Protein AF-A0A1A8RQ53-F1 (afdb_monomer)

Mean predicted aligned error: 22.07 Å

InterPro domains:
  IPR018501 DDT domain [PF02791] (271-330)
  IPR018501 DDT domain [PS50827] (268-333)
  IPR018501 DDT domain [SM00571] (268-333)
  IPR028942 WHIM1 domain [PF15612] (374-416)

Sequence (488 aa):
GLQWLLLAQDEVAPSTTSVDGRRTHRLKLEHQSIPDDTGVRCPLTGNSLQDANDAKLLRKLEAQEIARQAAQIKMKRKLEKQAIARAAKEEKKRQAMMAAEERRKKREEMKIFKQQEKIKRIQHIRMEKELRAQQVLEEKRKRKEAAANAKLLETQKRNEEKEIRRLQAVLLKQQELERHKLEMERERQRQHMMLVKAVEAQRKAEEKERLKQERDEKKRINKEKKLELRRLELEKAKELKKPNEDMRLADHKPLPELSCMPGLILPGKIFSDCLMVLQFLRNFGKVLKLDSNSDSLTISHLQQGLLNMGDGMHEVQDLLVSMLSAAVCDPGIPAGCKSKTILGDHLTNVEINRDNVSEILQIYMESHSDDPALARLAVSLKTKAFQAHSPSQKAAVLAFLVNELCCSRAVISEIDKNIDCMTNLRKNKWIVEGKLRELKNIHAKSVEKRASCVRGAISHTFNGSTFRDECQRKEKDSEEEEDEDEDS

Structure (mmCIF, N/CA/C/O backbone):
data_AF-A0A1A8RQ53-F1
#
_entry.id   AF-A0A1A8RQ53-F1
#
loop_
_atom_site.group_PDB
_atom_site.id
_atom_site.type_symbol
_atom_site.label_atom_id
_atom_site.label_alt_id
_atom_site.label_comp_id
_atom_site.label_asym_id
_atom_site.label_entity_id
_atom_site.label_seq_id
_atom_site.pdbx_PDB_ins_code
_atom_site.Cartn_x
_atom_site.Cartn_y
_atom_site.Cartn_z
_atom_site.occupancy
_atom_site.B_iso_or_equiv
_atom_site.auth_seq_id
_atom_site.auth_comp_id
_atom_site.auth_asym_id
_atom_site.auth_atom_id
_atom_site.pdbx_PDB_model_num
ATOM 1 N N . GLY A 1 1 ? 62.393 -17.395 18.812 1.00 43.78 1 GLY A N 1
ATOM 2 C CA . GLY A 1 1 ? 62.859 -18.012 17.559 1.00 43.78 1 GLY A CA 1
ATOM 3 C C . GLY A 1 1 ? 62.899 -19.503 17.766 1.00 43.78 1 GLY A C 1
ATOM 4 O O . GLY A 1 1 ? 63.482 -19.929 18.751 1.00 43.78 1 GLY A O 1
ATOM 5 N N . LEU A 1 2 ? 62.226 -20.262 16.907 1.00 40.78 2 LEU A N 1
ATOM 6 C CA . LEU A 1 2 ? 62.242 -21.725 16.908 1.00 40.78 2 LEU A CA 1
ATOM 7 C C . LEU A 1 2 ? 62.824 -22.156 15.561 1.00 40.78 2 LEU A C 1
ATOM 9 O O . LEU A 1 2 ? 62.312 -21.762 14.514 1.00 40.78 2 LEU A O 1
ATOM 13 N N . GLN A 1 3 ? 63.946 -22.866 15.612 1.00 41.38 3 GLN A N 1
ATOM 14 C CA . GLN A 1 3 ? 64.709 -23.316 14.453 1.00 41.38 3 GLN A CA 1
ATOM 15 C C . GLN A 1 3 ? 64.268 -24.742 14.105 1.00 41.38 3 GLN A C 1
ATOM 17 O O . GLN A 1 3 ? 64.222 -25.601 14.983 1.00 41.38 3 GLN A O 1
ATOM 22 N N . TRP A 1 4 ? 63.905 -24.980 12.845 1.00 66.56 4 TRP A N 1
ATOM 23 C CA . TRP A 1 4 ? 63.456 -26.288 12.362 1.00 66.56 4 TRP A CA 1
ATOM 24 C C . TRP A 1 4 ? 64.654 -27.127 11.901 1.00 66.56 4 TRP A C 1
ATOM 26 O O . TRP A 1 4 ? 65.522 -26.621 11.191 1.00 66.56 4 TRP A O 1
ATOM 36 N N . LEU A 1 5 ? 64.678 -28.403 12.288 1.00 66.69 5 LEU A N 1
ATOM 37 C CA . LEU A 1 5 ? 65.627 -29.419 11.820 1.00 66.69 5 LEU A CA 1
ATOM 38 C C . LEU A 1 5 ? 64.914 -30.397 10.874 1.00 66.69 5 LEU A C 1
ATOM 40 O O . LEU A 1 5 ? 63.740 -30.711 11.070 1.00 66.69 5 LEU A O 1
ATOM 44 N N . LEU A 1 6 ? 65.624 -30.846 9.837 1.00 62.25 6 LEU A N 1
ATOM 45 C CA . LEU A 1 6 ? 65.113 -31.733 8.791 1.00 62.25 6 LEU A CA 1
ATOM 46 C C . LEU A 1 6 ? 65.176 -33.197 9.262 1.00 62.25 6 LEU A C 1
ATOM 48 O O . LEU A 1 6 ? 66.254 -33.686 9.591 1.00 62.25 6 LEU A O 1
ATOM 52 N N . LEU A 1 7 ? 64.031 -33.882 9.290 1.00 68.19 7 LEU A N 1
ATOM 53 C CA . LEU A 1 7 ? 63.924 -35.305 9.632 1.00 68.19 7 LEU A CA 1
ATOM 54 C C . LEU A 1 7 ? 64.281 -36.201 8.434 1.00 68.19 7 LEU A C 1
ATOM 56 O O . LEU A 1 7 ? 63.951 -35.880 7.291 1.00 68.19 7 LEU A O 1
ATOM 60 N N . ALA A 1 8 ? 64.961 -37.318 8.712 1.00 66.62 8 ALA A N 1
ATOM 61 C CA . ALA A 1 8 ? 65.361 -38.315 7.721 1.00 66.62 8 ALA A CA 1
ATOM 62 C C . ALA A 1 8 ? 64.169 -39.163 7.239 1.00 66.62 8 ALA A C 1
ATOM 64 O O . ALA A 1 8 ? 63.141 -39.272 7.905 1.00 66.62 8 ALA A O 1
ATOM 65 N N . GLN A 1 9 ? 64.323 -39.760 6.056 1.00 58.16 9 GLN A N 1
ATOM 66 C CA . GLN A 1 9 ? 63.248 -40.326 5.231 1.00 58.16 9 GLN A CA 1
ATOM 67 C C . GLN A 1 9 ? 62.562 -41.583 5.809 1.00 58.16 9 GLN A C 1
ATOM 69 O O . GLN A 1 9 ? 61.554 -42.021 5.260 1.00 58.16 9 GLN A O 1
ATOM 74 N N . ASP A 1 10 ? 63.045 -42.102 6.942 1.00 57.81 10 ASP A N 1
ATOM 75 C CA . ASP A 1 10 ? 62.604 -43.375 7.526 1.00 57.81 10 ASP A CA 1
ATOM 76 C C . ASP A 1 10 ? 61.591 -43.224 8.683 1.00 57.81 10 ASP A C 1
ATOM 78 O O . ASP A 1 10 ? 61.067 -44.221 9.174 1.00 57.81 10 ASP A O 1
ATOM 82 N N . GLU A 1 11 ? 61.247 -41.997 9.098 1.00 52.75 11 GLU A N 1
ATOM 83 C CA . GLU A 1 11 ? 60.264 -41.743 10.175 1.00 52.75 11 GLU A CA 1
ATOM 84 C C . GLU A 1 11 ? 58.858 -41.344 9.671 1.00 52.75 11 GLU A C 1
ATOM 86 O O . GLU A 1 11 ? 58.012 -40.872 10.434 1.00 52.75 11 GLU A O 1
ATOM 91 N N . VAL A 1 12 ? 58.558 -41.563 8.385 1.00 57.16 12 VAL A N 1
ATOM 92 C CA . VAL A 1 12 ? 57.227 -41.308 7.804 1.00 57.16 12 VAL A CA 1
ATOM 93 C C . VAL A 1 12 ? 56.466 -42.626 7.629 1.00 57.16 12 VAL A C 1
ATOM 95 O O . VAL A 1 12 ? 56.748 -43.404 6.723 1.00 57.16 12 VAL A O 1
ATOM 98 N N . ALA A 1 13 ? 55.460 -42.877 8.471 1.00 43.53 13 ALA A N 1
ATOM 99 C CA . ALA A 1 13 ? 54.586 -44.045 8.334 1.00 43.53 13 ALA A CA 1
ATOM 100 C C . ALA A 1 13 ? 53.691 -43.944 7.073 1.00 43.53 13 ALA A C 1
ATOM 102 O O . ALA A 1 13 ? 52.976 -42.947 6.922 1.00 43.53 13 ALA A O 1
ATOM 103 N N . PRO A 1 14 ? 53.649 -44.962 6.185 1.00 57.19 14 PRO A N 1
ATOM 104 C CA . PRO A 1 14 ? 52.747 -44.984 5.041 1.00 57.19 14 PRO A CA 1
ATOM 105 C C . PRO A 1 14 ? 51.523 -45.845 5.358 1.00 57.19 14 PRO A C 1
ATOM 107 O O . PRO A 1 14 ? 51.661 -46.985 5.794 1.00 57.19 14 PRO A O 1
ATOM 110 N N . SER A 1 15 ? 50.306 -45.356 5.116 1.00 43.94 15 SER A N 1
ATOM 111 C CA . SER A 1 15 ? 49.119 -46.226 5.094 1.00 43.94 15 SER A CA 1
ATOM 112 C C . SER A 1 15 ? 47.965 -45.594 4.317 1.00 43.94 15 SER A C 1
ATOM 114 O O . SER A 1 15 ? 47.116 -44.900 4.873 1.00 43.94 15 SER A O 1
ATOM 116 N N . THR A 1 16 ? 47.907 -45.874 3.019 1.00 44.94 16 THR A N 1
ATOM 117 C CA . THR A 1 16 ? 46.663 -45.886 2.246 1.00 44.94 16 THR A CA 1
ATOM 118 C C . THR A 1 16 ? 46.158 -47.327 2.191 1.00 44.94 16 THR A C 1
ATOM 120 O O . THR A 1 16 ? 46.908 -48.230 1.838 1.00 44.94 16 THR A O 1
ATOM 123 N N . THR A 1 17 ? 44.883 -47.565 2.505 1.00 38.38 17 THR A N 1
ATOM 124 C CA . THR A 1 17 ? 44.191 -48.801 2.105 1.00 38.38 17 THR A CA 1
ATOM 125 C C . THR A 1 17 ? 42.779 -48.484 1.618 1.00 38.38 17 THR A C 1
ATOM 127 O O . THR A 1 17 ? 41.940 -47.934 2.327 1.00 38.38 17 THR A O 1
ATOM 130 N N . SER A 1 18 ? 42.567 -48.810 0.345 1.00 43.41 18 SER A N 1
ATOM 131 C CA . SER A 1 18 ? 41.278 -49.012 -0.314 1.00 43.41 18 SER A CA 1
ATOM 132 C C . SER A 1 18 ? 40.651 -50.311 0.193 1.00 43.41 18 SER A C 1
ATOM 134 O O . SER A 1 18 ? 41.379 -51.298 0.291 1.00 43.41 18 SER A O 1
ATOM 136 N N . VAL A 1 19 ? 39.334 -50.343 0.439 1.00 36.47 19 VAL A N 1
ATOM 137 C CA . VAL A 1 19 ? 38.554 -51.594 0.437 1.00 36.47 19 VAL A CA 1
ATOM 138 C C . VAL A 1 19 ? 37.142 -51.357 -0.113 1.00 36.47 19 VAL A C 1
ATOM 140 O O . VAL A 1 19 ? 36.352 -50.586 0.434 1.00 36.47 19 VAL A O 1
ATOM 143 N N . ASP A 1 20 ? 36.850 -52.081 -1.192 1.00 37.31 20 ASP A N 1
ATOM 144 C CA . ASP A 1 20 ? 35.549 -52.324 -1.812 1.00 37.31 20 ASP A CA 1
ATOM 145 C C . ASP A 1 20 ? 34.685 -53.339 -1.026 1.00 37.31 20 ASP A C 1
ATOM 147 O O . ASP A 1 20 ? 35.178 -54.330 -0.501 1.00 37.31 20 ASP A O 1
ATOM 151 N N . GLY A 1 21 ? 33.361 -53.141 -1.068 1.00 36.12 21 GLY A N 1
ATOM 152 C CA . GLY A 1 21 ? 32.413 -54.156 -1.558 1.00 36.12 21 GLY A CA 1
ATOM 153 C C . GLY A 1 21 ? 32.014 -55.409 -0.741 1.00 36.12 21 GLY A C 1
ATOM 154 O O . GLY A 1 21 ? 32.582 -56.473 -0.931 1.00 36.12 21 GLY A O 1
ATOM 155 N N . ARG A 1 22 ? 30.803 -55.322 -0.150 1.00 36.69 22 ARG A N 1
ATOM 156 C CA . ARG A 1 22 ? 29.656 -56.291 -0.166 1.00 36.69 22 ARG A CA 1
ATOM 157 C C . ARG A 1 22 ? 29.452 -57.355 0.949 1.00 36.69 22 ARG A C 1
ATOM 159 O O . ARG A 1 22 ? 30.183 -58.324 1.031 1.00 36.69 22 ARG A O 1
ATOM 166 N N . ARG A 1 23 ? 28.260 -57.202 1.584 1.00 38.66 23 ARG A N 1
ATOM 167 C CA . ARG A 1 23 ? 27.172 -58.144 2.028 1.00 38.66 23 ARG A CA 1
ATOM 168 C C . ARG A 1 23 ? 27.567 -59.320 2.956 1.00 38.66 23 ARG A C 1
ATOM 170 O O . ARG A 1 23 ? 28.509 -60.023 2.664 1.00 38.66 23 ARG A O 1
ATOM 177 N N . THR A 1 24 ? 26.891 -59.631 4.071 1.00 33.50 24 THR A N 1
ATOM 178 C CA . THR A 1 24 ? 25.449 -59.894 4.293 1.00 33.50 24 THR A CA 1
ATOM 179 C C . THR A 1 24 ? 25.070 -59.964 5.795 1.00 33.50 24 THR A C 1
ATOM 181 O O . THR A 1 24 ? 25.907 -60.266 6.633 1.00 33.50 24 THR A O 1
ATOM 184 N N . HIS A 1 25 ? 23.754 -59.885 6.045 1.00 32.25 25 HIS A N 1
ATOM 185 C CA . HIS A 1 25 ? 22.951 -60.532 7.102 1.00 32.25 25 HIS A CA 1
ATOM 186 C C . HIS A 1 25 ? 22.714 -59.871 8.477 1.00 32.25 25 HIS A C 1
ATOM 188 O O . HIS A 1 25 ? 23.585 -59.379 9.179 1.00 32.25 25 HIS A O 1
ATOM 194 N N . ARG A 1 26 ? 21.417 -59.904 8.800 1.00 34.22 26 ARG A N 1
ATOM 195 C CA . ARG A 1 26 ? 20.644 -59.337 9.904 1.00 34.22 26 ARG A CA 1
ATOM 196 C C . ARG A 1 26 ? 20.316 -60.471 10.876 1.00 34.22 26 ARG A C 1
ATOM 198 O O . ARG A 1 26 ? 19.721 -61.444 10.422 1.00 34.22 26 ARG A O 1
ATOM 205 N N . LEU A 1 27 ? 20.592 -60.315 12.172 1.00 31.97 27 LEU A N 1
ATOM 206 C CA . LEU A 1 27 ? 19.955 -61.097 13.240 1.00 31.97 27 LEU A CA 1
ATOM 207 C C . LEU A 1 27 ? 19.625 -60.195 14.441 1.00 31.97 27 LEU A C 1
ATOM 209 O O . LEU A 1 27 ? 20.468 -59.450 14.934 1.00 31.97 27 LEU A O 1
ATOM 213 N N . LYS A 1 28 ? 18.347 -60.247 14.837 1.00 31.77 28 LYS A N 1
ATOM 214 C CA . LYS A 1 28 ? 17.771 -59.757 16.097 1.00 31.77 28 LYS A CA 1
ATOM 215 C C . LYS A 1 28 ? 18.235 -60.671 17.238 1.00 31.77 28 LYS A C 1
ATOM 217 O O . LYS A 1 28 ? 18.338 -61.873 17.013 1.00 31.77 28 LYS A O 1
ATOM 222 N N . LEU A 1 29 ? 18.384 -60.133 18.448 1.00 32.19 29 LEU A N 1
ATOM 223 C CA . LEU A 1 29 ? 18.362 -60.929 19.676 1.00 32.19 29 LEU A CA 1
ATOM 224 C C . LEU A 1 29 ? 17.192 -60.460 20.549 1.00 32.19 29 LEU A C 1
ATOM 226 O O . LEU A 1 29 ? 17.036 -59.263 20.799 1.00 32.19 29 LEU A O 1
ATOM 230 N N . GLU A 1 30 ? 16.344 -61.419 20.905 1.00 28.88 30 GLU A N 1
ATOM 231 C CA . GLU A 1 30 ? 15.153 -61.301 21.741 1.00 28.88 30 GLU A CA 1
ATOM 232 C C . GLU A 1 30 ? 15.476 -61.289 23.240 1.00 28.88 30 GLU A C 1
ATOM 234 O O . GLU A 1 30 ? 16.540 -61.718 23.684 1.00 28.88 30 GLU A O 1
ATOM 239 N N . HIS A 1 31 ? 14.484 -60.808 23.991 1.00 32.38 31 HIS A N 1
ATOM 240 C CA . HIS A 1 31 ? 14.274 -60.986 25.423 1.00 32.38 31 HIS A CA 1
ATOM 241 C C . HIS A 1 31 ? 14.530 -62.416 25.916 1.00 32.38 31 HIS A C 1
ATOM 243 O O . HIS A 1 31 ? 14.066 -63.371 25.298 1.00 32.38 31 HIS A O 1
ATOM 249 N N . GLN A 1 32 ? 15.078 -62.535 27.128 1.00 30.03 32 GLN A N 1
ATOM 250 C CA . GLN A 1 32 ? 14.766 -63.647 28.025 1.00 30.03 32 GLN A CA 1
ATOM 251 C C . GLN A 1 32 ? 14.486 -63.153 29.446 1.00 30.03 32 GLN A C 1
ATOM 253 O O . GLN A 1 32 ? 14.984 -62.123 29.897 1.00 30.03 32 GLN A O 1
ATOM 258 N N . SER A 1 33 ? 13.583 -63.898 30.065 1.00 30.30 33 SER A N 1
ATOM 259 C CA . SER A 1 33 ? 12.748 -63.629 31.223 1.00 30.30 33 SER A CA 1
ATOM 260 C C . SER A 1 33 ? 13.341 -64.106 32.553 1.00 30.30 33 SER A C 1
ATOM 262 O O . SER A 1 33 ? 14.234 -64.945 32.601 1.00 30.30 33 SER A O 1
ATOM 264 N N . ILE A 1 34 ? 12.748 -63.562 33.615 1.00 38.34 34 ILE A N 1
ATOM 265 C CA . ILE A 1 34 ? 12.841 -63.888 35.049 1.00 38.34 34 ILE A CA 1
ATOM 266 C C . ILE A 1 34 ? 12.621 -65.391 35.325 1.00 38.34 34 ILE A C 1
ATOM 268 O O . ILE A 1 34 ? 11.876 -66.039 34.583 1.00 38.34 34 ILE A O 1
ATOM 272 N N . PRO A 1 35 ? 13.174 -65.918 36.434 1.00 38.91 35 PRO A N 1
ATOM 273 C CA . PRO A 1 35 ? 12.333 -66.696 37.350 1.00 38.91 35 PRO A CA 1
ATOM 274 C C . PRO A 1 35 ? 12.553 -66.369 38.842 1.00 38.91 35 PRO A C 1
ATOM 276 O O . PRO A 1 35 ? 13.646 -65.994 39.265 1.00 38.91 35 PRO A O 1
ATOM 279 N N . ASP A 1 36 ? 11.477 -66.548 39.609 1.00 33.22 36 ASP A N 1
ATOM 280 C CA . ASP A 1 36 ? 11.366 -66.398 41.063 1.00 33.22 36 ASP A CA 1
ATOM 281 C C . ASP A 1 36 ? 11.539 -67.739 41.815 1.00 33.22 36 ASP A C 1
ATOM 283 O O . ASP A 1 36 ? 11.180 -68.803 41.311 1.00 33.22 36 ASP A O 1
ATOM 287 N N . ASP A 1 37 ? 11.969 -67.583 43.073 1.00 31.56 37 ASP A N 1
ATOM 288 C CA . ASP A 1 37 ? 11.599 -68.311 44.302 1.00 31.56 37 ASP A CA 1
ATOM 289 C C . ASP A 1 37 ? 12.440 -69.473 44.896 1.00 31.56 37 ASP A C 1
ATOM 291 O O . ASP A 1 37 ? 12.969 -70.363 44.231 1.00 31.56 37 ASP A O 1
ATOM 295 N N . THR A 1 38 ? 12.376 -69.483 46.238 1.00 33.19 38 THR A N 1
ATOM 296 C CA . THR A 1 38 ? 12.627 -70.500 47.283 1.00 33.19 38 THR A CA 1
ATOM 297 C C . THR A 1 38 ? 13.945 -70.433 48.078 1.00 33.19 38 THR A C 1
ATOM 299 O O . THR A 1 38 ? 15.036 -70.663 47.565 1.00 33.19 38 THR A O 1
ATOM 302 N N . GLY A 1 39 ? 13.823 -70.125 49.381 1.00 33.25 39 GLY A N 1
ATOM 303 C CA . GLY A 1 39 ? 14.925 -69.905 50.332 1.00 33.25 39 GLY A CA 1
ATOM 304 C C . GLY A 1 39 ? 15.422 -71.129 51.114 1.00 33.25 39 GLY A C 1
ATOM 305 O O . GLY A 1 39 ? 15.034 -72.244 50.807 1.00 33.25 39 GLY A O 1
ATOM 306 N N . VAL A 1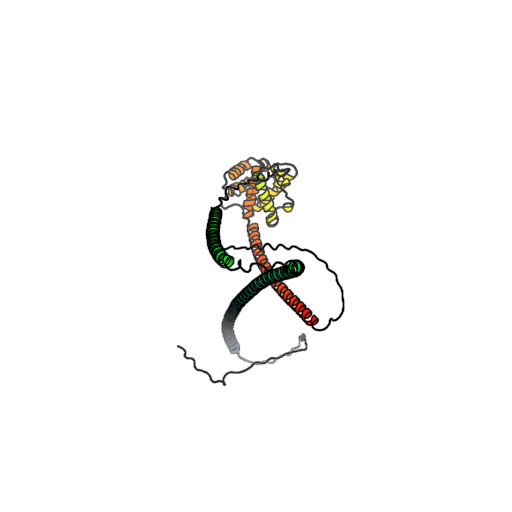 40 ? 16.272 -70.893 52.135 1.00 34.25 40 VAL A N 1
ATOM 307 C CA . VAL A 1 40 ? 16.543 -71.698 53.361 1.00 34.25 40 VAL A CA 1
ATOM 308 C C . VAL A 1 40 ? 17.517 -70.909 54.284 1.00 34.25 40 VAL A C 1
ATOM 310 O O . VAL A 1 40 ? 18.255 -70.040 53.829 1.00 34.25 40 VAL A O 1
ATOM 313 N N . ARG A 1 41 ? 17.450 -71.163 55.603 1.00 36.53 41 ARG A N 1
ATOM 314 C CA . ARG A 1 41 ? 18.045 -70.432 56.754 1.00 36.53 41 ARG A CA 1
ATOM 315 C C . ARG A 1 41 ? 19.532 -70.749 57.089 1.00 36.53 41 ARG A C 1
ATOM 317 O O . ARG A 1 41 ? 19.939 -71.884 56.908 1.00 36.53 41 ARG A O 1
ATOM 324 N N . CYS A 1 42 ? 20.209 -69.754 57.713 1.00 41.09 42 CYS A N 1
ATOM 325 C CA . CYS A 1 42 ? 21.164 -69.695 58.875 1.00 41.09 42 CYS A CA 1
ATOM 326 C C . CYS A 1 42 ? 22.274 -70.767 59.114 1.00 41.09 42 CYS A C 1
ATOM 328 O O . CYS A 1 42 ? 22.006 -71.946 58.913 1.00 41.09 42 CYS A O 1
ATOM 330 N N . PRO A 1 43 ? 23.480 -70.408 59.659 1.00 45.69 43 PRO A N 1
ATOM 331 C CA . PRO A 1 43 ? 23.648 -69.987 61.073 1.00 45.69 43 PRO A CA 1
ATOM 332 C C . PRO A 1 43 ? 24.699 -68.888 61.414 1.00 45.69 43 PRO A C 1
ATOM 334 O O . PRO A 1 43 ? 25.415 -68.365 60.569 1.00 45.69 43 PRO A O 1
ATOM 337 N N . LEU A 1 44 ? 24.683 -68.531 62.707 1.00 42.00 44 LEU A N 1
ATOM 338 C CA . LEU A 1 44 ? 25.261 -67.404 63.466 1.00 42.00 44 LEU A CA 1
ATOM 339 C C . LEU A 1 44 ? 26.780 -67.452 63.730 1.00 42.00 44 LEU A C 1
ATOM 341 O O . LEU A 1 44 ? 27.311 -68.545 63.889 1.00 42.00 44 LEU A O 1
ATOM 345 N N . THR A 1 45 ? 27.393 -66.270 63.946 1.00 34.28 45 THR A N 1
ATOM 346 C CA . THR A 1 45 ? 28.460 -65.853 64.922 1.00 34.28 45 THR A CA 1
ATOM 347 C C . THR A 1 45 ? 29.353 -64.778 64.272 1.00 34.28 45 THR A C 1
ATOM 349 O O . THR A 1 45 ? 29.631 -64.872 63.089 1.00 34.28 45 THR A O 1
ATOM 352 N N . GLY A 1 46 ? 29.864 -63.708 64.879 1.00 36.44 46 GLY A N 1
ATOM 353 C CA . GLY A 1 46 ? 29.754 -63.045 66.172 1.00 36.44 46 GLY A CA 1
ATOM 354 C C . GLY A 1 46 ? 30.615 -61.761 66.083 1.00 36.44 46 GLY A C 1
ATOM 355 O O . GLY A 1 46 ? 31.584 -61.728 65.334 1.00 36.44 46 GLY A O 1
ATOM 356 N N . ASN A 1 47 ? 30.246 -60.733 66.849 1.00 43.50 47 ASN A N 1
ATOM 357 C CA . ASN A 1 47 ? 31.070 -59.601 67.316 1.00 43.50 47 ASN A CA 1
ATOM 358 C C . ASN A 1 47 ? 31.618 -58.551 66.312 1.00 43.50 47 ASN A C 1
ATOM 360 O O . ASN A 1 47 ? 32.602 -58.781 65.626 1.00 43.50 47 ASN A O 1
ATOM 364 N N . SER A 1 48 ? 31.041 -57.338 66.359 1.00 42.81 48 SER A N 1
ATOM 365 C CA . SER A 1 48 ? 31.711 -56.009 66.442 1.00 42.81 48 SER A CA 1
ATOM 366 C C . SER A 1 48 ? 30.817 -54.932 65.801 1.00 42.81 48 SER A C 1
ATOM 368 O O . SER A 1 48 ? 30.858 -54.664 64.602 1.00 42.81 48 SER A O 1
ATOM 370 N N . LEU A 1 49 ? 29.939 -54.320 66.603 1.00 49.72 49 LEU A N 1
ATOM 371 C CA . LEU A 1 49 ? 28.992 -53.279 66.165 1.00 49.72 49 LEU A CA 1
ATOM 372 C C . LEU A 1 49 ? 29.643 -51.889 65.986 1.00 49.72 49 LEU A C 1
ATOM 374 O O . LEU A 1 49 ? 28.952 -50.937 65.624 1.00 49.72 49 LEU A O 1
ATOM 378 N N . GLN A 1 50 ? 30.959 -51.769 66.194 1.00 53.69 50 GLN A N 1
ATOM 379 C CA . GLN A 1 50 ? 31.719 -50.531 65.981 1.00 53.69 50 GLN A CA 1
ATOM 380 C C . GLN A 1 50 ? 32.480 -50.520 64.640 1.00 53.69 50 GLN A C 1
ATOM 382 O O . GLN A 1 50 ? 32.350 -49.541 63.906 1.00 53.69 50 GLN A O 1
ATOM 387 N N . ASP A 1 51 ? 33.091 -51.632 64.207 1.00 52.78 51 ASP A N 1
ATOM 388 C CA . ASP A 1 51 ? 33.786 -51.714 62.902 1.00 52.78 51 ASP A CA 1
ATOM 389 C C . ASP A 1 51 ? 32.855 -51.526 61.690 1.00 52.78 51 ASP A C 1
ATOM 391 O O . ASP A 1 51 ? 33.234 -50.973 60.655 1.00 52.78 51 ASP A O 1
ATOM 395 N N . ALA A 1 52 ? 31.592 -51.949 61.806 1.00 58.81 52 ALA A N 1
ATOM 396 C CA . ALA A 1 52 ? 30.615 -51.826 60.724 1.00 58.81 52 ALA A CA 1
ATOM 397 C C . ALA A 1 52 ? 30.212 -50.369 60.433 1.00 58.81 52 ALA A C 1
ATOM 399 O O . ALA A 1 52 ? 29.805 -50.059 59.309 1.00 58.81 52 ALA A O 1
ATOM 400 N N . ASN A 1 53 ? 30.301 -49.483 61.429 1.00 62.72 53 ASN A N 1
ATOM 401 C CA . ASN A 1 53 ? 29.952 -48.070 61.290 1.00 62.72 53 ASN A CA 1
ATOM 402 C C . ASN A 1 53 ? 31.129 -47.263 60.725 1.00 62.72 53 ASN A C 1
ATOM 404 O O . ASN A 1 53 ? 30.920 -46.468 59.805 1.00 62.72 53 ASN A O 1
ATOM 408 N N . ASP A 1 54 ? 32.356 -47.563 61.151 1.00 63.59 54 ASP A N 1
ATOM 409 C CA . ASP A 1 54 ? 33.574 -46.941 60.614 1.00 63.59 54 ASP A CA 1
ATOM 410 C C . ASP A 1 54 ? 33.841 -47.376 59.164 1.00 63.59 54 ASP A C 1
ATOM 412 O O . ASP A 1 54 ? 34.103 -46.542 58.292 1.00 63.59 54 ASP A O 1
ATOM 416 N N . ALA A 1 55 ? 33.620 -48.654 58.836 1.00 71.81 55 ALA A N 1
ATOM 417 C CA . ALA A 1 55 ? 33.691 -49.145 57.458 1.00 71.81 55 ALA A CA 1
ATOM 418 C C . ALA A 1 55 ? 32.600 -48.552 56.544 1.00 71.81 55 ALA A C 1
ATOM 420 O O . ALA A 1 55 ? 32.787 -48.469 55.326 1.00 71.81 55 ALA A O 1
ATOM 421 N N . LYS A 1 56 ? 31.438 -48.161 57.090 1.00 74.94 56 LYS A N 1
ATOM 422 C CA . LYS A 1 56 ? 30.389 -47.442 56.341 1.00 74.94 56 LYS A CA 1
ATOM 423 C C . LYS A 1 56 ? 30.766 -45.979 56.116 1.00 74.94 56 LYS A C 1
ATOM 425 O O . LYS A 1 56 ? 30.506 -45.457 55.032 1.00 74.94 56 LYS A O 1
ATOM 430 N N . LEU A 1 57 ? 31.380 -45.329 57.105 1.00 78.00 57 LEU A N 1
ATOM 431 C CA . LEU A 1 57 ? 31.839 -43.945 56.995 1.00 78.00 57 LEU A CA 1
ATOM 432 C C . LEU A 1 57 ? 32.974 -43.809 55.969 1.00 78.00 57 LEU A C 1
ATOM 434 O O . LEU A 1 57 ? 32.902 -42.937 55.105 1.00 78.00 57 LEU A O 1
ATOM 438 N N . LEU A 1 58 ? 33.952 -44.721 55.989 1.00 78.44 58 LEU A N 1
ATOM 439 C CA . LEU A 1 58 ? 35.036 -44.773 55.002 1.00 78.44 58 LEU A CA 1
ATOM 440 C C . LEU A 1 58 ? 34.509 -44.978 53.577 1.00 78.44 58 LEU A C 1
ATOM 442 O O . LEU A 1 58 ? 34.864 -44.214 52.684 1.00 78.44 58 LEU A O 1
ATOM 446 N N . ARG A 1 59 ? 33.569 -45.912 53.371 1.00 81.75 59 ARG A N 1
ATOM 447 C CA . ARG A 1 59 ? 32.911 -46.107 52.064 1.00 81.75 59 ARG A CA 1
ATOM 448 C C . ARG A 1 59 ? 32.144 -44.874 51.588 1.00 81.75 59 ARG A C 1
ATOM 450 O O . ARG A 1 59 ? 32.090 -44.612 50.391 1.00 81.75 59 ARG A O 1
ATOM 457 N N . LYS A 1 60 ? 31.545 -44.103 52.502 1.00 84.75 60 LYS A N 1
ATOM 458 C CA . LYS A 1 60 ? 30.833 -42.862 52.162 1.00 84.75 60 LYS A CA 1
ATOM 459 C C . LYS A 1 60 ? 31.797 -41.752 51.736 1.00 84.75 60 LYS A C 1
ATOM 461 O O . LYS A 1 60 ? 31.505 -41.052 50.769 1.00 84.75 60 LYS A O 1
ATOM 466 N N . LEU A 1 61 ? 32.933 -41.612 52.421 1.00 84.44 61 LEU A N 1
ATOM 467 C CA . LEU A 1 61 ? 33.982 -40.653 52.058 1.00 84.44 61 LEU A CA 1
ATOM 468 C C . LEU A 1 61 ? 34.667 -41.036 50.740 1.00 84.44 61 LEU A C 1
ATOM 470 O O . LEU A 1 61 ? 34.861 -40.178 49.882 1.00 84.44 61 LEU A O 1
ATOM 474 N N . GLU A 1 62 ? 34.946 -42.322 50.532 1.00 85.62 62 GLU A N 1
ATOM 475 C CA . GLU A 1 62 ? 35.488 -42.846 49.276 1.00 85.62 62 GLU A CA 1
ATOM 476 C C . GLU A 1 62 ? 34.511 -42.625 48.110 1.00 85.62 62 GLU A C 1
ATOM 478 O O . GLU A 1 62 ? 34.893 -42.088 47.071 1.00 85.62 62 GLU A O 1
ATOM 483 N N . ALA A 1 63 ? 33.219 -42.920 48.297 1.00 85.50 63 ALA A N 1
ATOM 484 C CA . ALA A 1 63 ? 32.189 -42.646 47.294 1.00 85.50 63 ALA A CA 1
ATOM 485 C C . ALA A 1 63 ? 32.053 -41.144 46.982 1.00 85.50 63 ALA A C 1
ATOM 487 O O . ALA A 1 63 ? 31.832 -40.770 45.828 1.00 85.50 63 ALA A O 1
ATOM 488 N N . GLN A 1 64 ? 32.207 -40.273 47.985 1.00 88.12 64 GLN A N 1
ATOM 489 C CA . GLN A 1 64 ? 32.184 -38.822 47.800 1.00 88.12 64 GLN A CA 1
ATOM 490 C C . GLN A 1 64 ? 33.411 -38.323 47.020 1.00 88.12 64 GLN A C 1
ATOM 492 O O . GLN A 1 64 ? 33.266 -37.473 46.138 1.00 88.12 64 GLN A O 1
ATOM 497 N N . GLU A 1 65 ? 34.599 -38.868 47.286 1.00 88.44 65 GLU A N 1
ATOM 498 C CA . GLU A 1 65 ? 35.821 -38.530 46.548 1.00 88.44 65 GLU A CA 1
ATOM 499 C C . GLU A 1 65 ? 35.768 -39.045 45.100 1.00 88.44 65 GLU A C 1
ATOM 501 O O . GLU A 1 65 ? 36.070 -38.297 44.168 1.00 88.44 65 GLU A O 1
ATOM 506 N N . ILE A 1 66 ? 35.262 -40.262 44.876 1.00 87.38 66 ILE A N 1
ATOM 507 C CA . ILE A 1 66 ? 35.003 -40.807 43.533 1.00 87.38 66 ILE A CA 1
ATOM 508 C C . ILE A 1 66 ? 33.986 -39.935 42.782 1.00 87.38 66 ILE A C 1
ATOM 510 O O . ILE A 1 66 ? 34.186 -39.616 41.608 1.00 87.38 66 ILE A O 1
ATOM 514 N N . ALA A 1 67 ? 32.919 -39.482 43.449 1.00 88.81 67 ALA A N 1
ATOM 515 C CA . ALA A 1 67 ? 31.942 -38.571 42.855 1.00 88.81 67 ALA A CA 1
ATOM 516 C C . ALA A 1 67 ? 32.573 -37.217 42.474 1.00 88.81 67 ALA A C 1
ATOM 518 O O . ALA A 1 67 ? 32.291 -36.682 41.395 1.00 88.81 67 ALA A O 1
ATOM 519 N N . ARG A 1 68 ? 33.475 -36.682 43.310 1.00 93.06 68 ARG A N 1
ATOM 520 C CA . ARG A 1 68 ? 34.224 -35.446 43.033 1.00 93.06 68 ARG A CA 1
ATOM 521 C C . ARG A 1 68 ? 35.155 -35.608 41.828 1.00 93.06 68 ARG A C 1
ATOM 523 O O . ARG A 1 68 ? 35.154 -34.755 40.938 1.00 93.06 68 ARG A O 1
ATOM 530 N N . GLN A 1 69 ? 35.893 -36.713 41.750 1.00 91.50 69 GLN A N 1
ATOM 531 C CA . GLN A 1 69 ? 36.767 -37.030 40.615 1.00 91.50 69 GLN A CA 1
ATOM 532 C C . GLN A 1 69 ? 35.968 -37.247 39.323 1.00 91.50 69 GLN A C 1
ATOM 534 O O . GLN A 1 69 ? 36.323 -36.704 38.274 1.00 91.50 69 GLN A O 1
ATOM 539 N N . ALA A 1 70 ? 34.829 -37.942 39.388 1.00 90.31 70 ALA A N 1
ATOM 540 C CA . ALA A 1 70 ? 33.927 -38.115 38.251 1.00 90.31 70 ALA A CA 1
ATOM 541 C C . ALA A 1 70 ? 33.379 -36.770 37.739 1.00 90.31 70 ALA A C 1
ATOM 543 O O . ALA A 1 70 ? 33.314 -36.547 36.525 1.00 90.31 70 ALA A O 1
ATOM 544 N N . ALA A 1 71 ? 33.045 -35.838 38.641 1.00 92.12 71 ALA A N 1
ATOM 545 C CA . ALA A 1 71 ? 32.631 -34.484 38.277 1.00 92.12 71 ALA A CA 1
ATOM 546 C C . ALA A 1 71 ? 33.762 -33.701 37.581 1.00 92.12 71 ALA A C 1
ATOM 548 O O . ALA A 1 71 ? 33.522 -33.069 36.547 1.00 92.12 71 ALA A O 1
ATOM 549 N N . GLN A 1 72 ? 35.002 -33.795 38.075 1.00 91.50 72 GLN A N 1
ATOM 550 C CA . GLN A 1 72 ? 36.171 -33.166 37.443 1.00 91.50 72 GLN A CA 1
ATOM 551 C C . GLN A 1 72 ? 36.471 -33.750 36.056 1.00 91.50 72 GLN A C 1
ATOM 553 O O . GLN A 1 72 ? 36.682 -32.998 35.101 1.00 91.50 72 GLN A O 1
ATOM 558 N N . ILE A 1 73 ? 36.413 -35.076 35.898 1.00 91.38 73 ILE A N 1
ATOM 559 C CA . ILE A 1 73 ? 36.599 -35.748 34.602 1.00 91.38 73 ILE A CA 1
ATOM 560 C C . ILE A 1 73 ? 35.497 -35.336 33.618 1.00 91.38 73 ILE A C 1
ATOM 562 O O . ILE A 1 73 ? 35.783 -35.055 32.452 1.00 91.38 73 ILE A O 1
ATOM 566 N N . LYS A 1 74 ? 34.241 -35.234 34.071 1.00 92.94 74 LYS A N 1
ATOM 567 C CA . LYS A 1 74 ? 33.121 -34.757 33.244 1.00 92.94 74 LYS A CA 1
ATOM 568 C C . LYS A 1 74 ? 33.345 -33.320 32.767 1.00 92.94 74 LYS A C 1
ATOM 570 O O . LYS A 1 74 ? 33.099 -33.025 31.596 1.00 92.94 74 LYS A O 1
ATOM 575 N N . MET A 1 75 ? 33.854 -32.447 33.637 1.00 93.25 75 MET A N 1
ATOM 576 C CA . MET A 1 75 ? 34.215 -31.073 33.276 1.00 93.25 75 MET A CA 1
ATOM 577 C C . MET A 1 75 ? 35.376 -31.027 32.275 1.00 93.25 75 MET A C 1
ATOM 579 O O . MET A 1 75 ? 35.270 -30.338 31.260 1.00 93.25 75 MET A O 1
ATOM 583 N N . LYS A 1 76 ? 36.433 -31.822 32.484 1.00 91.75 76 LYS A N 1
ATOM 584 C CA . LYS A 1 76 ? 37.573 -31.915 31.558 1.00 91.75 76 LYS A CA 1
ATOM 585 C C . LYS A 1 76 ? 37.148 -32.419 30.173 1.00 91.75 76 LYS A C 1
ATOM 587 O O . LYS A 1 76 ? 37.462 -31.778 29.176 1.00 91.75 76 LYS A O 1
ATOM 592 N N . ARG A 1 77 ? 36.335 -33.482 30.103 1.00 92.06 77 ARG A N 1
ATOM 593 C CA . ARG A 1 77 ? 35.767 -34.003 28.841 1.00 92.06 77 ARG A CA 1
ATOM 594 C C . ARG A 1 77 ? 34.881 -32.979 28.128 1.00 92.06 77 ARG A C 1
ATOM 596 O O . ARG A 1 77 ? 34.864 -32.928 26.901 1.00 92.06 77 ARG A O 1
ATOM 603 N N . LYS A 1 78 ? 34.142 -32.147 28.873 1.00 93.56 78 LYS A N 1
ATOM 604 C CA . LYS A 1 78 ? 33.337 -31.060 28.291 1.00 93.56 78 LYS A CA 1
ATOM 605 C C . LYS A 1 78 ? 34.226 -29.995 27.643 1.00 93.56 78 LYS A C 1
ATOM 607 O O . LYS A 1 78 ? 33.914 -29.562 26.536 1.00 93.56 78 LYS A O 1
ATOM 612 N N . LEU A 1 79 ? 35.322 -29.609 28.298 1.00 93.31 79 LEU A N 1
ATOM 613 C CA . LEU A 1 79 ? 36.295 -28.655 27.753 1.00 93.31 79 LEU A CA 1
ATOM 614 C C . LEU A 1 79 ? 37.024 -29.220 26.527 1.00 93.31 79 LEU A C 1
ATOM 616 O O . LEU A 1 79 ? 37.113 -28.544 25.507 1.00 93.31 79 LEU A O 1
ATOM 620 N N . GLU A 1 80 ? 37.455 -30.477 26.581 1.00 91.88 80 GLU A N 1
ATOM 621 C CA . GLU A 1 80 ? 38.110 -31.164 25.463 1.00 91.88 80 GLU A CA 1
ATOM 622 C C . GLU A 1 80 ? 37.180 -31.290 24.245 1.00 91.88 80 GLU A C 1
ATOM 624 O O . GLU A 1 80 ? 37.549 -30.931 23.127 1.00 91.88 80 GLU A O 1
ATOM 629 N N . LYS A 1 81 ? 35.913 -31.672 24.460 1.00 94.12 81 LYS A N 1
ATOM 630 C CA . LYS A 1 81 ? 34.902 -31.712 23.394 1.00 94.12 81 LYS A CA 1
ATOM 631 C C . LYS A 1 81 ? 34.643 -30.328 22.787 1.00 94.12 81 LYS A C 1
ATOM 633 O O . LYS A 1 81 ? 34.424 -30.223 21.580 1.00 94.12 81 LYS A O 1
ATOM 638 N N . GLN A 1 82 ? 34.677 -29.262 23.592 1.00 91.50 82 GLN A N 1
ATOM 639 C CA . GLN A 1 82 ? 34.580 -27.888 23.088 1.00 91.50 82 GLN A CA 1
ATOM 640 C C . GLN A 1 82 ? 35.820 -27.474 22.284 1.00 91.50 82 GLN A C 1
ATOM 642 O O . GLN A 1 82 ? 35.663 -26.814 21.258 1.00 91.50 82 GLN A O 1
ATOM 647 N N . ALA A 1 83 ? 37.022 -27.879 22.700 1.00 92.94 83 ALA A N 1
ATOM 648 C CA . ALA A 1 83 ? 38.261 -27.607 21.973 1.00 92.94 83 ALA A CA 1
ATOM 649 C C . ALA A 1 83 ? 38.274 -28.298 20.600 1.00 92.94 83 ALA A C 1
ATOM 651 O O . ALA A 1 83 ? 38.496 -27.635 19.589 1.00 92.94 83 ALA A O 1
ATOM 652 N N . ILE A 1 84 ? 37.909 -29.583 20.540 1.00 92.12 84 ILE A N 1
ATOM 653 C CA . ILE A 1 84 ? 37.797 -30.339 19.280 1.00 92.12 84 ILE A CA 1
ATOM 654 C C . ILE A 1 84 ? 36.750 -29.702 18.354 1.00 92.12 84 ILE A C 1
ATOM 656 O O . ILE A 1 84 ? 36.987 -29.536 17.159 1.00 92.12 84 ILE A O 1
ATOM 660 N N . ALA A 1 85 ? 35.604 -29.276 18.895 1.00 91.62 85 ALA A N 1
ATOM 661 C CA . ALA A 1 85 ? 34.575 -28.602 18.105 1.00 91.62 85 ALA A CA 1
ATOM 662 C C . ALA A 1 85 ? 35.031 -27.235 17.557 1.00 91.62 85 ALA A C 1
ATOM 664 O O . ALA A 1 85 ? 34.615 -26.852 16.461 1.00 91.62 85 ALA A O 1
ATOM 665 N N . ARG A 1 86 ? 35.867 -26.489 18.293 1.00 89.81 86 ARG A N 1
ATOM 666 C CA . ARG A 1 86 ? 36.463 -25.228 17.815 1.00 89.81 86 ARG A CA 1
ATOM 667 C C . ARG A 1 86 ? 37.500 -25.488 16.723 1.00 89.81 86 ARG A C 1
ATOM 669 O O . ARG A 1 86 ? 37.379 -24.890 15.658 1.00 89.81 86 ARG A O 1
ATOM 676 N N . ALA A 1 87 ? 38.399 -26.450 16.926 1.00 91.88 87 ALA A N 1
ATOM 677 C CA . ALA A 1 87 ? 39.385 -26.856 15.925 1.00 91.88 87 ALA A CA 1
ATOM 678 C C . ALA A 1 87 ? 38.722 -27.338 14.619 1.00 91.88 87 ALA A C 1
ATOM 680 O O . ALA A 1 87 ? 39.092 -26.904 13.532 1.00 91.88 87 ALA A O 1
ATOM 681 N N . ALA A 1 88 ? 37.655 -28.141 14.706 1.00 91.81 88 ALA A N 1
ATOM 682 C CA . ALA A 1 88 ? 36.901 -28.589 13.532 1.00 91.81 88 ALA A CA 1
ATOM 683 C C . ALA A 1 88 ? 36.215 -27.431 12.777 1.00 91.81 88 ALA A C 1
ATOM 685 O O . ALA A 1 88 ? 36.116 -27.451 11.547 1.00 91.81 88 ALA A O 1
ATOM 686 N N . LYS A 1 89 ? 35.739 -26.400 13.492 1.00 91.50 89 LYS A N 1
ATOM 687 C CA . LYS A 1 89 ? 35.176 -25.191 12.867 1.00 91.50 89 LYS A CA 1
ATOM 688 C C . LYS A 1 89 ? 36.252 -24.354 12.176 1.00 91.50 89 LYS A C 1
ATOM 690 O O . LYS A 1 89 ? 35.974 -23.799 11.115 1.00 91.50 89 LYS A O 1
ATOM 695 N N . GLU A 1 90 ? 37.441 -24.252 12.757 1.00 89.88 90 GLU A N 1
ATOM 696 C CA . GLU A 1 90 ? 38.571 -23.525 12.169 1.00 89.88 90 GLU A CA 1
ATOM 697 C C . GLU A 1 90 ? 39.119 -24.228 10.925 1.00 89.88 90 GLU A C 1
ATOM 699 O O . GLU A 1 90 ? 39.281 -23.575 9.895 1.00 89.88 90 GLU A O 1
ATOM 704 N N . GLU A 1 91 ? 39.269 -25.554 10.949 1.00 88.94 91 GLU A N 1
ATOM 705 C CA . GLU A 1 91 ? 39.722 -26.306 9.772 1.00 88.94 91 GLU A CA 1
ATOM 706 C C . GLU A 1 91 ? 38.716 -26.205 8.618 1.00 88.94 91 GLU A C 1
ATOM 708 O O . GLU A 1 91 ? 39.088 -25.950 7.473 1.00 88.94 91 GLU A O 1
ATOM 713 N N . LYS A 1 92 ? 37.410 -26.268 8.914 1.00 89.06 92 LYS A N 1
ATOM 714 C CA . LYS A 1 92 ? 36.367 -26.067 7.896 1.00 89.06 92 LYS A CA 1
ATOM 715 C C . LYS A 1 92 ? 36.408 -24.660 7.288 1.00 89.06 92 LYS A C 1
ATOM 717 O O . LYS A 1 92 ? 36.167 -24.507 6.090 1.00 89.06 92 LYS A O 1
ATOM 722 N N . LYS A 1 93 ? 36.724 -23.629 8.083 1.00 89.06 93 LYS A N 1
ATOM 723 C CA . LYS A 1 93 ? 36.941 -22.264 7.572 1.00 89.06 93 LYS A CA 1
ATOM 724 C C . LYS A 1 93 ? 38.178 -22.201 6.677 1.00 89.06 93 LYS A C 1
ATOM 726 O O . LYS A 1 93 ? 38.105 -21.615 5.600 1.00 89.06 93 LYS A O 1
ATOM 731 N N . ARG A 1 94 ? 39.281 -22.840 7.075 1.00 86.94 94 ARG A N 1
ATOM 732 C CA . ARG A 1 94 ? 40.527 -22.885 6.295 1.00 86.94 94 ARG A CA 1
ATOM 733 C C . ARG A 1 94 ? 40.329 -23.588 4.950 1.00 86.94 94 ARG A C 1
ATOM 735 O O . ARG A 1 94 ? 40.718 -23.055 3.914 1.00 86.94 94 ARG A O 1
ATOM 742 N N . GLN A 1 95 ? 39.626 -24.718 4.945 1.00 89.06 95 GLN A N 1
ATOM 743 C CA . GLN A 1 95 ? 39.285 -25.453 3.727 1.00 89.06 95 GLN A CA 1
ATOM 744 C C . GLN A 1 95 ? 38.358 -24.648 2.799 1.00 89.06 95 GLN A C 1
ATOM 746 O O . GLN A 1 95 ? 38.547 -24.646 1.582 1.00 89.06 95 GLN A O 1
ATOM 751 N N . ALA A 1 96 ? 37.388 -23.913 3.356 1.00 88.69 96 ALA A N 1
ATOM 752 C CA . ALA A 1 96 ? 36.516 -23.033 2.578 1.00 88.69 96 ALA A CA 1
ATOM 753 C C . ALA A 1 96 ? 37.281 -21.865 1.929 1.00 88.69 96 ALA A C 1
ATOM 755 O O . ALA A 1 96 ? 37.003 -21.529 0.778 1.00 88.69 96 ALA A O 1
ATOM 756 N N . MET A 1 97 ? 38.263 -21.288 2.632 1.00 85.62 97 MET A N 1
ATOM 757 C CA . MET A 1 97 ? 39.130 -20.231 2.097 1.00 85.62 97 MET A CA 1
ATOM 758 C C . MET A 1 97 ? 39.981 -20.732 0.923 1.00 85.62 97 MET A C 1
ATOM 760 O O . MET A 1 97 ? 39.969 -20.112 -0.139 1.00 85.62 97 MET A O 1
ATOM 764 N N . MET A 1 98 ? 40.630 -21.893 1.061 1.00 86.75 98 MET A N 1
ATOM 765 C CA . MET A 1 98 ? 41.425 -22.499 -0.020 1.00 86.75 98 MET A CA 1
ATOM 766 C C . MET A 1 98 ? 40.568 -22.812 -1.259 1.00 86.75 98 MET A C 1
ATOM 768 O O . MET A 1 98 ? 40.941 -22.489 -2.386 1.00 86.75 98 MET A O 1
ATOM 772 N N . ALA A 1 99 ? 39.367 -23.367 -1.062 1.00 90.31 99 ALA A N 1
ATOM 773 C CA . ALA A 1 99 ? 38.440 -23.655 -2.158 1.00 90.31 99 ALA A CA 1
ATOM 774 C C . ALA A 1 99 ? 37.899 -22.382 -2.843 1.00 90.31 99 ALA A C 1
ATOM 776 O O . ALA A 1 99 ? 37.589 -22.394 -4.040 1.00 90.31 99 ALA A O 1
ATOM 777 N N . ALA A 1 100 ? 37.755 -21.278 -2.102 1.00 87.88 100 ALA A N 1
ATOM 778 C CA . ALA A 1 100 ? 37.380 -19.985 -2.666 1.00 87.88 100 ALA A CA 1
ATOM 779 C C . ALA A 1 100 ? 38.521 -19.382 -3.504 1.00 87.88 100 ALA A C 1
ATOM 781 O O . ALA A 1 100 ? 38.263 -18.861 -4.593 1.00 87.88 100 ALA A O 1
ATOM 782 N N . GLU A 1 101 ? 39.769 -19.510 -3.049 1.00 85.69 101 GLU A N 1
ATOM 783 C CA . GLU A 1 101 ? 40.948 -19.033 -3.776 1.00 85.69 101 GLU A CA 1
ATOM 784 C C . GLU A 1 101 ? 41.157 -19.791 -5.099 1.00 85.69 101 GLU A C 1
ATOM 786 O O . GLU A 1 101 ? 41.337 -19.163 -6.144 1.00 85.69 101 GLU A O 1
ATOM 791 N N . GLU A 1 102 ? 41.025 -21.122 -5.110 1.00 86.50 102 GLU A N 1
ATOM 792 C CA . GLU A 1 102 ? 41.096 -21.907 -6.353 1.00 86.50 102 GLU A CA 1
ATOM 793 C C . GLU A 1 102 ? 40.001 -21.524 -7.356 1.00 86.50 102 GLU A C 1
ATOM 795 O O . GLU A 1 102 ? 40.241 -21.440 -8.564 1.00 86.50 102 GLU A O 1
ATOM 800 N N . ARG A 1 103 ? 38.777 -21.264 -6.876 1.00 83.31 103 ARG A N 1
ATOM 801 C CA . ARG A 1 103 ? 37.682 -20.800 -7.741 1.00 83.31 103 ARG A CA 1
ATOM 802 C C . ARG A 1 103 ? 37.964 -19.423 -8.321 1.00 83.31 103 ARG A C 1
ATOM 804 O O . ARG A 1 103 ? 37.585 -19.172 -9.465 1.00 83.31 103 ARG A O 1
ATOM 811 N N . ARG A 1 104 ? 38.609 -18.538 -7.561 1.00 82.94 104 ARG A N 1
ATOM 812 C CA . ARG A 1 104 ? 39.024 -17.223 -8.053 1.00 82.94 104 ARG A CA 1
ATOM 813 C C . ARG A 1 104 ? 40.080 -17.361 -9.153 1.00 82.94 104 ARG A C 1
ATOM 815 O O . ARG A 1 104 ? 39.863 -16.809 -10.228 1.00 82.94 104 ARG A O 1
ATOM 822 N N . LYS A 1 105 ? 41.121 -18.176 -8.944 1.00 85.69 105 LYS A N 1
ATOM 823 C CA . LYS A 1 105 ? 42.164 -18.441 -9.957 1.00 85.69 105 LYS A CA 1
ATOM 824 C C . LYS A 1 105 ? 41.578 -19.004 -11.256 1.00 85.69 105 LYS A C 1
ATOM 826 O O . LYS A 1 105 ? 41.799 -18.438 -12.320 1.00 85.69 105 LYS A O 1
ATOM 831 N N . LYS A 1 106 ? 40.692 -20.005 -11.176 1.00 82.88 106 LYS A N 1
ATOM 832 C CA . LYS A 1 106 ? 40.003 -20.570 -12.359 1.00 82.88 106 LYS A CA 1
ATOM 833 C C . LYS A 1 106 ? 39.137 -19.548 -13.108 1.00 82.88 106 LYS A C 1
ATOM 835 O O . LYS A 1 106 ? 39.010 -19.615 -14.330 1.00 82.88 106 LYS A O 1
ATOM 840 N N . ARG A 1 107 ? 38.512 -18.599 -12.398 1.00 82.50 107 ARG A N 1
ATOM 841 C CA . ARG A 1 107 ? 37.742 -17.508 -13.026 1.00 82.50 107 ARG A CA 1
ATOM 842 C C . ARG A 1 107 ? 38.658 -16.520 -13.747 1.00 82.50 107 ARG A C 1
ATOM 844 O O . ARG A 1 107 ? 38.298 -16.066 -14.829 1.00 82.50 107 ARG A O 1
ATOM 851 N N . GLU A 1 108 ? 39.806 -16.191 -13.164 1.00 84.12 108 GLU A N 1
ATOM 852 C CA . GLU A 1 108 ? 40.810 -15.308 -13.771 1.00 84.12 108 GLU A CA 1
ATOM 853 C C . GLU A 1 108 ? 41.435 -15.955 -15.021 1.00 84.12 108 GLU A C 1
ATOM 855 O O . GLU A 1 108 ? 41.445 -15.333 -16.083 1.00 84.12 108 GLU A O 1
ATOM 860 N N . GLU A 1 109 ? 41.801 -17.237 -14.963 1.00 81.00 109 GLU A N 1
ATOM 861 C CA . GLU A 1 109 ? 42.280 -18.011 -16.121 1.00 81.00 109 GLU A CA 1
ATOM 862 C C . GLU A 1 109 ? 41.246 -18.065 -17.257 1.00 81.00 109 GLU A C 1
ATOM 864 O O . GLU A 1 109 ? 41.575 -17.855 -18.425 1.00 81.00 109 GLU A O 1
ATOM 869 N N . MET A 1 110 ? 39.965 -18.267 -16.930 1.00 79.94 110 MET A N 1
ATOM 870 C CA . MET A 1 110 ? 38.893 -18.291 -17.928 1.00 79.94 110 MET A CA 1
ATOM 871 C C . MET A 1 110 ? 38.665 -16.918 -18.581 1.00 79.94 110 MET A C 1
ATOM 873 O O . MET A 1 110 ? 38.333 -16.854 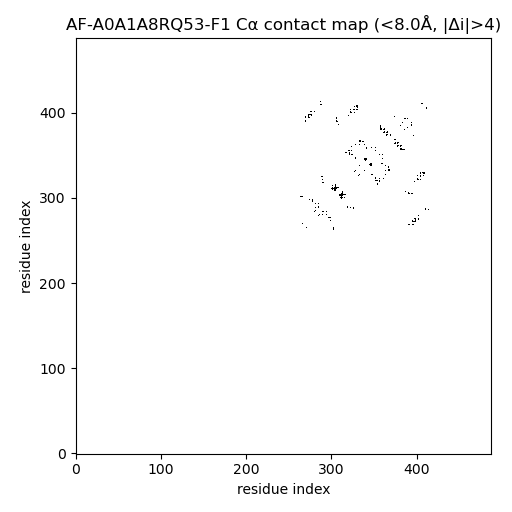-19.767 1.00 79.94 110 MET A O 1
ATOM 877 N N . LYS A 1 111 ? 38.850 -15.814 -17.842 1.00 87.56 111 LYS A N 1
ATOM 878 C CA . LYS A 1 111 ? 38.799 -14.455 -18.408 1.00 87.56 111 LYS A CA 1
ATOM 879 C C . LYS A 1 111 ? 39.948 -14.231 -19.392 1.00 87.56 111 LYS A C 1
ATOM 881 O O . LYS A 1 111 ? 39.696 -13.760 -20.500 1.00 87.56 111 LYS A O 1
ATOM 886 N N . ILE A 1 112 ? 41.164 -14.637 -19.025 1.00 83.31 112 ILE A N 1
ATOM 887 C CA . ILE A 1 112 ? 42.352 -14.541 -19.887 1.00 83.31 112 ILE A CA 1
ATOM 888 C C . ILE A 1 112 ? 42.160 -15.381 -21.157 1.00 83.31 112 ILE A C 1
ATOM 890 O O . ILE A 1 112 ? 42.397 -14.890 -22.260 1.00 83.31 112 ILE A O 1
ATOM 894 N N . PHE A 1 113 ? 41.643 -16.606 -21.034 1.00 86.50 113 PHE A N 1
ATOM 895 C CA . PHE A 1 113 ? 41.358 -17.474 -22.178 1.00 86.50 113 PHE A CA 1
ATOM 896 C C . PHE A 1 113 ? 40.325 -16.861 -23.138 1.00 86.50 113 PHE A C 1
ATOM 898 O O . PHE A 1 113 ? 40.568 -16.778 -24.342 1.00 86.50 113 PHE A O 1
ATOM 905 N N . LYS A 1 114 ? 39.202 -16.344 -22.615 1.00 85.88 114 LYS A N 1
ATOM 906 C CA . LYS A 1 114 ? 38.179 -15.662 -23.431 1.00 85.88 114 LYS A CA 1
ATOM 907 C C . LYS A 1 114 ? 38.729 -14.413 -24.120 1.00 85.88 114 LYS A C 1
ATOM 909 O O . LYS A 1 114 ? 38.367 -14.128 -25.260 1.00 85.88 114 LYS A O 1
ATOM 914 N N . GLN A 1 115 ? 39.603 -13.665 -23.449 1.00 80.56 115 GLN A N 1
ATOM 915 C CA . GLN A 1 115 ? 40.238 -12.481 -24.024 1.00 80.56 115 GLN A CA 1
ATOM 916 C C . GLN A 1 115 ? 41.218 -12.857 -25.146 1.00 80.56 115 GLN A C 1
ATOM 918 O O . GLN A 1 115 ? 41.187 -12.241 -26.211 1.00 80.56 115 GLN A O 1
ATOM 923 N N . GLN A 1 116 ? 42.015 -13.915 -24.965 1.00 78.00 116 GLN A N 1
ATOM 924 C CA . GLN A 1 116 ? 42.874 -14.458 -26.021 1.00 78.00 116 GLN A CA 1
ATOM 925 C C . GLN A 1 116 ? 42.064 -14.960 -27.226 1.00 78.00 116 GLN A C 1
ATOM 927 O O . GLN A 1 116 ? 42.459 -14.732 -28.369 1.00 78.00 116 GLN A O 1
ATOM 932 N N . GLU A 1 117 ? 40.911 -15.595 -27.003 1.00 83.00 117 GLU A N 1
ATOM 933 C CA . GLU A 1 117 ? 40.032 -16.052 -28.083 1.00 83.00 117 GLU A CA 1
ATOM 934 C C . GLU A 1 117 ? 39.411 -14.878 -28.861 1.00 83.00 117 GLU A C 1
ATOM 936 O O . GLU A 1 117 ? 39.405 -14.891 -30.094 1.00 83.00 117 GLU A O 1
ATOM 941 N N . LYS A 1 118 ? 38.968 -13.816 -28.168 1.00 83.06 118 LYS A N 1
ATOM 942 C CA . LYS A 1 118 ? 38.487 -12.577 -28.808 1.00 83.06 118 LYS A CA 1
ATOM 943 C C . LYS A 1 118 ? 39.565 -11.944 -29.692 1.00 83.06 118 LYS A C 1
ATOM 945 O O . LYS A 1 118 ? 39.276 -11.577 -30.829 1.00 83.06 118 LYS A O 1
ATOM 950 N N . ILE A 1 119 ? 40.809 -11.874 -29.214 1.00 82.50 119 ILE A N 1
ATOM 951 C CA . ILE A 1 119 ? 41.939 -11.340 -29.992 1.00 82.50 119 ILE A CA 1
ATOM 952 C C . ILE A 1 119 ? 42.182 -12.186 -31.249 1.00 82.50 119 ILE A C 1
ATOM 954 O O . ILE A 1 119 ? 42.318 -11.628 -32.339 1.00 82.50 119 ILE A O 1
ATOM 958 N N . LYS A 1 120 ? 42.158 -13.520 -31.136 1.00 85.75 120 LYS A N 1
ATOM 959 C CA . LYS A 1 120 ? 42.311 -14.425 -32.289 1.00 85.75 120 LYS A CA 1
ATOM 960 C C . LYS A 1 120 ? 41.182 -14.265 -33.312 1.00 85.75 120 LYS A C 1
ATOM 962 O O . LYS A 1 120 ? 41.455 -14.222 -34.509 1.00 85.75 120 LYS A O 1
ATOM 967 N N . ARG A 1 121 ? 39.928 -14.105 -32.869 1.00 81.94 121 ARG A N 1
ATOM 968 C CA . ARG A 1 121 ? 38.783 -13.844 -33.765 1.00 81.94 121 ARG A CA 1
ATOM 969 C C . ARG A 1 121 ? 38.918 -12.504 -34.489 1.00 81.94 121 ARG A C 1
ATOM 971 O O . ARG A 1 121 ? 38.699 -12.442 -35.695 1.00 81.94 121 ARG A O 1
ATOM 978 N N . ILE A 1 122 ? 39.339 -11.449 -33.790 1.00 81.50 122 ILE A N 1
ATOM 979 C CA . ILE A 1 122 ? 39.574 -10.130 -34.399 1.00 81.50 122 ILE A CA 1
ATOM 980 C C . ILE A 1 122 ? 40.704 -10.199 -35.435 1.00 81.50 122 ILE A C 1
ATOM 982 O O . ILE A 1 122 ? 40.571 -9.639 -36.523 1.00 81.50 122 ILE A O 1
ATOM 986 N N . GLN A 1 123 ? 41.793 -10.915 -35.139 1.00 79.56 123 GLN A N 1
ATOM 987 C CA . GLN A 1 123 ? 42.892 -11.127 -36.086 1.00 79.56 123 GLN A CA 1
ATOM 988 C C . GLN A 1 123 ? 42.443 -11.911 -37.325 1.00 79.56 123 GLN A C 1
ATOM 990 O O . GLN A 1 123 ? 42.780 -11.511 -38.438 1.00 79.56 123 GLN A O 1
ATOM 995 N N . HIS A 1 124 ? 41.629 -12.957 -37.156 1.00 78.81 124 HIS A N 1
ATOM 996 C CA . HIS A 1 124 ? 41.062 -13.719 -38.270 1.00 78.81 124 HIS A CA 1
ATOM 997 C C . HIS A 1 124 ? 40.163 -12.849 -39.160 1.00 78.81 124 HIS A C 1
ATOM 999 O O . HIS A 1 124 ? 40.334 -12.823 -40.374 1.00 78.81 124 HIS A O 1
ATOM 1005 N N . ILE A 1 125 ? 39.260 -12.059 -38.566 1.00 80.44 125 ILE A N 1
ATOM 1006 C CA . ILE A 1 125 ? 38.384 -11.137 -39.310 1.00 80.44 125 ILE A CA 1
ATOM 1007 C C . ILE A 1 125 ? 39.205 -10.072 -40.048 1.00 80.44 125 ILE A C 1
ATOM 1009 O O . ILE A 1 125 ? 38.877 -9.706 -41.176 1.00 80.44 125 ILE A O 1
ATOM 1013 N N . ARG A 1 126 ? 40.276 -9.557 -39.432 1.00 80.69 126 ARG A N 1
ATOM 1014 C CA . ARG A 1 126 ? 41.169 -8.581 -40.071 1.00 80.69 126 ARG A CA 1
ATOM 1015 C C . ARG A 1 126 ? 41.886 -9.191 -41.277 1.00 80.69 126 ARG A C 1
ATOM 1017 O O . ARG A 1 126 ? 41.894 -8.566 -42.333 1.00 80.69 126 ARG A O 1
ATOM 1024 N N . MET A 1 127 ? 42.410 -10.407 -41.131 1.00 80.31 127 MET A N 1
ATOM 1025 C CA . MET A 1 127 ? 43.069 -11.155 -42.204 1.00 80.31 127 MET A CA 1
ATOM 1026 C C . MET A 1 127 ? 42.098 -11.478 -43.350 1.00 80.31 127 MET A C 1
ATOM 1028 O O . MET A 1 127 ? 42.435 -11.305 -44.517 1.00 80.31 127 MET A O 1
ATOM 1032 N N . GLU A 1 128 ? 40.859 -11.860 -43.034 1.00 79.44 128 GLU A N 1
ATOM 1033 C CA . GLU A 1 128 ? 39.818 -12.136 -44.028 1.00 79.44 128 GLU A CA 1
ATOM 1034 C C . GLU A 1 128 ? 39.369 -10.867 -44.773 1.00 79.44 128 GLU A C 1
ATOM 1036 O O . GLU A 1 128 ? 39.206 -10.884 -45.994 1.00 79.44 128 GLU A O 1
ATOM 1041 N N . LYS A 1 129 ? 39.213 -9.736 -44.068 1.00 78.00 129 LYS A N 1
ATOM 1042 C CA . LYS A 1 129 ? 38.916 -8.434 -44.693 1.00 78.00 129 LYS A CA 1
ATOM 1043 C C . LYS A 1 129 ? 40.051 -7.971 -45.607 1.00 78.00 129 LYS A C 1
ATOM 1045 O O . LYS A 1 129 ? 39.774 -7.427 -46.675 1.00 78.00 129 LYS A O 1
ATOM 1050 N N . GLU A 1 130 ? 41.301 -8.199 -45.214 1.00 78.25 130 GLU A N 1
ATOM 1051 C CA . GLU A 1 130 ? 42.477 -7.885 -46.028 1.00 78.25 130 GLU A CA 1
ATOM 1052 C C . GLU A 1 130 ? 42.544 -8.761 -47.288 1.00 78.25 130 GLU A C 1
ATOM 1054 O O . GLU A 1 130 ? 42.710 -8.232 -48.388 1.00 78.25 130 GLU A O 1
ATOM 1059 N N . LEU A 1 131 ? 42.285 -10.067 -47.162 1.00 78.62 131 LEU A N 1
ATOM 1060 C CA . LEU A 1 131 ? 42.216 -10.992 -48.297 1.00 78.62 131 LEU A CA 1
ATOM 1061 C C . LEU A 1 131 ? 41.089 -10.615 -49.276 1.00 78.62 131 LEU A C 1
ATOM 1063 O O . LEU A 1 131 ? 41.305 -10.553 -50.486 1.00 78.62 131 LEU A O 1
ATOM 1067 N N . ARG A 1 132 ? 39.891 -10.288 -48.770 1.00 75.62 132 ARG A N 1
ATOM 1068 C CA . ARG A 1 132 ? 38.761 -9.833 -49.603 1.00 75.62 132 ARG A CA 1
ATOM 1069 C C . ARG A 1 132 ? 39.063 -8.505 -50.302 1.00 75.62 132 ARG A C 1
ATOM 1071 O O . ARG A 1 132 ? 38.718 -8.331 -51.468 1.00 75.62 132 ARG A O 1
ATOM 1078 N N . ALA A 1 133 ? 39.740 -7.572 -49.630 1.00 78.50 133 ALA A N 1
ATOM 1079 C CA . ALA A 1 133 ? 40.165 -6.316 -50.245 1.00 78.50 133 ALA A CA 1
ATOM 1080 C C . ALA A 1 133 ? 41.187 -6.543 -51.376 1.00 78.50 133 ALA A C 1
ATOM 1082 O O . ALA A 1 133 ? 41.095 -5.894 -52.421 1.00 78.50 133 ALA A O 1
ATOM 1083 N N . GLN A 1 134 ? 42.116 -7.490 -51.204 1.00 77.44 134 GLN A N 1
ATOM 1084 C CA . GLN A 1 134 ? 43.071 -7.882 -52.245 1.00 77.44 134 GLN A CA 1
ATOM 1085 C C . GLN A 1 134 ? 42.370 -8.521 -53.454 1.00 77.44 134 GLN A C 1
ATOM 1087 O O . GLN A 1 134 ? 42.641 -8.117 -54.585 1.00 77.44 134 GLN A O 1
ATOM 1092 N N . GLN A 1 135 ? 41.403 -9.419 -53.232 1.00 75.62 135 GLN A N 1
ATOM 1093 C CA . GLN A 1 135 ? 40.611 -10.038 -54.305 1.00 75.62 135 GLN A CA 1
ATOM 1094 C C . GLN A 1 135 ? 39.842 -8.996 -55.134 1.00 75.62 135 GLN A C 1
ATOM 1096 O O . GLN A 1 135 ? 39.887 -9.027 -56.363 1.00 75.62 135 GLN A O 1
ATOM 1101 N N . VAL A 1 136 ? 39.220 -8.003 -54.485 1.00 75.44 136 VAL A N 1
ATOM 1102 C CA . VAL A 1 136 ? 38.504 -6.912 -55.176 1.00 75.44 136 VAL A CA 1
ATOM 1103 C C . VAL A 1 136 ? 39.455 -6.019 -55.987 1.00 75.44 136 VAL A C 1
ATOM 1105 O O . VAL A 1 136 ? 39.098 -5.532 -57.065 1.00 75.44 136 VAL A O 1
ATOM 1108 N N . LEU A 1 137 ? 40.673 -5.774 -55.494 1.00 73.62 137 LEU A N 1
ATOM 1109 C CA . LEU A 1 137 ? 41.688 -5.016 -56.233 1.00 73.62 137 LEU A CA 1
ATOM 1110 C C . LEU A 1 137 ? 42.212 -5.792 -57.448 1.00 73.62 137 LEU A C 1
ATOM 1112 O O . LEU A 1 137 ? 42.401 -5.196 -58.514 1.00 73.62 137 LEU A O 1
ATOM 1116 N N . GLU A 1 138 ? 42.406 -7.104 -57.316 1.00 75.56 138 GLU A N 1
ATOM 1117 C CA . GLU A 1 138 ? 42.849 -7.972 -58.407 1.00 75.56 138 GLU A CA 1
ATOM 1118 C C . GLU A 1 138 ? 41.765 -8.125 -59.487 1.00 75.56 138 GLU A C 1
ATOM 1120 O O . GLU A 1 138 ? 42.052 -7.987 -60.678 1.00 75.56 138 GLU A O 1
ATOM 1125 N N . GLU A 1 139 ? 40.500 -8.281 -59.089 1.00 71.81 139 GLU A N 1
ATOM 1126 C CA . GLU A 1 139 ? 39.349 -8.314 -59.997 1.00 71.81 139 GLU A CA 1
ATOM 1127 C C . GLU A 1 139 ? 39.187 -6.983 -60.753 1.00 71.81 139 GLU A C 1
ATOM 1129 O O . GLU A 1 139 ? 38.982 -6.961 -61.970 1.00 71.81 139 GLU A O 1
ATOM 1134 N N . LYS A 1 140 ? 39.394 -5.843 -60.075 1.00 74.00 140 LYS A N 1
ATOM 1135 C CA . LYS A 1 140 ? 39.439 -4.524 -60.730 1.00 74.00 140 LYS A CA 1
ATOM 1136 C C . LYS A 1 140 ? 40.597 -4.392 -61.723 1.00 74.00 140 LYS A C 1
ATOM 1138 O O . LYS A 1 140 ? 40.424 -3.715 -62.739 1.00 74.00 140 LYS A O 1
ATOM 1143 N N . ARG A 1 141 ? 41.762 -5.003 -61.466 1.00 77.06 141 ARG A N 1
ATOM 1144 C CA . ARG A 1 141 ? 42.881 -5.054 -62.430 1.00 77.06 141 ARG A CA 1
ATOM 1145 C C . ARG A 1 141 ? 42.512 -5.891 -63.650 1.00 77.06 141 ARG A C 1
ATOM 1147 O O . ARG A 1 141 ? 42.611 -5.374 -64.760 1.00 77.06 141 ARG A O 1
ATOM 1154 N N . LYS A 1 142 ? 41.996 -7.106 -63.446 1.00 73.75 142 LYS A N 1
ATOM 1155 C CA . LYS A 1 142 ? 41.564 -8.010 -64.527 1.00 73.75 142 LYS A CA 1
ATOM 1156 C C . LYS A 1 142 ? 40.452 -7.393 -65.380 1.00 73.75 142 LYS A C 1
ATOM 1158 O O . LYS A 1 142 ? 40.501 -7.475 -66.601 1.00 73.75 142 LYS A O 1
ATOM 1163 N N . ARG A 1 143 ? 39.504 -6.666 -64.777 1.00 73.88 143 ARG A N 1
ATOM 1164 C CA . ARG A 1 143 ? 38.446 -5.945 -65.511 1.00 73.88 143 ARG A CA 1
ATOM 1165 C C . ARG A 1 143 ? 38.981 -4.769 -66.336 1.00 73.88 143 ARG A C 1
ATOM 1167 O O . ARG A 1 143 ? 38.485 -4.525 -67.434 1.00 73.88 143 ARG A O 1
ATOM 1174 N N . LYS A 1 144 ? 39.996 -4.047 -65.843 1.00 73.06 144 LYS A N 1
ATOM 1175 C CA . LYS A 1 144 ? 40.682 -2.992 -66.616 1.00 73.06 144 LYS A CA 1
ATOM 1176 C C . LYS A 1 144 ? 41.487 -3.571 -67.779 1.00 73.06 144 LYS A C 1
ATOM 1178 O O . LYS A 1 144 ? 41.473 -2.992 -68.860 1.00 73.06 144 LYS A O 1
ATOM 1183 N N . GLU A 1 145 ? 42.146 -4.704 -67.565 1.00 73.12 145 GLU A N 1
ATOM 1184 C CA . GLU A 1 145 ? 42.912 -5.417 -68.588 1.00 73.12 145 GLU A CA 1
ATOM 1185 C C . GLU A 1 145 ? 42.000 -6.010 -69.672 1.00 73.12 145 GLU A C 1
ATOM 1187 O O . GLU A 1 145 ? 42.239 -5.795 -70.856 1.00 73.12 145 GLU A O 1
ATOM 1192 N N . ALA A 1 146 ? 40.872 -6.618 -69.291 1.00 74.00 146 ALA A N 1
ATOM 1193 C CA . ALA A 1 146 ? 39.853 -7.091 -70.229 1.00 74.00 146 ALA A CA 1
ATOM 1194 C C . ALA A 1 146 ? 39.246 -5.944 -71.059 1.00 74.00 146 ALA A C 1
ATOM 1196 O O . ALA A 1 146 ? 39.060 -6.084 -72.266 1.00 74.00 146 ALA A O 1
ATOM 1197 N N . ALA A 1 147 ? 38.996 -4.781 -70.446 1.00 74.62 147 ALA A N 1
ATOM 1198 C CA . ALA A 1 147 ? 38.520 -3.598 -71.163 1.00 74.62 147 ALA A CA 1
ATOM 1199 C C . ALA A 1 147 ? 39.575 -3.013 -72.124 1.00 74.62 147 ALA A C 1
ATOM 1201 O O . ALA A 1 147 ? 39.215 -2.451 -73.159 1.00 74.62 147 ALA A O 1
ATOM 1202 N N . ALA A 1 148 ? 40.868 -3.140 -71.808 1.00 77.00 148 ALA A N 1
ATOM 1203 C CA . ALA A 1 148 ? 41.955 -2.748 -72.704 1.00 77.00 148 ALA A CA 1
ATOM 1204 C C . ALA A 1 148 ? 42.110 -3.736 -73.874 1.00 77.00 148 ALA A C 1
ATOM 1206 O O . ALA A 1 148 ? 42.204 -3.303 -75.022 1.00 77.00 148 ALA A O 1
ATOM 1207 N N . ASN A 1 149 ? 42.036 -5.043 -73.607 1.00 73.12 149 ASN A N 1
ATOM 1208 C CA . ASN A 1 149 ? 42.092 -6.086 -74.634 1.00 73.12 149 ASN A CA 1
ATOM 1209 C C . ASN A 1 149 ? 40.882 -6.043 -75.576 1.00 73.12 149 ASN A C 1
ATOM 1211 O O . ASN A 1 149 ? 41.048 -6.211 -76.780 1.00 73.12 149 ASN A O 1
ATOM 1215 N N . ALA A 1 150 ? 39.684 -5.731 -75.071 1.00 78.12 150 ALA A N 1
ATOM 1216 C CA . ALA A 1 150 ? 38.501 -5.531 -75.909 1.00 78.12 150 ALA A CA 1
ATOM 1217 C C . ALA A 1 150 ? 38.681 -4.358 -76.889 1.00 78.12 150 ALA A C 1
ATOM 1219 O O . ALA A 1 150 ? 38.366 -4.488 -78.070 1.00 78.12 150 ALA A O 1
ATOM 1220 N N . LYS A 1 151 ? 39.263 -3.241 -76.429 1.00 77.31 151 LYS A N 1
ATOM 1221 C CA . LYS A 1 151 ? 39.584 -2.095 -77.294 1.00 77.31 151 LYS A CA 1
ATOM 1222 C C . LYS A 1 151 ? 40.664 -2.430 -78.319 1.00 77.31 151 LYS A C 1
ATOM 1224 O O . LYS A 1 151 ? 40.558 -1.995 -79.461 1.00 77.31 151 LYS A O 1
ATOM 1229 N N . LEU A 1 152 ? 41.676 -3.212 -77.938 1.00 72.81 152 LEU A N 1
ATOM 1230 C CA . LEU A 1 152 ? 42.711 -3.672 -78.863 1.00 72.81 152 LEU A CA 1
ATOM 1231 C C . LEU A 1 152 ? 42.107 -4.547 -79.974 1.00 72.81 152 LEU A C 1
ATOM 1233 O O . LEU A 1 152 ? 42.373 -4.311 -81.153 1.00 72.81 152 LEU A O 1
ATOM 1237 N N . LEU A 1 153 ? 41.222 -5.478 -79.613 1.00 71.38 153 LEU A N 1
ATOM 1238 C CA . LEU A 1 153 ? 40.539 -6.358 -80.563 1.00 71.38 153 LEU A CA 1
ATOM 1239 C C . LEU A 1 153 ? 39.593 -5.579 -81.497 1.00 71.38 153 LEU A C 1
ATOM 1241 O O . LEU A 1 153 ? 39.524 -5.852 -82.692 1.00 71.38 153 LEU A O 1
ATOM 1245 N N . GLU A 1 154 ? 38.904 -4.559 -80.980 1.00 70.50 154 GLU A N 1
ATOM 1246 C CA . GLU A 1 154 ? 38.061 -3.654 -81.773 1.00 70.50 154 GLU A CA 1
ATOM 1247 C C . GLU A 1 154 ? 38.895 -2.800 -82.747 1.00 70.50 154 GLU A C 1
ATOM 1249 O O . GLU A 1 154 ? 38.499 -2.584 -83.895 1.00 70.50 154 GLU A O 1
ATOM 1254 N N . THR A 1 155 ? 40.095 -2.366 -82.338 1.00 72.62 155 THR A N 1
ATOM 1255 C CA . THR A 1 155 ? 41.038 -1.686 -83.242 1.00 72.62 155 THR A CA 1
ATOM 1256 C C . THR A 1 155 ? 41.642 -2.617 -84.293 1.00 72.62 155 THR A C 1
ATOM 1258 O O . THR A 1 155 ? 41.841 -2.172 -85.423 1.00 72.62 155 THR A O 1
ATOM 1261 N N . GLN A 1 156 ? 41.875 -3.895 -83.972 1.00 69.81 156 GLN A N 1
ATOM 1262 C CA . GLN A 1 156 ? 42.279 -4.912 -84.949 1.00 69.81 156 GLN A CA 1
ATOM 1263 C C . GLN A 1 156 ? 41.186 -5.142 -85.993 1.00 69.81 156 GLN A C 1
ATOM 1265 O O . GLN A 1 156 ? 41.468 -5.012 -87.179 1.00 69.81 156 GLN A O 1
ATOM 1270 N N . LYS A 1 157 ? 39.926 -5.322 -85.576 1.00 71.00 157 LYS A N 1
ATOM 1271 C CA . LYS A 1 157 ? 38.786 -5.455 -86.501 1.00 71.00 157 LYS A CA 1
ATOM 1272 C C . LYS A 1 157 ? 38.602 -4.227 -87.394 1.00 71.00 157 LYS A C 1
ATOM 1274 O O . LYS A 1 157 ? 38.351 -4.363 -88.585 1.00 71.00 157 LYS A O 1
ATOM 1279 N N . ARG A 1 158 ? 38.798 -3.016 -86.857 1.00 67.62 158 ARG A N 1
ATOM 1280 C CA . ARG A 1 158 ? 38.806 -1.775 -87.657 1.00 67.62 158 ARG A CA 1
ATOM 1281 C C . ARG A 1 158 ? 39.971 -1.695 -88.642 1.00 67.62 158 ARG A C 1
ATOM 1283 O O . ARG A 1 158 ? 39.849 -1.009 -89.654 1.00 67.62 158 ARG A O 1
ATOM 1290 N N . ASN A 1 159 ? 41.108 -2.317 -88.344 1.00 66.44 159 ASN A N 1
ATOM 1291 C CA . ASN A 1 159 ? 42.241 -2.370 -89.263 1.00 66.44 159 ASN A CA 1
ATOM 1292 C C . ASN A 1 159 ? 42.032 -3.434 -90.346 1.00 66.44 159 ASN A C 1
ATOM 1294 O O . ASN A 1 159 ? 42.275 -3.124 -91.504 1.00 66.44 159 ASN A O 1
ATOM 1298 N N . GLU A 1 160 ? 41.474 -4.596 -90.008 1.00 70.06 160 GLU A N 1
ATOM 1299 C CA . GLU A 1 160 ? 41.046 -5.625 -90.969 1.00 70.06 160 GLU A CA 1
ATOM 1300 C C . GLU A 1 160 ? 39.946 -5.090 -91.908 1.00 70.06 160 GLU A C 1
ATOM 1302 O O . GLU A 1 160 ? 40.008 -5.284 -93.118 1.00 70.06 160 GLU A O 1
ATOM 1307 N N . GLU A 1 161 ? 38.997 -4.295 -91.398 1.00 63.56 161 GLU A N 1
ATOM 1308 C CA . GLU A 1 161 ? 37.984 -3.597 -92.210 1.00 63.56 161 GLU A CA 1
ATOM 1309 C C . GLU A 1 161 ? 38.619 -2.557 -93.157 1.00 63.56 161 GLU A C 1
ATOM 1311 O O . GLU A 1 161 ? 38.207 -2.399 -94.309 1.00 63.56 161 GLU A O 1
ATOM 1316 N N . LYS A 1 162 ? 39.670 -1.858 -92.703 1.00 68.81 162 LYS A N 1
ATOM 1317 C CA . LYS A 1 162 ? 40.467 -0.957 -93.553 1.00 68.81 162 LYS A CA 1
ATOM 1318 C C . LYS A 1 162 ? 41.320 -1.721 -94.563 1.00 68.81 162 LYS A C 1
ATOM 1320 O O . LYS A 1 162 ? 41.597 -1.172 -95.622 1.00 68.81 162 LYS A O 1
ATOM 1325 N N . GLU A 1 163 ? 41.730 -2.946 -94.266 1.00 63.75 163 GLU A N 1
ATOM 1326 C CA . GLU A 1 163 ? 42.493 -3.817 -95.161 1.00 63.75 163 GLU A CA 1
ATOM 1327 C C . GLU A 1 163 ? 41.598 -4.391 -96.265 1.00 63.75 163 GLU A C 1
ATOM 1329 O O . GLU A 1 163 ? 41.965 -4.338 -97.434 1.00 63.75 163 GLU A O 1
ATOM 1334 N N . ILE A 1 164 ? 40.356 -4.758 -95.937 1.00 63.56 164 ILE A N 1
ATOM 1335 C CA . ILE A 1 164 ? 39.309 -5.101 -96.913 1.00 63.56 164 ILE A CA 1
ATOM 1336 C C . ILE A 1 164 ? 38.954 -3.883 -97.783 1.00 63.56 164 ILE A C 1
ATOM 1338 O O . ILE A 1 164 ? 38.884 -4.003 -99.005 1.00 63.56 164 ILE A O 1
ATOM 1342 N N . ARG A 1 165 ? 38.835 -2.678 -97.199 1.00 63.19 165 ARG A N 1
ATOM 1343 C CA . ARG A 1 165 ? 38.685 -1.428 -97.975 1.00 63.19 165 ARG A CA 1
ATOM 1344 C C . ARG A 1 165 ? 39.916 -1.095 -98.822 1.00 63.19 165 ARG A C 1
ATOM 1346 O O . ARG A 1 165 ? 39.762 -0.498 -99.881 1.00 63.19 165 ARG A O 1
ATOM 1353 N N . ARG A 1 166 ? 41.130 -1.467 -98.399 1.00 62.16 166 ARG A N 1
ATOM 1354 C CA . ARG A 1 166 ? 42.355 -1.333 -99.209 1.00 62.16 166 ARG A CA 1
ATOM 1355 C C . ARG A 1 166 ? 42.371 -2.327 -100.362 1.00 62.16 166 ARG A C 1
ATOM 1357 O O . ARG A 1 166 ? 42.726 -1.918 -101.456 1.00 62.16 166 ARG A O 1
ATOM 1364 N N . LEU A 1 167 ? 41.943 -3.573 -100.160 1.00 61.59 167 LEU A N 1
ATOM 1365 C CA . LEU A 1 167 ? 41.791 -4.553 -101.241 1.00 61.59 167 LEU A CA 1
ATOM 1366 C C . LEU A 1 167 ? 40.726 -4.094 -102.252 1.00 61.59 167 LEU A C 1
ATOM 1368 O O . LEU A 1 167 ? 40.939 -4.189 -103.457 1.00 61.59 167 LEU A O 1
ATOM 1372 N N . GLN A 1 168 ? 39.647 -3.468 -101.773 1.00 57.16 168 GLN A N 1
ATOM 1373 C CA . GLN A 1 168 ? 38.620 -2.837 -102.608 1.00 57.16 168 GLN A CA 1
ATOM 1374 C C . GLN A 1 168 ? 39.132 -1.573 -103.333 1.00 57.16 168 GLN A C 1
ATOM 1376 O O . GLN A 1 168 ? 38.771 -1.328 -104.481 1.00 57.16 168 GLN A O 1
ATOM 1381 N N . ALA A 1 169 ? 40.015 -0.792 -102.701 1.00 56.69 169 ALA A N 1
ATOM 1382 C CA . ALA A 1 169 ? 40.627 0.398 -103.291 1.00 56.69 169 ALA A CA 1
ATOM 1383 C C . ALA A 1 169 ? 41.765 0.071 -104.269 1.00 56.69 169 ALA A C 1
ATOM 1385 O O . ALA A 1 169 ? 41.938 0.806 -105.227 1.00 56.69 169 ALA A O 1
ATOM 1386 N N . VAL A 1 170 ? 42.525 -1.012 -104.075 1.00 59.47 170 VAL A N 1
ATOM 1387 C CA . VAL A 1 170 ? 43.586 -1.464 -104.998 1.00 59.47 170 VAL A CA 1
ATOM 1388 C C . VAL A 1 170 ? 42.990 -2.006 -106.298 1.00 59.47 170 VAL A C 1
ATOM 1390 O O . VAL A 1 170 ? 43.545 -1.735 -107.358 1.00 59.47 170 VAL A O 1
ATOM 1393 N N . LEU A 1 171 ? 41.819 -2.650 -106.242 1.00 54.75 171 LEU A N 1
ATOM 1394 C CA . LEU A 1 171 ? 41.058 -3.045 -107.433 1.00 54.75 171 LEU A CA 1
ATOM 1395 C C . LEU A 1 171 ? 40.626 -1.827 -108.281 1.00 54.75 171 LEU A C 1
ATOM 1397 O O . LEU A 1 171 ? 40.619 -1.903 -109.504 1.00 54.75 171 LEU A O 1
ATOM 1401 N N . LEU A 1 172 ? 40.342 -0.689 -107.635 1.00 53.88 172 LEU A N 1
ATOM 1402 C CA . LEU A 1 172 ? 40.086 0.610 -108.279 1.00 53.88 172 LEU A CA 1
ATOM 1403 C C . LEU A 1 172 ? 41.381 1.324 -108.716 1.00 53.88 172 LEU A C 1
ATOM 1405 O O . LEU A 1 172 ? 41.430 1.947 -109.771 1.00 53.88 172 LEU A O 1
ATOM 1409 N N . LYS A 1 173 ? 42.465 1.196 -107.941 1.00 51.72 173 LYS A N 1
ATOM 1410 C CA . LYS A 1 173 ? 43.756 1.863 -108.187 1.00 51.72 173 LYS A CA 1
ATOM 1411 C C . LYS A 1 173 ? 44.601 1.199 -109.271 1.00 51.72 173 LYS A C 1
ATOM 1413 O O . LYS A 1 173 ? 45.469 1.850 -109.847 1.00 51.72 173 LYS A O 1
ATOM 1418 N N . GLN A 1 174 ? 44.337 -0.067 -109.587 1.00 47.81 174 GLN A N 1
ATOM 1419 C CA . GLN A 1 174 ? 44.920 -0.739 -110.749 1.00 47.81 174 GLN A CA 1
ATOM 1420 C C . GLN A 1 174 ? 44.429 -0.124 -112.075 1.00 47.81 174 GLN A C 1
ATOM 1422 O O . GLN A 1 174 ? 45.088 -0.286 -113.096 1.00 47.81 174 GLN A O 1
ATOM 1427 N N . GLN A 1 175 ? 43.352 0.672 -112.032 1.00 45.41 175 GLN A N 1
ATOM 1428 C CA . GLN A 1 175 ? 42.862 1.507 -113.132 1.00 45.41 175 GLN A CA 1
ATOM 1429 C C . GLN A 1 175 ? 43.469 2.931 -113.147 1.00 45.41 175 GLN A C 1
ATOM 1431 O O . GLN A 1 175 ? 43.295 3.667 -114.111 1.00 45.41 175 GLN A O 1
ATOM 1436 N N . GLU A 1 176 ? 44.221 3.324 -112.111 1.00 46.31 176 GLU A N 1
ATOM 1437 C CA . GLU A 1 176 ? 44.841 4.657 -111.977 1.00 46.31 176 GLU A CA 1
ATOM 1438 C C . GLU A 1 176 ? 46.375 4.639 -112.143 1.00 46.31 176 GLU A C 1
ATOM 1440 O O . GLU A 1 176 ? 47.016 5.691 -112.218 1.00 46.31 176 GLU A O 1
ATOM 1445 N N . LEU A 1 177 ? 46.977 3.453 -112.292 1.00 45.03 177 LEU A N 1
ATOM 1446 C CA . LEU A 1 177 ? 48.397 3.260 -112.621 1.00 45.03 177 LEU A CA 1
ATOM 1447 C C . LEU A 1 177 ? 48.741 3.526 -114.103 1.00 45.03 177 LEU A C 1
ATOM 1449 O O . LEU A 1 177 ? 49.794 3.112 -114.571 1.00 45.03 177 LEU A O 1
ATOM 1453 N N . GLU A 1 178 ? 47.911 4.273 -114.833 1.00 46.09 178 GLU A N 1
ATOM 1454 C CA . GLU A 1 178 ? 48.276 4.855 -116.136 1.00 46.09 178 GLU A CA 1
ATOM 1455 C C . GLU A 1 178 ? 48.740 6.318 -116.048 1.00 46.09 178 GLU A C 1
ATOM 1457 O O . GLU A 1 178 ? 49.187 6.890 -117.042 1.00 46.09 178 GLU A O 1
ATOM 1462 N N . ARG A 1 179 ? 48.698 6.964 -114.874 1.00 38.25 179 ARG A N 1
ATOM 1463 C CA . ARG A 1 179 ? 49.120 8.373 -114.739 1.00 38.25 179 ARG A CA 1
ATOM 1464 C C . ARG A 1 179 ? 50.246 8.569 -113.736 1.00 38.25 179 ARG A C 1
ATOM 1466 O O . ARG A 1 179 ? 50.198 9.416 -112.851 1.00 38.25 179 ARG A O 1
ATOM 1473 N N . HIS A 1 180 ? 51.320 7.817 -113.963 1.00 37.22 180 HIS A N 1
ATOM 1474 C CA . HIS A 1 180 ? 52.639 8.045 -113.381 1.00 37.22 180 HIS A CA 1
ATOM 1475 C C . HIS A 1 180 ? 53.306 9.286 -114.001 1.00 37.22 180 HIS A C 1
ATOM 1477 O O . HIS A 1 180 ? 54.234 9.198 -114.807 1.00 37.22 180 HIS A O 1
ATOM 1483 N N . LYS A 1 181 ? 52.829 10.473 -113.617 1.00 37.47 181 LYS A N 1
ATOM 1484 C CA . LYS A 1 181 ? 53.582 11.721 -113.757 1.00 37.47 181 LYS A CA 1
ATOM 1485 C C . LYS A 1 181 ? 53.544 12.485 -112.439 1.00 37.47 181 LYS A C 1
ATOM 1487 O O . LYS A 1 181 ? 52.485 12.709 -111.872 1.00 37.47 181 LYS A O 1
ATOM 1492 N N . LEU A 1 182 ? 54.731 12.929 -112.038 1.00 39.09 182 LEU A N 1
ATOM 1493 C CA . LEU A 1 182 ? 55.033 13.854 -110.946 1.00 39.09 182 LEU A CA 1
ATOM 1494 C C . LEU A 1 182 ? 55.123 13.270 -109.534 1.00 39.09 182 LEU A C 1
ATOM 1496 O O . LEU A 1 182 ? 54.568 13.746 -108.548 1.00 39.09 182 LEU A O 1
ATOM 1500 N N . GLU A 1 183 ? 56.075 12.356 -109.435 1.00 46.03 183 GLU A N 1
ATOM 1501 C CA . GLU A 1 183 ? 57.100 12.305 -108.393 1.00 46.03 183 GLU A CA 1
ATOM 1502 C C . GLU A 1 183 ? 57.844 13.658 -108.196 1.00 46.03 183 GLU A C 1
ATOM 1504 O O . GLU A 1 183 ? 59.055 13.741 -108.323 1.00 46.03 183 GLU A O 1
ATOM 1509 N N . MET A 1 184 ? 57.117 14.744 -107.906 1.00 47.44 184 MET A N 1
ATOM 1510 C CA . MET A 1 184 ? 57.664 16.065 -107.529 1.00 47.44 184 MET A CA 1
ATOM 1511 C C . MET A 1 184 ? 56.886 16.722 -106.369 1.00 47.44 184 MET A C 1
ATOM 1513 O O . MET A 1 184 ? 57.136 17.866 -106.004 1.00 47.44 184 MET A O 1
ATOM 1517 N N . GLU A 1 185 ? 55.955 15.999 -105.734 1.00 46.88 185 GLU A N 1
ATOM 1518 C CA . GLU A 1 185 ? 55.131 16.512 -104.625 1.00 46.88 185 GLU A CA 1
ATOM 1519 C C . GLU A 1 185 ? 55.588 16.014 -103.234 1.00 46.88 185 GLU A C 1
ATOM 1521 O O . GLU A 1 185 ? 55.164 16.519 -102.193 1.00 46.88 185 GLU A O 1
ATOM 1526 N N . ARG A 1 186 ? 56.524 15.055 -103.189 1.00 49.78 186 ARG A N 1
ATOM 1527 C CA . ARG A 1 186 ? 57.001 14.415 -101.946 1.00 49.78 186 ARG A CA 1
ATOM 1528 C C . ARG A 1 186 ? 58.015 15.234 -101.145 1.00 49.78 186 ARG A C 1
ATOM 1530 O O . ARG A 1 186 ? 58.392 14.820 -100.049 1.00 49.78 186 ARG A O 1
ATOM 1537 N N . GLU A 1 187 ? 58.420 16.398 -101.641 1.00 46.00 187 GLU A N 1
ATOM 1538 C CA . GLU A 1 187 ? 59.403 17.258 -100.972 1.00 46.00 187 GLU A CA 1
ATOM 1539 C C . GLU A 1 187 ? 58.760 18.485 -100.295 1.00 46.00 187 GLU A C 1
ATOM 1541 O O . GLU A 1 187 ? 59.113 18.815 -99.162 1.00 46.00 187 GLU A O 1
ATOM 1546 N N . ARG A 1 188 ? 57.681 19.049 -100.866 1.00 51.16 188 ARG A N 1
ATOM 1547 C CA . ARG A 1 188 ? 56.833 20.068 -100.202 1.00 51.16 188 ARG A CA 1
ATOM 1548 C C . ARG A 1 188 ? 56.047 19.493 -99.016 1.00 51.16 188 ARG A C 1
ATOM 1550 O O . ARG A 1 188 ? 55.891 20.149 -97.985 1.00 51.16 188 ARG A O 1
ATOM 1557 N N . GLN A 1 189 ? 55.613 18.236 -99.127 1.00 54.09 189 GLN A N 1
ATOM 1558 C CA . GLN A 1 189 ? 54.886 17.519 -98.073 1.00 54.09 189 GLN A CA 1
ATOM 1559 C C . GLN A 1 189 ? 55.725 17.299 -96.810 1.00 54.09 189 GLN A C 1
ATOM 1561 O O . GLN A 1 189 ? 55.165 17.267 -95.722 1.00 54.09 189 GLN A O 1
ATOM 1566 N N . ARG A 1 190 ? 57.059 17.207 -96.907 1.00 57.97 190 ARG A N 1
ATOM 1567 C CA . ARG A 1 190 ? 57.936 17.020 -95.735 1.00 57.97 190 ARG A CA 1
ATOM 1568 C C . ARG A 1 190 ? 58.057 18.290 -94.891 1.00 57.97 190 ARG A C 1
ATOM 1570 O O . ARG A 1 190 ? 58.028 18.203 -93.666 1.00 57.97 190 ARG A O 1
ATOM 1577 N N . GLN A 1 191 ? 58.120 19.459 -95.529 1.00 57.28 191 GLN A N 1
ATOM 1578 C CA . GLN A 1 191 ? 58.139 20.752 -94.833 1.00 57.28 191 GLN A CA 1
ATOM 1579 C C . GLN A 1 191 ? 56.756 21.109 -94.263 1.00 57.28 191 GLN A C 1
ATOM 1581 O O . GLN A 1 191 ? 56.658 21.549 -93.118 1.00 57.28 191 GLN A O 1
ATOM 1586 N N . HIS A 1 192 ? 55.677 20.823 -95.000 1.00 64.75 192 HIS A N 1
ATOM 1587 C CA . HIS A 1 192 ? 54.308 20.996 -94.504 1.00 64.75 192 HIS A CA 1
ATOM 1588 C C . HIS A 1 192 ? 53.990 20.040 -93.338 1.00 64.75 192 HIS A C 1
ATOM 1590 O O . HIS A 1 192 ? 53.444 20.465 -92.326 1.00 64.75 192 HIS A O 1
ATOM 1596 N N . MET A 1 193 ? 54.429 18.779 -93.412 1.00 69.00 193 MET A N 1
ATOM 1597 C CA . MET A 1 193 ? 54.309 17.796 -92.326 1.00 69.00 193 MET A CA 1
ATOM 1598 C C . MET A 1 193 ? 55.079 18.223 -91.073 1.00 69.00 193 MET A C 1
ATOM 1600 O O . MET A 1 193 ? 54.598 18.015 -89.964 1.00 69.00 193 MET A O 1
ATOM 1604 N N . MET A 1 194 ? 56.263 18.827 -91.226 1.00 70.06 194 MET A N 1
ATOM 1605 C CA . MET A 1 194 ? 57.046 19.329 -90.095 1.00 70.06 194 MET A CA 1
ATOM 1606 C C . MET A 1 194 ? 56.320 20.475 -89.375 1.00 70.06 194 MET A C 1
ATOM 1608 O O . MET A 1 194 ? 56.223 20.448 -88.149 1.00 70.06 194 MET A O 1
ATOM 1612 N N . LEU A 1 195 ? 55.756 21.431 -90.123 1.00 70.00 195 LEU A N 1
ATOM 1613 C CA . LEU A 1 195 ? 54.997 22.550 -89.557 1.00 70.00 195 LEU A CA 1
ATOM 1614 C C . LEU A 1 195 ? 53.678 22.083 -88.919 1.00 70.00 195 LEU A C 1
ATOM 1616 O O . LEU A 1 195 ? 53.372 22.466 -87.794 1.00 70.00 195 LEU A O 1
ATOM 1620 N N . VAL A 1 196 ? 52.933 21.195 -89.583 1.00 77.69 196 VAL A N 1
ATOM 1621 C CA . VAL A 1 196 ? 51.700 20.596 -89.040 1.00 77.69 196 VAL A CA 1
ATOM 1622 C C . VAL A 1 196 ? 51.997 19.806 -87.765 1.00 77.69 196 VAL A C 1
ATOM 1624 O O . VAL A 1 196 ? 51.313 19.984 -86.763 1.00 77.69 196 VAL A O 1
ATOM 1627 N N . LYS A 1 197 ? 53.072 19.012 -87.741 1.00 75.12 197 LYS A N 1
ATOM 1628 C CA . LYS A 1 197 ? 53.496 18.259 -86.551 1.00 75.12 197 LYS A CA 1
ATOM 1629 C C . LYS A 1 197 ? 53.938 19.175 -85.406 1.00 75.12 197 LYS A C 1
ATOM 1631 O O . LYS A 1 197 ? 53.711 18.836 -84.246 1.00 75.12 197 LYS A O 1
ATOM 1636 N N . ALA A 1 198 ? 54.537 20.328 -85.709 1.00 74.94 198 ALA A N 1
ATOM 1637 C CA . ALA A 1 198 ? 54.881 21.340 -84.710 1.00 74.94 198 ALA A CA 1
ATOM 1638 C C . ALA A 1 198 ? 53.626 22.012 -84.118 1.00 74.94 198 ALA A C 1
ATOM 1640 O O . ALA A 1 198 ? 53.519 22.130 -82.897 1.00 74.94 198 ALA A O 1
ATOM 1641 N N . VAL A 1 199 ? 52.643 22.362 -84.954 1.00 78.31 199 VAL A N 1
ATOM 1642 C CA . VAL A 1 199 ? 51.351 22.926 -84.518 1.00 78.31 199 VAL A CA 1
ATOM 1643 C C . VAL A 1 199 ? 50.537 21.903 -83.717 1.00 78.31 199 VAL A C 1
ATOM 1645 O O . VAL A 1 199 ? 49.980 22.228 -82.670 1.00 78.31 199 VAL A O 1
ATOM 1648 N N . GLU A 1 200 ? 50.519 20.636 -84.131 1.00 74.62 200 GLU A N 1
ATOM 1649 C CA . GLU A 1 200 ? 49.866 19.555 -83.385 1.00 74.62 200 GLU A CA 1
ATOM 1650 C C . GLU A 1 200 ? 50.557 19.265 -82.045 1.00 74.62 200 GLU A C 1
ATOM 1652 O O . GLU A 1 200 ? 49.886 18.956 -81.057 1.00 74.62 200 GLU A O 1
ATOM 1657 N N . ALA A 1 201 ? 51.886 19.396 -81.975 1.00 75.62 201 ALA A N 1
ATOM 1658 C CA . ALA A 1 201 ? 52.632 19.265 -80.727 1.00 75.62 201 ALA A CA 1
ATOM 1659 C C . ALA A 1 201 ? 52.331 20.415 -79.754 1.00 75.62 201 ALA A C 1
ATOM 1661 O O . ALA A 1 201 ? 52.137 20.152 -78.565 1.00 75.62 201 ALA A O 1
ATOM 1662 N N . GLN A 1 202 ? 52.223 21.655 -80.248 1.00 73.06 202 GLN A N 1
ATOM 1663 C CA . GLN A 1 202 ? 51.795 22.802 -79.439 1.00 73.06 202 GLN A CA 1
ATOM 1664 C C . GLN A 1 202 ? 50.355 22.632 -78.946 1.00 73.06 202 GLN A C 1
ATOM 1666 O O . GLN A 1 202 ? 50.119 22.722 -77.743 1.00 73.06 202 GLN A O 1
ATOM 1671 N N . ARG A 1 203 ? 49.420 22.242 -79.822 1.00 75.62 203 ARG A N 1
ATOM 1672 C CA . ARG A 1 203 ? 48.020 21.986 -79.439 1.00 75.62 203 ARG A CA 1
ATOM 1673 C C . ARG A 1 203 ? 47.900 20.882 -78.384 1.00 75.62 203 ARG A C 1
ATOM 1675 O O . ARG A 1 203 ? 47.108 20.986 -77.455 1.00 75.62 203 ARG A O 1
ATOM 1682 N N . LYS A 1 204 ? 48.716 19.826 -78.486 1.00 78.50 204 LYS A N 1
ATOM 1683 C CA . LYS A 1 204 ? 48.751 18.721 -77.513 1.00 78.50 204 LYS A CA 1
ATOM 1684 C C . LYS A 1 204 ? 49.402 19.116 -76.182 1.00 78.50 204 LYS A C 1
ATOM 1686 O O . LYS A 1 204 ? 49.073 18.529 -75.151 1.00 78.50 204 LYS A O 1
ATOM 1691 N N . ALA A 1 205 ? 50.339 20.063 -76.188 1.00 75.44 205 ALA A N 1
ATOM 1692 C CA . ALA A 1 205 ? 50.915 20.627 -74.969 1.00 75.44 205 ALA A CA 1
ATOM 1693 C C . ALA A 1 205 ? 49.905 21.543 -74.256 1.00 75.44 205 ALA A C 1
ATOM 1695 O O . ALA A 1 205 ? 49.696 21.385 -73.055 1.00 75.44 205 ALA A O 1
ATOM 1696 N N . GLU A 1 206 ? 49.209 22.396 -75.008 1.00 78.19 206 GLU A N 1
ATOM 1697 C CA . GLU A 1 206 ? 48.154 23.286 -74.513 1.00 78.19 206 GLU A CA 1
ATOM 1698 C C . GLU A 1 206 ? 46.954 22.499 -73.951 1.00 78.19 206 GLU A C 1
ATOM 1700 O O . GLU A 1 206 ? 46.473 22.771 -72.853 1.00 78.19 206 GLU A O 1
ATOM 1705 N N . GLU A 1 207 ? 46.522 21.430 -74.627 1.00 77.94 207 GLU A N 1
ATOM 1706 C CA . GLU A 1 207 ? 45.448 20.550 -74.144 1.00 77.94 207 GLU A CA 1
ATOM 1707 C C . GLU A 1 207 ? 45.831 19.816 -72.844 1.00 77.94 207 GLU A C 1
ATOM 1709 O O . GLU A 1 207 ? 45.013 19.673 -71.932 1.00 77.94 207 GLU A O 1
ATOM 1714 N N . LYS A 1 208 ? 47.098 19.398 -72.705 1.00 80.31 208 LYS A N 1
ATOM 1715 C CA . LYS A 1 208 ? 47.613 18.818 -71.453 1.00 80.31 208 LYS A CA 1
ATOM 1716 C C . LYS A 1 208 ? 47.656 19.836 -70.317 1.00 80.31 208 LYS A C 1
ATOM 1718 O O . LYS A 1 208 ? 47.420 19.455 -69.168 1.00 80.31 208 LYS A O 1
ATOM 1723 N N . GLU A 1 209 ? 47.963 21.096 -70.613 1.00 78.44 209 GLU A N 1
ATOM 1724 C CA . GLU A 1 209 ? 47.943 22.164 -69.617 1.00 78.44 209 GLU A CA 1
ATOM 1725 C C . GLU A 1 209 ? 46.511 22.460 -69.157 1.00 78.44 209 GLU A C 1
ATOM 1727 O O . GLU A 1 209 ? 46.251 22.458 -67.953 1.00 78.44 209 GLU A O 1
ATOM 1732 N N . ARG A 1 210 ? 45.556 22.567 -70.090 1.00 81.75 210 ARG A N 1
ATOM 1733 C CA . ARG A 1 210 ? 44.127 22.719 -69.773 1.00 81.75 210 ARG A CA 1
ATOM 1734 C C . ARG A 1 210 ? 43.595 21.573 -68.916 1.00 81.75 210 ARG A C 1
ATOM 1736 O O . ARG A 1 210 ? 42.928 21.816 -67.915 1.00 81.75 210 ARG A O 1
ATOM 1743 N N . LEU A 1 211 ? 43.950 20.327 -69.238 1.00 83.12 211 LEU A N 1
ATOM 1744 C CA . LEU A 1 211 ? 43.540 19.163 -68.446 1.00 83.12 211 LEU A CA 1
ATOM 1745 C C . LEU A 1 211 ? 44.165 19.169 -67.037 1.00 83.12 211 LEU A C 1
ATOM 1747 O O . LEU A 1 211 ? 43.546 18.726 -66.067 1.00 83.12 211 LEU A O 1
ATOM 1751 N N . LYS A 1 212 ? 45.399 19.674 -66.896 1.00 82.62 212 LYS A N 1
ATOM 1752 C CA . LYS A 1 212 ? 46.053 19.849 -65.591 1.00 82.62 212 LYS A CA 1
ATOM 1753 C C . LYS A 1 212 ? 45.342 20.925 -64.764 1.00 82.62 212 LYS A C 1
ATOM 1755 O O . LYS A 1 212 ? 45.065 20.668 -63.593 1.00 82.62 212 LYS A O 1
ATOM 1760 N N . GLN A 1 213 ? 44.999 22.058 -65.380 1.00 79.94 213 GLN A N 1
ATOM 1761 C CA . GLN A 1 213 ? 44.237 23.142 -64.754 1.00 79.94 213 GLN A CA 1
ATOM 1762 C C . GLN A 1 213 ? 42.842 22.664 -64.315 1.00 79.94 213 GLN A C 1
ATOM 1764 O O . GLN A 1 213 ? 42.477 22.845 -63.157 1.00 79.94 213 GLN A O 1
ATOM 1769 N N . GLU A 1 214 ? 42.107 21.942 -65.168 1.00 81.56 214 GLU A N 1
ATOM 1770 C CA . GLU A 1 214 ? 40.791 21.376 -64.831 1.00 81.56 214 GLU A CA 1
ATOM 1771 C C . GLU A 1 214 ? 40.876 20.362 -63.678 1.00 81.56 214 GLU A C 1
ATOM 1773 O O . GLU A 1 214 ? 40.044 20.350 -62.769 1.00 81.56 214 GLU A O 1
ATOM 1778 N N . ARG A 1 215 ? 41.920 19.524 -63.657 1.00 81.19 215 ARG A N 1
ATOM 1779 C CA . ARG A 1 215 ? 42.153 18.573 -62.562 1.00 81.19 215 ARG A CA 1
ATOM 1780 C C . ARG A 1 215 ? 42.432 19.283 -61.240 1.00 81.19 215 ARG A C 1
ATOM 1782 O O . ARG A 1 215 ? 41.992 18.802 -60.194 1.00 81.19 215 ARG A O 1
ATOM 1789 N N . ASP A 1 216 ? 43.196 20.367 -61.263 1.00 86.12 216 ASP A N 1
ATOM 1790 C CA . ASP A 1 216 ? 43.547 21.104 -60.053 1.00 86.12 216 ASP A CA 1
ATOM 1791 C C . ASP A 1 216 ? 42.368 21.965 -59.559 1.00 86.12 216 ASP A C 1
ATOM 1793 O O . ASP A 1 216 ? 42.100 21.970 -58.356 1.00 86.12 216 ASP A O 1
ATOM 1797 N N . GLU A 1 217 ? 41.556 22.526 -60.457 1.00 86.19 217 GLU A N 1
ATOM 1798 C CA . GLU A 1 217 ? 40.287 23.190 -60.124 1.00 86.19 217 GLU A CA 1
ATOM 1799 C C . GLU A 1 217 ? 39.263 22.198 -59.545 1.00 86.19 217 GLU A C 1
ATOM 1801 O O . GLU A 1 217 ? 38.688 22.420 -58.478 1.00 86.19 217 GLU A O 1
ATOM 1806 N N . LYS A 1 218 ? 39.133 21.003 -60.134 1.00 85.44 218 LYS A N 1
ATOM 1807 C CA . LYS A 1 218 ? 38.290 19.927 -59.587 1.00 85.44 218 LYS A CA 1
ATOM 1808 C C . LYS A 1 218 ? 38.728 19.489 -58.185 1.00 85.44 218 LYS A C 1
ATOM 1810 O O . LYS A 1 218 ? 37.886 19.150 -57.352 1.00 85.44 218 LYS A O 1
ATOM 1815 N N . LYS A 1 219 ? 40.034 19.507 -57.883 1.00 86.62 219 LYS A N 1
ATOM 1816 C CA . LYS A 1 219 ? 40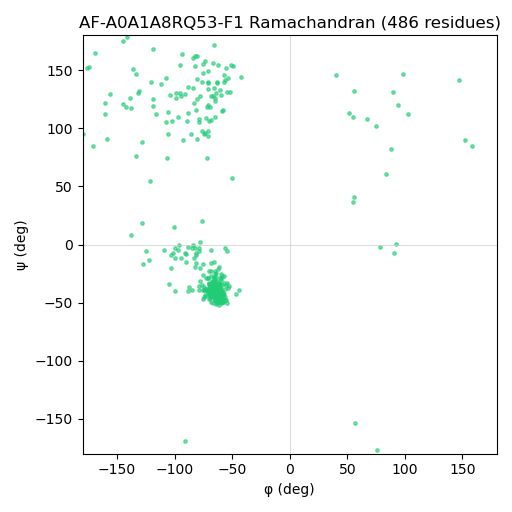.540 19.265 -56.518 1.00 86.62 219 LYS A CA 1
ATOM 1817 C C . LYS A 1 219 ? 40.182 20.405 -55.567 1.00 86.62 219 LYS A C 1
ATOM 1819 O O . LYS A 1 219 ? 39.911 20.112 -54.405 1.00 86.62 219 LYS A O 1
ATOM 1824 N N . ARG A 1 220 ? 40.194 21.664 -56.019 1.00 86.75 220 ARG A N 1
ATOM 1825 C CA . ARG A 1 220 ? 39.776 22.819 -55.204 1.00 86.75 220 ARG A CA 1
ATOM 1826 C C . ARG A 1 220 ? 38.300 22.724 -54.843 1.00 86.75 220 ARG A C 1
ATOM 1828 O O . ARG A 1 220 ? 37.993 22.691 -53.656 1.00 86.75 220 ARG A O 1
ATOM 1835 N N . ILE A 1 221 ? 37.438 22.506 -55.833 1.00 83.69 221 ILE A N 1
ATOM 1836 C CA . ILE A 1 221 ? 35.992 22.328 -55.633 1.00 83.69 221 ILE A CA 1
ATOM 1837 C C . ILE A 1 221 ? 35.707 21.152 -54.684 1.00 83.69 221 ILE A C 1
ATOM 1839 O O . ILE A 1 221 ? 34.867 21.245 -53.795 1.00 83.69 221 ILE A O 1
ATOM 1843 N N . ASN A 1 222 ? 36.427 20.031 -54.813 1.00 86.88 222 ASN A N 1
ATOM 1844 C CA . ASN A 1 222 ? 36.232 18.886 -53.917 1.00 86.88 222 ASN A CA 1
ATOM 1845 C C . ASN A 1 222 ? 36.729 19.149 -52.480 1.00 86.88 222 ASN A C 1
ATOM 1847 O O . ASN A 1 222 ? 36.153 18.637 -51.520 1.00 86.88 222 ASN A O 1
ATOM 1851 N N . LYS A 1 223 ? 37.796 19.942 -52.310 1.00 92.38 223 LYS A N 1
ATOM 1852 C CA . LYS A 1 223 ? 38.260 20.385 -50.984 1.00 92.38 223 LYS A CA 1
ATOM 1853 C C . LYS A 1 223 ? 37.241 21.317 -50.330 1.00 92.38 223 LYS A C 1
ATOM 1855 O O . LYS A 1 223 ? 36.958 21.141 -49.151 1.00 92.38 223 LYS A O 1
ATOM 1860 N N . GLU A 1 224 ? 36.676 22.246 -51.094 1.00 89.31 224 GLU A N 1
ATOM 1861 C CA . GLU A 1 224 ? 35.648 23.185 -50.637 1.00 89.31 224 GLU A CA 1
ATOM 1862 C C . GLU A 1 224 ? 34.369 22.459 -50.208 1.00 89.31 224 GLU A C 1
ATOM 1864 O O . GLU A 1 224 ? 33.964 22.582 -49.054 1.00 89.31 224 GLU A O 1
ATOM 1869 N N . LYS A 1 225 ? 33.836 21.561 -51.048 1.00 92.12 225 LYS A N 1
ATOM 1870 C CA . LYS A 1 225 ? 32.678 20.712 -50.701 1.00 92.12 225 LYS A CA 1
ATOM 1871 C C . LYS A 1 225 ? 32.906 19.874 -49.442 1.00 92.12 225 LYS A C 1
ATOM 1873 O O . LYS A 1 225 ? 32.000 19.695 -48.634 1.00 92.12 225 LYS A O 1
ATOM 1878 N N . LYS A 1 226 ? 34.123 19.352 -49.245 1.00 92.06 226 LYS A N 1
ATOM 1879 C CA . LYS A 1 226 ? 34.472 18.585 -48.038 1.00 92.06 226 LYS A CA 1
ATOM 1880 C C . LYS A 1 226 ? 34.503 19.461 -46.783 1.00 92.06 226 LYS A C 1
ATOM 1882 O O . LYS A 1 226 ? 34.145 18.985 -45.707 1.00 92.06 226 LYS A O 1
ATOM 1887 N N . LEU A 1 227 ? 34.965 20.705 -46.899 1.00 90.06 227 LEU A N 1
ATOM 1888 C CA . LEU A 1 227 ? 34.961 21.663 -45.793 1.00 90.06 227 LEU A CA 1
ATOM 1889 C C . LEU A 1 227 ? 33.539 22.115 -45.452 1.00 90.06 227 LEU A C 1
ATOM 1891 O O . LEU A 1 227 ? 33.201 22.180 -44.275 1.00 90.06 227 LEU A O 1
ATOM 1895 N N . GLU A 1 228 ? 32.701 22.351 -46.456 1.00 89.44 228 GLU A N 1
ATOM 1896 C CA . GLU A 1 228 ? 31.295 22.719 -46.277 1.00 89.44 228 GLU A CA 1
ATOM 1897 C C . GLU A 1 228 ? 30.488 21.593 -45.617 1.00 89.44 228 GLU A C 1
ATOM 1899 O O . GLU A 1 228 ? 29.778 21.826 -44.642 1.00 89.44 228 GLU A O 1
ATOM 1904 N N . LEU A 1 229 ? 30.696 20.344 -46.049 1.00 89.69 229 LEU A N 1
ATOM 1905 C CA . LEU A 1 229 ? 30.073 19.179 -45.420 1.00 89.69 229 LEU A CA 1
ATOM 1906 C C . LEU A 1 229 ? 30.505 19.016 -43.954 1.00 89.69 229 LEU A C 1
ATOM 1908 O O . LEU A 1 229 ? 29.666 18.769 -43.094 1.00 89.69 229 LEU A O 1
ATOM 1912 N N . ARG A 1 230 ? 31.791 19.237 -43.642 1.00 90.25 230 ARG A N 1
ATOM 1913 C CA . ARG A 1 230 ? 32.279 19.260 -42.249 1.00 90.25 230 ARG A CA 1
ATOM 1914 C C . ARG A 1 230 ? 31.683 20.403 -41.432 1.00 90.25 230 ARG A C 1
ATOM 1916 O O . ARG A 1 230 ? 31.460 20.231 -40.238 1.00 90.25 230 ARG A O 1
ATOM 1923 N N . ARG A 1 231 ? 31.451 21.567 -42.043 1.00 93.50 231 ARG A N 1
ATOM 1924 C CA . ARG A 1 231 ? 30.818 22.712 -41.379 1.00 93.50 231 ARG A CA 1
ATOM 1925 C C . ARG A 1 231 ? 29.375 22.382 -40.996 1.00 93.50 231 ARG A C 1
ATOM 1927 O O . ARG A 1 231 ? 29.019 22.581 -39.840 1.00 93.50 231 ARG A O 1
ATOM 1934 N N . LEU A 1 232 ? 28.604 21.820 -41.927 1.00 91.44 232 LEU A N 1
ATOM 1935 C CA . LEU A 1 232 ? 27.227 21.368 -41.693 1.00 91.44 232 LEU A CA 1
ATOM 1936 C C . LEU A 1 232 ? 27.154 20.255 -40.639 1.00 91.44 232 LEU A C 1
ATOM 1938 O O . LEU A 1 232 ? 26.289 20.277 -39.769 1.00 91.44 232 LEU A O 1
ATOM 1942 N N . GLU A 1 233 ? 28.081 19.296 -40.673 1.00 87.31 233 GLU A N 1
ATOM 1943 C CA . GLU A 1 233 ? 28.154 18.219 -39.679 1.00 87.31 233 GLU A CA 1
ATOM 1944 C C . GLU A 1 233 ? 28.459 18.758 -38.273 1.00 87.31 233 GLU A C 1
ATOM 1946 O O . GLU A 1 233 ? 27.839 18.343 -37.295 1.00 87.31 233 GLU A O 1
ATOM 1951 N N . LEU A 1 234 ? 29.365 19.736 -38.169 1.00 88.19 234 LEU A N 1
ATOM 1952 C CA . LEU A 1 234 ? 29.700 20.395 -36.908 1.00 88.19 234 LEU A CA 1
ATOM 1953 C C . LEU A 1 234 ? 28.530 21.238 -36.382 1.00 88.19 234 LEU A C 1
ATOM 1955 O O . LEU A 1 234 ? 28.281 21.249 -35.179 1.00 88.19 234 LEU A O 1
ATOM 1959 N N . GLU A 1 235 ? 27.797 21.917 -37.260 1.00 88.69 235 GLU A N 1
ATOM 1960 C CA . GLU A 1 235 ? 26.581 22.657 -36.913 1.00 88.69 235 GLU A CA 1
ATOM 1961 C C . GLU A 1 235 ? 25.475 21.724 -36.406 1.00 88.69 235 GLU A C 1
ATOM 1963 O O . GLU A 1 235 ? 24.936 21.950 -35.326 1.00 88.69 235 GLU A O 1
ATOM 1968 N N . LYS A 1 236 ? 25.240 20.599 -37.091 1.00 87.06 236 LYS A N 1
ATOM 1969 C CA . LYS A 1 236 ? 24.319 19.554 -36.627 1.00 87.06 236 LYS A CA 1
ATOM 1970 C C . LYS A 1 236 ? 24.743 18.975 -35.274 1.00 87.06 236 LYS A C 1
ATOM 1972 O O . LYS A 1 236 ? 23.906 18.779 -34.401 1.00 87.06 236 LYS A O 1
ATOM 1977 N N . ALA A 1 237 ? 26.037 18.730 -35.068 1.00 85.06 237 ALA A N 1
ATOM 1978 C CA . ALA A 1 237 ? 26.557 18.243 -33.792 1.00 85.06 237 ALA A CA 1
ATOM 1979 C C . ALA A 1 237 ? 26.435 19.282 -32.667 1.00 85.06 237 ALA A C 1
ATOM 1981 O O . ALA A 1 237 ? 26.229 18.907 -31.516 1.00 85.06 237 ALA A O 1
ATOM 1982 N N . LYS A 1 238 ? 26.559 20.580 -32.975 1.00 87.31 238 LYS A N 1
ATOM 1983 C CA . LYS A 1 238 ? 26.274 21.659 -32.019 1.00 87.31 238 LYS A CA 1
ATOM 1984 C C . LYS A 1 238 ? 24.797 21.690 -31.646 1.00 87.31 238 LYS A C 1
ATOM 1986 O O . LYS A 1 238 ? 24.510 21.853 -30.469 1.00 87.31 238 LYS A O 1
ATOM 1991 N N . GLU A 1 239 ? 23.897 21.490 -32.608 1.00 81.94 239 GLU A N 1
ATOM 1992 C CA . GLU A 1 239 ? 22.454 21.425 -32.353 1.00 81.94 239 GLU A CA 1
ATOM 1993 C C . GLU A 1 239 ? 22.093 20.226 -31.470 1.00 81.94 239 GLU A C 1
ATOM 1995 O O . GLU A 1 239 ? 21.416 20.393 -30.466 1.00 81.94 239 GLU A O 1
ATOM 2000 N N . LEU A 1 240 ? 22.639 19.042 -31.769 1.00 77.62 240 LEU A N 1
ATOM 2001 C CA . LEU A 1 240 ? 22.445 17.829 -30.960 1.00 77.62 240 LEU A CA 1
ATOM 2002 C C . LEU A 1 240 ? 23.043 17.932 -29.547 1.00 77.62 240 LEU A C 1
ATOM 2004 O O . LEU A 1 240 ? 22.645 17.185 -28.661 1.00 77.62 240 LEU A O 1
ATOM 2008 N N . LYS A 1 241 ? 24.020 18.824 -29.339 1.00 81.00 241 LYS A N 1
ATOM 2009 C CA . LYS A 1 241 ? 24.626 19.104 -28.029 1.00 81.00 241 LYS A CA 1
ATOM 2010 C C . LYS A 1 241 ? 23.933 20.229 -27.270 1.00 81.00 241 LYS A C 1
ATOM 2012 O O . LYS A 1 241 ? 24.315 20.482 -26.126 1.00 81.00 241 LYS A O 1
ATOM 2017 N N . LYS A 1 242 ? 22.975 20.936 -27.878 1.00 80.69 242 LYS A N 1
ATOM 2018 C CA . LYS A 1 242 ? 22.157 21.868 -27.106 1.00 80.69 242 LYS A CA 1
ATOM 2019 C C . LYS A 1 242 ? 21.367 21.040 -26.091 1.00 80.69 242 LYS A C 1
ATOM 2021 O O . LYS A 1 242 ? 20.773 20.038 -26.486 1.00 80.69 242 LYS A O 1
ATOM 2026 N N . PRO A 1 243 ? 21.377 21.418 -24.804 1.00 71.06 243 PRO A N 1
ATOM 2027 C CA . PRO A 1 243 ? 20.523 20.769 -23.824 1.00 71.06 243 PRO A CA 1
ATOM 2028 C C . PRO A 1 243 ? 19.077 20.918 -24.300 1.00 71.06 243 PRO A C 1
ATOM 2030 O O . PRO A 1 243 ? 18.593 22.038 -24.468 1.00 71.06 243 PRO A O 1
ATOM 2033 N N . ASN A 1 244 ? 18.431 19.793 -24.599 1.00 65.62 244 ASN A N 1
ATOM 2034 C CA . ASN A 1 244 ? 17.020 19.786 -24.942 1.00 65.62 244 ASN A CA 1
ATOM 2035 C C . ASN A 1 244 ? 16.248 20.072 -23.654 1.00 65.62 244 ASN A C 1
ATOM 2037 O O . ASN A 1 244 ? 16.384 19.348 -22.669 1.00 65.62 244 ASN A O 1
ATOM 2041 N N . GLU A 1 245 ? 15.507 21.172 -23.623 1.00 64.81 245 GLU A N 1
ATOM 2042 C CA . GLU A 1 245 ? 14.728 21.546 -22.451 1.00 64.81 245 GLU A CA 1
ATOM 2043 C C . GLU A 1 245 ? 13.427 20.730 -22.466 1.00 64.81 245 GLU A C 1
ATOM 2045 O O . GLU A 1 245 ? 12.423 21.147 -23.044 1.00 64.81 245 GLU A O 1
ATOM 2050 N N . ASP A 1 246 ? 13.456 19.554 -21.827 1.00 65.06 246 ASP A N 1
ATOM 2051 C CA . ASP A 1 246 ? 12.343 18.585 -21.703 1.00 65.06 246 ASP A CA 1
ATOM 2052 C C . ASP A 1 246 ? 11.038 19.176 -21.127 1.00 65.06 246 ASP A C 1
ATOM 2054 O O . ASP A 1 246 ? 9.991 18.532 -21.110 1.00 65.06 246 ASP A O 1
ATOM 2058 N N . MET A 1 247 ? 11.062 20.436 -20.691 1.00 62.19 247 MET A N 1
ATOM 2059 C CA . MET A 1 247 ? 9.903 21.176 -20.196 1.00 62.19 247 MET A CA 1
ATOM 2060 C C . MET A 1 247 ? 8.995 21.724 -21.308 1.00 62.19 247 MET A C 1
ATOM 2062 O O . MET A 1 247 ? 7.941 22.288 -21.008 1.00 62.19 247 MET A O 1
ATOM 2066 N N . ARG A 1 248 ? 9.376 21.601 -22.588 1.00 61.56 248 ARG A N 1
ATOM 2067 C CA . ARG A 1 248 ? 8.579 22.085 -23.728 1.00 61.56 248 ARG A CA 1
ATOM 2068 C C . ARG A 1 248 ? 8.496 21.039 -24.835 1.00 61.56 248 ARG A C 1
ATOM 2070 O O . ARG A 1 248 ? 9.133 21.158 -25.877 1.00 61.56 248 ARG A O 1
ATOM 2077 N N . LEU A 1 249 ? 7.665 20.022 -24.616 1.00 65.94 249 LEU A N 1
ATOM 2078 C CA . LEU A 1 249 ? 7.215 19.133 -25.688 1.00 65.94 249 LEU A CA 1
ATOM 2079 C C . LEU A 1 249 ? 6.489 19.971 -26.757 1.00 65.94 249 LEU A C 1
ATOM 2081 O O . LEU A 1 249 ? 5.439 20.534 -26.480 1.00 65.94 249 LEU A O 1
ATOM 2085 N N . ALA A 1 250 ? 7.031 20.066 -27.973 1.00 66.56 250 ALA A N 1
ATOM 2086 C CA . ALA A 1 250 ? 6.396 20.820 -29.064 1.00 66.56 250 ALA A CA 1
ATOM 2087 C C . ALA A 1 250 ? 5.047 20.211 -29.510 1.00 66.56 250 ALA A C 1
ATOM 2089 O O . ALA A 1 250 ? 4.169 20.930 -29.980 1.00 66.56 250 ALA A O 1
ATOM 2090 N N . ASP A 1 251 ? 4.866 18.904 -29.291 1.00 72.62 251 ASP A N 1
ATOM 2091 C CA . ASP A 1 251 ? 3.662 18.142 -29.626 1.00 72.62 251 ASP A CA 1
ATOM 2092 C C . ASP A 1 251 ? 2.861 17.803 -28.360 1.00 72.62 251 ASP A C 1
ATOM 2094 O O . ASP A 1 251 ? 2.849 16.666 -27.878 1.00 72.62 251 ASP A O 1
ATOM 2098 N N . HIS A 1 252 ? 2.172 18.792 -27.788 1.00 72.31 252 HIS A N 1
ATOM 2099 C CA . HIS A 1 252 ? 1.236 18.541 -26.694 1.00 72.31 252 HI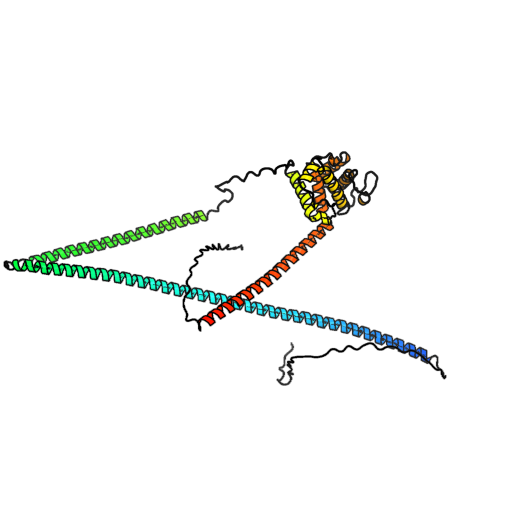S A CA 1
ATOM 2100 C C . HIS A 1 252 ? -0.006 17.816 -27.222 1.00 72.31 252 HIS A C 1
ATOM 2102 O O . HIS A 1 252 ? -0.981 18.435 -27.648 1.00 72.31 252 HIS A O 1
ATOM 2108 N N . LYS A 1 253 ? -0.003 16.482 -27.169 1.00 80.00 253 LYS A N 1
ATOM 2109 C CA . LYS A 1 253 ? -1.266 15.739 -27.184 1.00 80.00 253 LYS A CA 1
ATOM 2110 C C . LYS A 1 253 ? -2.002 16.066 -25.882 1.00 80.00 253 LYS A C 1
ATOM 2112 O O . LYS A 1 253 ? -1.385 15.939 -24.820 1.00 80.00 253 LYS A O 1
ATOM 2117 N N . PRO A 1 254 ? -3.278 16.495 -25.926 1.00 81.00 254 PRO A N 1
ATOM 2118 C CA . PRO A 1 254 ? -4.045 16.653 -24.700 1.00 81.00 254 PRO A CA 1
ATOM 2119 C C . PRO A 1 254 ? -4.061 15.313 -23.962 1.00 81.00 254 PRO A C 1
ATOM 2121 O O . PRO A 1 254 ? -4.157 14.252 -24.588 1.00 81.00 254 PRO A O 1
ATOM 2124 N N . LEU A 1 255 ? -3.935 15.360 -22.634 1.00 81.06 255 LEU A N 1
ATOM 2125 C CA . LEU A 1 255 ? -4.159 14.173 -21.818 1.00 81.06 255 LEU A CA 1
ATOM 2126 C C . LEU A 1 255 ? -5.570 13.645 -22.119 1.00 81.06 255 LEU A C 1
ATOM 2128 O O . LEU A 1 255 ? -6.481 14.458 -22.299 1.00 81.06 255 LEU A O 1
ATOM 2132 N N . PRO A 1 256 ? -5.768 12.317 -22.188 1.00 86.75 256 PRO A N 1
ATOM 2133 C CA . PRO A 1 256 ? -7.103 11.759 -22.331 1.00 86.75 256 PRO A CA 1
ATOM 2134 C C . PRO A 1 256 ? -8.027 12.331 -21.256 1.00 86.75 256 PRO A C 1
ATOM 2136 O O . PRO A 1 256 ? -7.670 12.344 -20.075 1.00 86.75 256 PRO A O 1
ATOM 2139 N N . GLU A 1 257 ? -9.209 12.796 -21.652 1.00 84.06 257 GLU A N 1
ATOM 2140 C CA . GLU A 1 257 ? -10.235 13.177 -20.687 1.00 84.06 257 GLU A CA 1
ATOM 2141 C C . GLU A 1 257 ? -10.676 11.917 -19.935 1.00 84.06 257 GLU A C 1
ATOM 2143 O O . GLU A 1 257 ? -11.292 11.009 -20.495 1.00 84.06 257 GLU A O 1
ATOM 2148 N N . LEU A 1 258 ? -10.307 11.829 -18.658 1.00 80.88 258 LEU A N 1
ATOM 2149 C CA . LEU A 1 258 ? -10.726 10.736 -17.791 1.00 80.88 258 LEU A CA 1
ATOM 2150 C C . LEU A 1 258 ? -12.162 11.011 -17.340 1.00 80.88 258 LEU A C 1
ATOM 2152 O O . LEU A 1 258 ? -12.402 11.870 -16.492 1.00 80.88 258 LEU A O 1
ATOM 2156 N N . SER A 1 259 ? -13.128 10.285 -17.903 1.00 79.31 259 SER A N 1
ATOM 2157 C CA . SER A 1 259 ? -14.514 10.339 -17.437 1.00 79.31 259 SER A CA 1
ATOM 2158 C C . SER A 1 259 ? -14.610 9.844 -15.993 1.00 79.31 259 SER A C 1
ATOM 2160 O O . SER A 1 259 ? -13.998 8.831 -15.641 1.00 79.31 259 SER A O 1
ATOM 2162 N N . CYS A 1 260 ? -15.421 10.510 -15.167 1.00 78.06 260 CYS A N 1
ATOM 2163 C CA . CYS A 1 260 ? -15.757 10.006 -13.838 1.00 78.06 260 CYS A CA 1
ATOM 2164 C C . CYS A 1 260 ? -16.309 8.577 -13.932 1.00 78.06 260 CYS A C 1
ATOM 2166 O O . CYS A 1 260 ? -17.039 8.240 -14.867 1.00 78.06 260 CYS A O 1
ATOM 2168 N N . MET A 1 261 ? -15.969 7.737 -12.953 1.00 80.31 261 MET A N 1
ATOM 2169 C CA . MET A 1 261 ? -16.459 6.362 -12.927 1.00 80.31 261 MET A CA 1
ATOM 2170 C C . MET A 1 261 ? -17.998 6.343 -12.870 1.00 80.31 261 MET A C 1
ATOM 2172 O O . MET A 1 261 ? -18.570 7.004 -11.997 1.00 80.31 261 MET A O 1
ATOM 2176 N N . PRO A 1 262 ? -18.681 5.593 -13.756 1.00 82.31 262 PRO A N 1
ATOM 2177 C CA . PRO A 1 262 ? -20.137 5.517 -13.759 1.00 82.31 262 PRO A CA 1
ATOM 2178 C C . PRO A 1 262 ? -20.695 5.101 -12.392 1.00 82.31 262 PRO A C 1
ATOM 2180 O O . PRO A 1 262 ? -20.233 4.133 -11.790 1.00 82.31 262 PRO A O 1
ATOM 2183 N N . GLY A 1 263 ? -21.693 5.838 -11.897 1.00 84.31 263 GLY A N 1
ATOM 2184 C CA . GLY A 1 263 ? -22.350 5.560 -10.615 1.00 84.31 263 GLY A CA 1
ATOM 2185 C C . GLY A 1 263 ? -21.586 6.016 -9.364 1.00 84.31 263 GLY A C 1
ATOM 2186 O O . GLY A 1 263 ? -22.116 5.872 -8.260 1.00 84.31 263 GLY A O 1
ATOM 2187 N N . LEU A 1 264 ? -20.383 6.590 -9.501 1.00 89.19 264 LEU A N 1
ATOM 2188 C CA . LEU A 1 264 ? -19.669 7.216 -8.388 1.00 89.19 264 LEU A CA 1
ATOM 2189 C C . LEU A 1 264 ? -20.206 8.633 -8.150 1.00 89.19 264 LEU A C 1
ATOM 2191 O O . LEU A 1 264 ? -20.060 9.516 -8.990 1.00 89.19 264 LEU A O 1
ATOM 2195 N N . ILE A 1 265 ? -20.810 8.842 -6.984 1.00 90.50 265 ILE A N 1
ATOM 2196 C CA . ILE A 1 265 ? -21.379 10.129 -6.553 1.00 90.50 265 ILE A CA 1
ATOM 2197 C C . ILE A 1 265 ? -20.442 10.809 -5.540 1.00 90.50 265 ILE A C 1
ATOM 2199 O O . ILE A 1 265 ? -20.497 12.022 -5.335 1.00 90.50 265 ILE A O 1
ATOM 2203 N N . LEU A 1 266 ? -19.559 10.037 -4.899 1.00 91.12 266 LEU A N 1
ATOM 2204 C CA . LEU A 1 266 ? -18.638 10.554 -3.893 1.00 91.12 266 LEU A CA 1
ATOM 2205 C C . LEU A 1 266 ? -17.528 11.423 -4.518 1.00 91.12 266 LEU A C 1
ATOM 2207 O O . LEU A 1 266 ? -16.865 10.989 -5.461 1.00 91.12 266 LEU A O 1
ATOM 2211 N N . PRO A 1 267 ? -17.240 12.605 -3.941 1.00 92.12 267 PRO A N 1
ATOM 2212 C CA . PRO A 1 267 ? -16.048 13.385 -4.256 1.00 92.12 267 PRO A CA 1
ATOM 2213 C C . PRO A 1 267 ? -14.746 12.592 -4.082 1.00 92.12 267 PRO A C 1
ATOM 2215 O O . PRO A 1 267 ? -14.639 11.736 -3.200 1.00 92.12 267 PRO A O 1
ATOM 2218 N N . GLY A 1 268 ? -13.714 12.958 -4.851 1.00 91.19 268 GLY A N 1
ATOM 2219 C CA . GLY A 1 268 ? -12.439 12.230 -4.909 1.00 91.19 268 GLY A CA 1
ATOM 2220 C C . GLY A 1 268 ? -11.759 11.996 -3.555 1.00 91.19 268 GLY A C 1
ATOM 2221 O O . GLY A 1 268 ? -11.240 10.909 -3.320 1.00 91.19 268 GLY A O 1
ATOM 2222 N N . LYS A 1 269 ? -11.821 12.959 -2.621 1.00 93.50 269 LYS A N 1
ATOM 2223 C CA . LYS A 1 269 ? -11.267 12.768 -1.267 1.00 93.50 269 LYS A CA 1
ATOM 2224 C C . LYS A 1 269 ? -11.997 11.667 -0.489 1.00 93.50 269 LYS A C 1
ATOM 2226 O O . LYS A 1 269 ? -11.347 10.798 0.075 1.00 93.50 269 LYS A O 1
ATOM 2231 N N . ILE A 1 270 ? -13.332 11.678 -0.498 1.00 95.75 270 ILE A N 1
ATOM 2232 C CA . ILE A 1 270 ? -14.151 10.674 0.203 1.00 95.75 270 ILE A CA 1
ATOM 2233 C C . ILE A 1 270 ? -13.918 9.294 -0.414 1.00 95.75 270 ILE A C 1
ATOM 2235 O O . ILE A 1 270 ? -13.779 8.299 0.292 1.00 95.75 270 ILE A O 1
ATOM 2239 N N . PHE A 1 271 ? -13.833 9.243 -1.742 1.00 94.56 271 PHE A N 1
ATOM 2240 C CA . PHE A 1 271 ? -13.519 8.022 -2.469 1.00 94.56 271 PHE A CA 1
ATOM 2241 C C . PHE A 1 271 ? -12.127 7.474 -2.111 1.00 94.56 271 PHE A C 1
ATOM 2243 O O . PHE A 1 271 ? -11.990 6.273 -1.894 1.00 94.56 271 PHE A O 1
ATOM 2250 N N . SER A 1 272 ? -11.116 8.339 -1.978 1.00 95.69 272 SER A N 1
ATOM 2251 C CA . SER A 1 272 ? -9.776 7.951 -1.516 1.00 95.69 272 SER A CA 1
ATOM 2252 C C . SER A 1 272 ? -9.807 7.331 -0.118 1.00 95.69 272 SER A C 1
ATOM 2254 O O . SER A 1 272 ? -9.207 6.279 0.095 1.00 95.69 272 SER A O 1
ATOM 2256 N N . ASP A 1 273 ? -10.537 7.941 0.817 1.00 97.06 273 ASP A N 1
ATOM 2257 C CA . ASP A 1 273 ? -10.699 7.409 2.175 1.00 97.06 273 ASP A CA 1
ATOM 2258 C C . ASP A 1 273 ? -11.386 6.028 2.140 1.00 97.06 273 ASP A C 1
ATOM 2260 O O . ASP A 1 273 ? -10.947 5.090 2.804 1.00 97.06 273 ASP A O 1
ATOM 2264 N N . CYS A 1 274 ? -12.400 5.849 1.283 1.00 96.00 274 CYS A N 1
ATOM 2265 C CA . CYS A 1 274 ? -13.048 4.549 1.077 1.00 96.00 274 CYS A CA 1
ATOM 2266 C C . CYS A 1 274 ? -12.089 3.492 0.516 1.00 96.00 274 CYS A C 1
ATOM 2268 O O . CYS A 1 274 ? -12.122 2.343 0.951 1.00 96.00 274 CYS A O 1
ATOM 2270 N N . LEU A 1 275 ? -11.239 3.853 -0.450 1.00 95.69 275 LEU A N 1
ATOM 2271 C CA . LEU A 1 275 ? -10.243 2.934 -1.002 1.00 95.69 275 LEU A CA 1
ATOM 2272 C C . LEU A 1 275 ? -9.224 2.509 0.051 1.00 95.69 275 LEU A C 1
ATOM 2274 O O . LEU A 1 275 ? -8.861 1.336 0.095 1.00 95.69 275 LEU A O 1
ATOM 2278 N N . MET A 1 276 ? -8.800 3.434 0.912 1.00 96.69 276 MET A N 1
ATOM 2279 C CA . MET A 1 276 ? -7.906 3.121 2.022 1.00 96.69 276 MET A CA 1
ATOM 2280 C C . MET A 1 276 ? -8.540 2.090 2.964 1.00 96.69 276 MET A C 1
ATOM 2282 O O . MET A 1 276 ? -7.901 1.093 3.296 1.00 96.69 276 MET A O 1
ATOM 2286 N N . VAL A 1 277 ? -9.820 2.273 3.310 1.00 96.12 277 VAL A N 1
ATOM 2287 C CA . VAL A 1 277 ? -10.591 1.317 4.120 1.00 96.12 277 VAL A CA 1
ATOM 2288 C C . VAL A 1 277 ? -10.702 -0.040 3.430 1.00 96.12 277 VAL A C 1
ATOM 2290 O O . VAL A 1 277 ? -10.325 -1.052 4.014 1.00 96.12 277 VAL A O 1
ATOM 2293 N N . LEU A 1 278 ? -11.141 -0.088 2.169 1.00 95.12 278 LEU A N 1
ATOM 2294 C CA . LEU A 1 278 ? -11.271 -1.352 1.432 1.00 95.12 278 LEU A CA 1
ATOM 2295 C C . LEU A 1 278 ? -9.939 -2.089 1.313 1.00 95.12 278 LEU A C 1
ATOM 2297 O O . LEU A 1 278 ? -9.888 -3.308 1.480 1.00 95.12 278 LEU A O 1
ATOM 2301 N N . GLN A 1 279 ? -8.858 -1.366 1.023 1.00 94.62 279 GLN A N 1
ATOM 2302 C CA . GLN A 1 279 ? -7.543 -1.972 0.889 1.00 94.62 279 GLN A CA 1
ATOM 2303 C C . GLN A 1 279 ? -7.061 -2.515 2.234 1.00 94.62 279 GLN A C 1
ATOM 2305 O O . GLN A 1 279 ? -6.573 -3.643 2.286 1.00 94.62 279 GLN A O 1
ATOM 2310 N N . PHE A 1 280 ? -7.245 -1.773 3.324 1.00 95.81 280 PHE A N 1
ATOM 2311 C CA . PHE A 1 280 ? -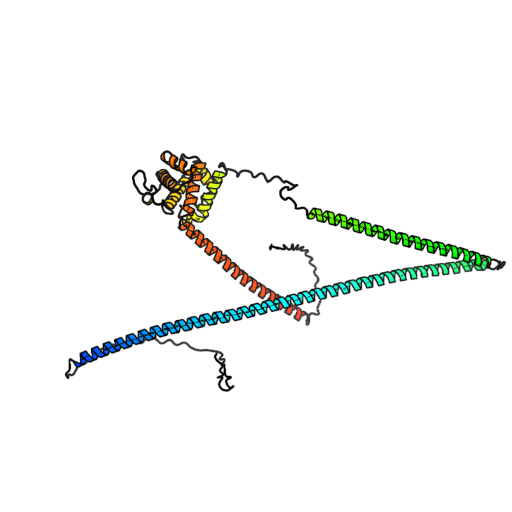6.910 -2.251 4.659 1.00 95.81 280 PHE A CA 1
ATOM 2312 C C . PHE A 1 280 ? -7.667 -3.536 5.013 1.00 95.81 280 PHE A C 1
ATOM 2314 O O . PHE A 1 280 ? -7.045 -4.528 5.392 1.00 95.81 280 PHE A O 1
ATOM 2321 N N . LEU A 1 281 ? -8.986 -3.567 4.801 1.00 94.50 281 LEU A N 1
ATOM 2322 C CA . LEU A 1 281 ? -9.816 -4.740 5.092 1.00 94.50 281 LEU A CA 1
ATOM 2323 C C . LEU A 1 281 ? -9.398 -5.969 4.280 1.00 94.50 281 LEU A C 1
ATOM 2325 O O . LEU A 1 281 ? -9.305 -7.063 4.832 1.00 94.50 281 LEU A O 1
ATOM 2329 N N . ARG A 1 282 ? -9.059 -5.794 2.998 1.00 92.69 282 ARG A N 1
ATOM 2330 C CA . ARG A 1 282 ? -8.580 -6.894 2.142 1.00 92.69 282 ARG A CA 1
ATOM 2331 C C . ARG A 1 282 ? -7.255 -7.491 2.609 1.00 92.69 282 ARG A C 1
ATOM 2333 O O . ARG A 1 282 ? -7.046 -8.688 2.439 1.00 92.69 282 ARG A O 1
ATOM 2340 N N . ASN A 1 283 ? -6.356 -6.675 3.159 1.00 92.75 283 ASN A N 1
ATOM 2341 C CA . ASN A 1 283 ? -5.036 -7.143 3.592 1.00 92.75 283 ASN A CA 1
ATOM 2342 C C . ASN A 1 283 ? -5.048 -7.658 5.037 1.00 92.75 283 ASN A C 1
ATOM 2344 O O . ASN A 1 283 ? -4.425 -8.676 5.328 1.00 92.75 283 ASN A O 1
ATOM 2348 N N . PHE A 1 284 ? -5.766 -6.980 5.934 1.00 94.25 284 PHE A N 1
ATOM 2349 C CA . PHE A 1 284 ? -5.657 -7.187 7.380 1.00 94.25 284 PHE A CA 1
ATOM 2350 C C . PHE A 1 284 ? -6.983 -7.517 8.074 1.00 94.25 284 PHE A C 1
ATOM 2352 O O . PHE A 1 284 ? -6.970 -7.871 9.252 1.00 94.25 284 PHE A O 1
ATOM 2359 N N . GLY A 1 285 ? -8.123 -7.487 7.377 1.00 93.19 285 GLY A N 1
ATOM 2360 C CA . GLY A 1 285 ? -9.434 -7.772 7.974 1.00 93.19 285 GLY A CA 1
ATOM 2361 C C . GLY A 1 285 ? -9.501 -9.151 8.632 1.00 93.19 285 GLY A C 1
ATOM 2362 O O . GLY A 1 285 ? -9.948 -9.275 9.770 1.00 93.19 285 GLY A O 1
ATOM 2363 N N . LYS A 1 286 ? -8.937 -10.177 7.978 1.00 92.12 286 LYS A N 1
ATOM 2364 C CA . LYS A 1 286 ? -8.834 -11.542 8.534 1.00 92.12 286 LYS A CA 1
ATOM 2365 C C . LYS A 1 286 ? -7.919 -11.622 9.754 1.00 92.12 286 LYS A C 1
ATOM 2367 O O . LYS A 1 286 ? -8.206 -12.370 10.683 1.00 92.12 286 LYS A O 1
ATOM 2372 N N . VAL A 1 287 ? -6.829 -10.855 9.753 1.00 93.31 287 VAL A N 1
ATOM 2373 C CA . VAL A 1 287 ? -5.847 -10.815 10.850 1.00 93.31 287 VAL A CA 1
ATOM 2374 C C . VAL A 1 287 ? -6.480 -10.222 12.107 1.00 93.31 287 VAL A C 1
ATOM 2376 O O . VAL A 1 287 ? -6.291 -10.745 13.203 1.00 93.31 287 VAL A O 1
ATOM 2379 N N . LEU A 1 288 ? -7.271 -9.164 11.929 1.00 93.12 288 LEU A N 1
ATOM 2380 C CA . LEU A 1 288 ? -7.972 -8.461 13.001 1.00 93.12 288 LEU A CA 1
ATOM 2381 C C . LEU A 1 288 ? -9.323 -9.081 13.372 1.00 93.12 288 LEU A C 1
ATOM 2383 O O . LEU A 1 288 ? -9.953 -8.618 14.317 1.00 93.12 288 LEU A O 1
ATOM 2387 N N . LYS A 1 289 ? -9.754 -10.136 12.668 1.00 90.44 289 LYS A N 1
ATOM 2388 C CA . LYS A 1 289 ? -11.062 -10.787 12.850 1.00 90.44 289 LYS A CA 1
ATOM 2389 C C . LYS A 1 289 ? -12.233 -9.805 12.728 1.00 90.44 289 LYS A C 1
ATOM 2391 O O . LYS A 1 289 ? -13.222 -9.930 13.443 1.00 90.44 289 LYS A O 1
ATOM 2396 N N . LEU A 1 290 ? -12.111 -8.829 11.829 1.00 89.00 290 LEU A N 1
ATOM 2397 C CA . LEU A 1 290 ? -13.236 -7.974 11.462 1.00 89.00 290 LEU A CA 1
ATOM 2398 C C . LEU A 1 290 ? -14.272 -8.856 10.753 1.00 89.00 290 LEU A C 1
ATOM 2400 O O . LEU A 1 290 ? -13.887 -9.700 9.939 1.00 89.00 290 LEU A O 1
ATOM 2404 N N . ASP A 1 291 ? -15.550 -8.717 11.117 1.00 66.19 291 ASP A N 1
ATOM 2405 C CA . ASP A 1 291 ? -16.605 -9.681 10.787 1.00 66.19 291 ASP A CA 1
ATOM 2406 C C . ASP A 1 291 ? -16.653 -10.105 9.305 1.00 66.19 291 ASP A C 1
ATOM 2408 O O . ASP A 1 291 ? -16.238 -9.391 8.381 1.00 66.19 291 ASP A O 1
ATOM 2412 N N . SER A 1 292 ? -17.187 -11.316 9.106 1.00 55.97 292 SER A N 1
ATOM 2413 C CA . SER A 1 292 ? -17.067 -12.204 7.933 1.00 55.97 292 SER A CA 1
ATOM 2414 C C . SER A 1 292 ? -17.482 -11.635 6.563 1.00 55.97 292 SER A C 1
ATOM 2416 O O . SER A 1 292 ? -17.287 -12.306 5.551 1.00 55.97 292 SER A O 1
ATOM 2418 N N . ASN A 1 293 ? -17.989 -10.402 6.494 1.00 60.53 293 ASN A N 1
ATOM 2419 C CA . ASN A 1 293 ? -18.367 -9.729 5.246 1.00 60.53 293 ASN A CA 1
ATOM 2420 C C . ASN A 1 293 ? -17.269 -8.802 4.686 1.00 60.53 293 ASN A C 1
ATOM 2422 O O . ASN A 1 293 ? -17.445 -8.231 3.608 1.00 60.53 293 ASN A O 1
ATOM 2426 N N . SER A 1 294 ? -16.117 -8.686 5.360 1.00 66.19 294 SER A N 1
ATOM 2427 C CA . SER A 1 294 ? -14.982 -7.849 4.926 1.00 66.19 294 SER A CA 1
ATOM 2428 C C . SER A 1 294 ? -14.487 -8.167 3.501 1.00 66.19 294 SER A C 1
ATOM 2430 O O . SER A 1 294 ? -14.118 -7.256 2.762 1.00 66.19 294 SER A O 1
ATOM 2432 N N . ASP A 1 295 ? -14.534 -9.438 3.079 1.00 69.88 295 ASP A N 1
ATOM 2433 C CA . ASP A 1 295 ? -14.136 -9.868 1.725 1.00 69.88 295 ASP A CA 1
ATOM 2434 C C . ASP A 1 295 ? -15.188 -9.509 0.651 1.00 69.88 295 ASP A C 1
ATOM 2436 O O . ASP A 1 295 ? -14.850 -9.341 -0.522 1.00 69.88 295 ASP A O 1
ATOM 2440 N N . SER A 1 296 ? -16.460 -9.381 1.045 1.00 81.44 296 SER A N 1
ATOM 2441 C CA . SER A 1 296 ? -17.576 -9.028 0.154 1.00 81.44 296 SER A CA 1
ATOM 2442 C C . SER A 1 296 ? -17.819 -7.521 0.044 1.00 81.44 296 SER A C 1
ATOM 2444 O O . SER A 1 296 ? -18.505 -7.078 -0.878 1.00 81.44 296 SER A O 1
ATOM 2446 N N . LEU A 1 297 ? -17.246 -6.723 0.954 1.00 89.00 297 LEU A N 1
ATOM 2447 C CA . LEU A 1 297 ? -17.448 -5.282 0.977 1.00 89.00 297 LEU A CA 1
ATOM 2448 C C . LEU A 1 297 ? -16.853 -4.639 -0.282 1.00 89.00 297 LEU A C 1
ATOM 2450 O O . LEU A 1 297 ? -15.677 -4.800 -0.623 1.00 89.00 297 LEU A O 1
ATOM 2454 N N . THR A 1 298 ? -17.685 -3.872 -0.979 1.00 90.81 298 THR A N 1
ATOM 2455 C CA . THR A 1 298 ? -17.295 -3.149 -2.194 1.00 90.81 298 THR A CA 1
ATOM 2456 C C . THR A 1 298 ? -17.461 -1.653 -2.003 1.00 90.81 298 THR A C 1
ATOM 2458 O O . THR A 1 298 ? -18.103 -1.181 -1.064 1.00 90.81 298 THR A O 1
ATOM 2461 N N . ILE A 1 299 ? -16.915 -0.886 -2.943 1.00 91.88 299 ILE A N 1
ATOM 2462 C CA . ILE A 1 299 ? -17.071 0.566 -2.947 1.00 91.88 299 ILE A CA 1
ATOM 2463 C C . ILE A 1 299 ? -18.536 1.005 -3.029 1.00 91.88 299 ILE A C 1
ATOM 2465 O O . ILE A 1 299 ? -18.890 2.038 -2.471 1.00 91.88 299 ILE A O 1
ATOM 2469 N N . SER A 1 300 ? -19.399 0.214 -3.673 1.00 91.69 300 SER A N 1
ATOM 2470 C CA . SER A 1 300 ? -20.832 0.495 -3.758 1.00 91.69 300 SER A CA 1
ATOM 2471 C C . SER A 1 300 ? -21.499 0.424 -2.385 1.00 91.69 300 SER A C 1
ATOM 2473 O O . SER A 1 300 ? -22.262 1.328 -2.058 1.00 91.69 300 SER A O 1
ATOM 2475 N N . HIS A 1 301 ? -21.158 -0.579 -1.569 1.00 93.06 301 HIS A N 1
ATOM 2476 C CA . HIS A 1 301 ? -21.660 -0.715 -0.196 1.00 93.06 301 HIS A CA 1
ATOM 2477 C C . HIS A 1 301 ? -21.189 0.452 0.682 1.00 93.06 301 HIS A C 1
ATOM 2479 O O . HIS A 1 301 ? -21.999 1.088 1.351 1.00 93.06 301 HIS A O 1
ATOM 2485 N N . LEU A 1 302 ? -19.901 0.826 0.595 1.00 94.44 302 LEU A N 1
ATOM 2486 C CA . LEU A 1 302 ? -19.385 2.006 1.300 1.00 94.44 302 LEU A CA 1
ATOM 2487 C C . LEU A 1 302 ? -20.079 3.295 0.845 1.00 94.44 302 LEU A C 1
ATOM 2489 O O . LEU A 1 302 ? -20.503 4.081 1.684 1.00 94.44 302 LEU A O 1
ATOM 2493 N N . GLN A 1 303 ? -20.249 3.521 -0.461 1.00 95.00 303 GLN A N 1
ATOM 2494 C CA . GLN A 1 303 ? -20.954 4.704 -0.962 1.00 95.00 303 GLN A CA 1
ATOM 2495 C C . GLN A 1 303 ? -22.393 4.763 -0.449 1.00 95.00 303 GLN A C 1
ATOM 2497 O O . GLN A 1 303 ? -22.821 5.809 0.037 1.00 95.00 303 GLN A O 1
ATOM 2502 N N . GLN A 1 304 ? -23.127 3.655 -0.539 1.00 94.62 304 GLN A N 1
ATOM 2503 C CA . GLN A 1 304 ? -24.493 3.560 -0.037 1.00 94.62 304 GLN A CA 1
ATOM 2504 C C . GLN A 1 304 ? -24.549 3.828 1.470 1.00 94.62 304 GLN A C 1
ATOM 2506 O O . GLN A 1 304 ? -25.330 4.671 1.905 1.00 94.62 304 GLN A O 1
ATOM 2511 N N . GLY A 1 305 ? -23.664 3.217 2.259 1.00 94.88 305 GLY A N 1
ATOM 2512 C CA . GLY A 1 305 ? -23.648 3.404 3.706 1.00 94.88 305 GLY A CA 1
ATOM 2513 C C . GLY A 1 305 ? -23.232 4.797 4.159 1.00 94.88 305 GLY A C 1
ATOM 2514 O O . GLY A 1 305 ? -23.857 5.369 5.049 1.00 94.88 305 GLY A O 1
ATOM 2515 N N . LEU A 1 306 ? -22.254 5.419 3.497 1.00 96.62 306 LEU A N 1
ATOM 2516 C CA . LEU A 1 306 ? -21.892 6.812 3.774 1.00 96.62 306 LEU A CA 1
ATOM 2517 C C . LEU A 1 306 ? -23.060 7.771 3.491 1.00 96.62 306 LEU A C 1
ATOM 2519 O O . LEU A 1 306 ? -23.249 8.746 4.228 1.00 96.62 306 LEU A O 1
ATOM 2523 N N . LEU A 1 307 ? -23.859 7.466 2.464 1.00 95.50 307 LEU A N 1
ATOM 2524 C CA . LEU A 1 307 ? -25.064 8.203 2.081 1.00 95.50 307 LEU A CA 1
ATOM 2525 C C . LEU A 1 307 ? -26.327 7.785 2.863 1.00 95.50 307 LEU A C 1
ATOM 2527 O O . LEU A 1 307 ? -27.370 8.392 2.644 1.00 95.50 307 LEU A O 1
ATOM 2531 N N . ASN A 1 308 ? -26.246 6.814 3.784 1.00 93.75 308 ASN A N 1
ATOM 2532 C CA . ASN A 1 308 ? -27.389 6.221 4.501 1.00 93.75 308 ASN A CA 1
ATOM 2533 C C . ASN A 1 308 ? -28.480 5.646 3.577 1.00 93.75 308 ASN A C 1
ATOM 2535 O O . ASN A 1 308 ? -29.671 5.827 3.821 1.00 93.75 308 ASN A O 1
ATOM 2539 N N . MET A 1 309 ? -28.078 4.970 2.504 1.00 91.50 309 MET A N 1
ATOM 2540 C CA . MET A 1 309 ? -28.982 4.370 1.524 1.00 91.50 309 MET A CA 1
ATOM 2541 C C . MET A 1 309 ? -28.915 2.843 1.593 1.00 91.50 309 MET A C 1
ATOM 2543 O O . MET A 1 309 ? -27.822 2.287 1.658 1.00 91.50 309 MET A O 1
ATOM 2547 N N . GLY A 1 310 ? -30.073 2.179 1.506 1.00 87.88 310 GLY A N 1
ATOM 2548 C CA . GLY A 1 310 ? -30.176 0.719 1.374 1.00 87.88 310 GLY A CA 1
ATOM 2549 C C . GLY A 1 310 ? -29.479 -0.077 2.486 1.00 87.88 310 GLY A C 1
ATOM 2550 O O . GLY A 1 310 ? -29.289 0.416 3.599 1.00 87.88 310 GLY A O 1
ATOM 2551 N N . ASP A 1 311 ? -29.073 -1.302 2.151 1.00 85.94 311 ASP A N 1
ATOM 2552 C CA . ASP A 1 311 ? -28.393 -2.228 3.072 1.00 85.94 311 ASP A CA 1
ATOM 2553 C C . ASP A 1 311 ? -26.960 -1.767 3.422 1.00 85.94 311 ASP A C 1
ATOM 2555 O O . ASP A 1 311 ? -26.479 -2.010 4.534 1.00 85.94 311 ASP A O 1
ATOM 2559 N N . GLY A 1 312 ? -26.362 -0.940 2.547 1.00 89.31 312 GLY A N 1
ATOM 2560 C CA . GLY A 1 312 ? -25.094 -0.220 2.738 1.00 89.31 312 GLY A CA 1
ATOM 2561 C C . GLY A 1 312 ? -24.937 0.438 4.103 1.00 89.31 312 GLY A C 1
ATOM 2562 O O . GLY A 1 312 ? -23.855 0.441 4.696 1.00 89.31 312 GLY A O 1
ATOM 2563 N N . MET A 1 313 ? -26.026 1.018 4.616 1.00 91.81 313 MET A N 1
ATOM 2564 C CA . MET A 1 313 ? -26.028 1.704 5.909 1.00 91.81 313 MET A CA 1
ATOM 2565 C C . MET A 1 313 ? -25.678 0.756 7.058 1.00 91.81 313 MET A C 1
ATOM 2567 O O . MET A 1 313 ? -24.873 1.111 7.922 1.00 91.81 313 MET A O 1
ATOM 2571 N N . HIS A 1 314 ? -26.273 -0.437 7.071 1.00 91.06 314 HIS A N 1
ATOM 2572 C CA . HIS A 1 314 ? -26.050 -1.421 8.124 1.00 91.06 314 HIS A CA 1
ATOM 2573 C C . HIS A 1 314 ? -24.641 -2.000 8.044 1.00 91.06 314 HIS A C 1
ATOM 2575 O O . HIS A 1 314 ? -23.971 -2.106 9.064 1.00 91.06 314 HIS A O 1
ATOM 2581 N N . GLU A 1 315 ? -24.151 -2.263 6.835 1.00 92.12 315 GLU A N 1
ATOM 2582 C CA . GLU A 1 315 ? -22.812 -2.816 6.614 1.00 92.12 315 GLU A CA 1
ATOM 2583 C C . GLU A 1 315 ? -21.707 -1.857 7.072 1.00 92.12 315 GLU A C 1
ATOM 2585 O O . GLU A 1 315 ? -20.752 -2.275 7.724 1.00 92.12 315 GLU A O 1
ATOM 2590 N N . VAL A 1 316 ? -21.847 -0.554 6.793 1.00 94.25 316 VAL A N 1
ATOM 2591 C CA . VAL A 1 316 ? -20.908 0.466 7.291 1.00 94.25 316 VAL A CA 1
ATOM 2592 C C . VAL A 1 316 ? -20.986 0.606 8.812 1.00 94.25 316 VAL A C 1
ATOM 2594 O O . VAL A 1 316 ? -19.965 0.841 9.459 1.00 94.25 316 VAL A O 1
ATOM 2597 N N . GLN A 1 317 ? -22.176 0.464 9.396 1.00 93.31 317 GLN A N 1
ATOM 2598 C CA . GLN A 1 317 ? -22.342 0.540 10.845 1.00 93.31 317 GLN A CA 1
ATOM 2599 C C . GLN A 1 317 ? -21.717 -0.661 11.558 1.00 93.31 317 GLN A C 1
ATOM 2601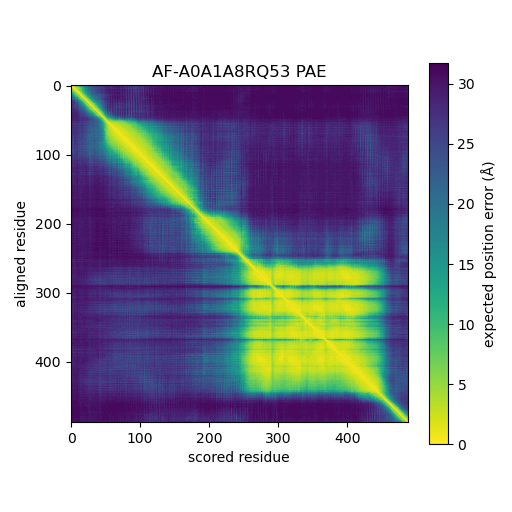 O O . GLN A 1 317 ? -21.027 -0.477 12.558 1.00 93.31 317 GLN A O 1
ATOM 2606 N N . ASP A 1 318 ? -21.923 -1.866 11.033 1.00 93.06 318 ASP A N 1
ATOM 2607 C CA . ASP A 1 318 ? -21.330 -3.089 11.574 1.00 93.06 318 ASP A CA 1
ATOM 2608 C C . ASP A 1 318 ? -19.810 -3.048 11.437 1.00 93.06 318 ASP A C 1
ATOM 2610 O O . ASP A 1 318 ? -19.095 -3.299 12.404 1.00 93.06 318 ASP A O 1
ATOM 2614 N N . LEU A 1 319 ? -19.308 -2.595 10.282 1.00 95.12 319 LEU A N 1
ATOM 2615 C CA . LEU A 1 319 ? -17.882 -2.366 10.081 1.00 95.12 319 LEU A CA 1
ATOM 2616 C C . LEU A 1 319 ? -17.303 -1.394 11.120 1.00 95.12 319 LEU A C 1
ATOM 2618 O O . LEU A 1 319 ? -16.244 -1.665 11.686 1.00 95.12 319 LEU A O 1
ATOM 2622 N N . LEU A 1 320 ? -17.987 -0.275 11.387 1.00 96.44 320 LEU A N 1
ATOM 2623 C CA . LEU A 1 320 ? -17.563 0.694 12.399 1.00 96.44 320 LEU A CA 1
ATOM 2624 C C . LEU A 1 320 ? -17.477 0.051 13.790 1.00 96.44 320 LEU A C 1
ATOM 2626 O O . LEU A 1 320 ? -16.494 0.271 14.495 1.00 96.44 320 LEU A O 1
ATOM 2630 N N . VAL A 1 321 ? -18.481 -0.742 14.174 1.00 95.94 321 VAL A N 1
ATOM 2631 C CA . VAL A 1 321 ? -18.508 -1.458 15.458 1.00 95.94 321 VAL A CA 1
ATOM 2632 C C . VAL A 1 321 ? -17.333 -2.432 15.561 1.00 95.94 321 VAL A C 1
ATOM 2634 O O . VAL A 1 321 ? -16.599 -2.390 16.553 1.00 95.94 321 VAL A O 1
ATOM 2637 N N . SER A 1 322 ? -17.099 -3.265 14.541 1.00 95.50 322 SER A N 1
ATOM 2638 C CA . SER A 1 322 ? -16.003 -4.243 14.559 1.00 95.50 322 SER A CA 1
ATOM 2639 C C . SER A 1 322 ? -14.629 -3.561 14.575 1.00 95.50 322 SER A C 1
ATOM 2641 O O . SER A 1 322 ? -13.756 -3.953 15.349 1.00 95.50 322 SER A O 1
ATOM 2643 N N . MET A 1 323 ? -14.428 -2.517 13.761 1.00 96.38 323 MET A N 1
ATOM 2644 C CA . MET A 1 323 ? -13.168 -1.765 13.710 1.00 96.38 323 MET A CA 1
ATOM 2645 C C . MET A 1 323 ? -12.876 -1.040 15.022 1.00 96.38 323 MET A C 1
ATOM 2647 O O . MET A 1 323 ? -11.749 -1.098 15.510 1.00 96.38 323 MET A O 1
ATOM 2651 N N . LEU A 1 324 ? -13.875 -0.378 15.610 1.00 96.62 324 LEU A N 1
ATOM 2652 C CA . LEU A 1 324 ? -13.701 0.319 16.880 1.00 96.62 324 LEU A CA 1
ATOM 2653 C C . LEU A 1 324 ? -13.428 -0.666 18.021 1.00 96.62 324 LEU A C 1
ATOM 2655 O O . LEU A 1 324 ? -12.567 -0.398 18.853 1.00 96.62 324 LEU A O 1
ATOM 2659 N N . SER A 1 325 ? -14.100 -1.821 18.030 1.00 95.69 325 SER A N 1
ATOM 2660 C CA . SER A 1 325 ? -13.831 -2.893 19.000 1.00 95.69 325 SER A CA 1
ATOM 2661 C C . SER A 1 325 ? -12.385 -3.365 18.910 1.00 95.69 325 SER A C 1
ATOM 2663 O O . SER A 1 325 ? -11.695 -3.436 19.925 1.00 95.69 325 SER A O 1
ATOM 2665 N N . ALA A 1 326 ? -11.893 -3.612 17.692 1.00 95.50 326 ALA A N 1
ATOM 2666 C CA . ALA A 1 326 ? -10.501 -3.982 17.469 1.00 95.50 326 ALA A CA 1
ATOM 2667 C C . ALA A 1 326 ? -9.533 -2.880 17.939 1.00 95.50 326 ALA A C 1
ATOM 2669 O O . ALA A 1 326 ? -8.572 -3.187 18.641 1.00 95.50 326 ALA A O 1
ATOM 2670 N N . ALA A 1 327 ? -9.820 -1.612 17.631 1.00 95.75 327 ALA A N 1
ATOM 2671 C CA . ALA A 1 327 ? -8.958 -0.480 17.974 1.00 95.75 327 ALA A CA 1
ATOM 2672 C C . ALA A 1 327 ? -8.890 -0.233 19.490 1.00 95.75 327 ALA A C 1
ATOM 2674 O O . ALA A 1 327 ? -7.811 -0.007 20.035 1.00 95.75 327 ALA A O 1
ATOM 2675 N N . VAL A 1 328 ? -10.021 -0.351 20.196 1.00 95.44 328 VAL A N 1
ATOM 2676 C CA . VAL A 1 328 ? -10.088 -0.255 21.666 1.00 95.44 328 VAL A CA 1
ATOM 2677 C C . VAL A 1 328 ? -9.326 -1.401 22.341 1.00 95.44 328 VAL A C 1
ATOM 2679 O O . VAL A 1 328 ? -8.757 -1.202 23.415 1.00 95.44 328 VAL A O 1
ATOM 2682 N N . CYS A 1 329 ? -9.292 -2.591 21.734 1.00 94.12 329 CYS A N 1
ATOM 2683 C CA . CYS A 1 329 ? -8.504 -3.713 22.242 1.00 94.12 329 CYS A CA 1
ATOM 2684 C C . CYS A 1 329 ? -6.996 -3.550 21.989 1.00 94.12 329 CYS A C 1
ATOM 2686 O O . CYS A 1 329 ? -6.198 -3.837 22.882 1.00 94.12 329 CYS A O 1
ATOM 2688 N N . ASP A 1 330 ? -6.602 -3.151 20.778 1.00 94.50 330 ASP A N 1
ATOM 2689 C CA . ASP A 1 330 ? -5.208 -2.980 20.354 1.00 94.50 330 ASP A CA 1
ATOM 2690 C C . ASP A 1 330 ? -5.174 -2.065 19.108 1.00 94.50 330 ASP A C 1
ATOM 2692 O O . ASP A 1 330 ? -5.651 -2.484 18.049 1.00 94.50 330 ASP A O 1
ATOM 2696 N N . PRO A 1 331 ? -4.627 -0.836 19.182 1.00 94.00 331 PRO A N 1
ATOM 2697 C CA . PRO A 1 331 ? -3.631 -0.368 20.156 1.00 94.00 331 PRO A CA 1
ATOM 2698 C C . PRO A 1 331 ? -4.175 0.052 21.536 1.00 94.00 331 PRO A C 1
ATOM 2700 O O . PRO A 1 331 ? -3.403 0.094 22.495 1.00 94.00 331 PRO A O 1
ATOM 2703 N N . GLY A 1 332 ? -5.483 0.285 21.671 1.00 93.25 332 GLY A N 1
ATOM 2704 C CA . GLY A 1 332 ? -6.113 0.731 22.917 1.00 93.25 332 GLY A CA 1
ATOM 2705 C C . GLY A 1 332 ? -5.872 2.209 23.234 1.00 93.25 332 GLY A C 1
ATOM 2706 O O . GLY A 1 332 ? -5.282 2.934 22.450 1.00 93.25 332 GLY A O 1
ATOM 2707 N N . ILE A 1 333 ? -6.356 2.679 24.388 1.00 91.88 333 ILE A N 1
ATOM 2708 C CA . ILE A 1 333 ? -6.287 4.104 24.764 1.00 91.88 333 ILE A CA 1
ATOM 2709 C C . ILE A 1 333 ? -4.932 4.463 25.407 1.00 91.88 333 ILE A C 1
ATOM 2711 O O . ILE A 1 333 ? -4.506 3.762 26.331 1.00 91.88 333 ILE A O 1
ATOM 2715 N N . PRO A 1 334 ? -4.288 5.584 25.010 1.00 90.06 334 PRO A N 1
ATOM 2716 C CA . PRO A 1 334 ? -3.069 6.081 25.633 1.00 90.06 334 PRO A CA 1
ATOM 2717 C C . PRO A 1 334 ? -3.224 6.335 27.135 1.00 90.06 334 PRO A C 1
ATOM 2719 O O . PRO A 1 334 ? -4.269 6.767 27.631 1.00 90.06 334 PRO A O 1
ATOM 2722 N N . ALA A 1 335 ? -2.149 6.096 27.885 1.00 86.44 335 ALA A N 1
ATOM 2723 C CA . ALA A 1 335 ? -2.152 6.298 29.329 1.00 86.44 335 ALA A CA 1
ATOM 2724 C C . ALA A 1 335 ? -2.446 7.766 29.694 1.00 86.44 335 ALA A C 1
ATOM 2726 O O . ALA A 1 335 ? -1.834 8.686 29.157 1.00 86.44 335 ALA A O 1
ATOM 2727 N N . GLY A 1 336 ? -3.358 7.978 30.648 1.00 83.19 336 GLY A N 1
ATOM 2728 C CA . GLY A 1 336 ? -3.751 9.313 31.122 1.00 83.19 336 GLY A CA 1
ATOM 2729 C C . GLY A 1 336 ? -4.934 9.941 30.377 1.00 83.19 336 GLY A C 1
ATOM 2730 O O . GLY A 1 336 ? -5.452 10.962 30.827 1.00 83.19 336 GLY A O 1
ATOM 2731 N N . CYS A 1 337 ? -5.411 9.323 29.295 1.00 88.25 337 CYS A N 1
ATOM 2732 C CA . CYS A 1 337 ? -6.612 9.759 28.589 1.00 88.25 337 CYS A CA 1
ATOM 2733 C C . CYS A 1 337 ? -7.899 9.215 29.235 1.00 88.25 337 CYS A C 1
ATOM 2735 O O . CYS A 1 337 ? -7.896 8.227 29.974 1.00 88.25 337 CYS A O 1
ATOM 2737 N N . LYS A 1 338 ? -9.037 9.858 28.943 1.00 86.00 338 LYS A N 1
ATOM 2738 C CA . LYS A 1 338 ? -10.354 9.390 29.393 1.00 86.00 338 LYS A CA 1
ATOM 2739 C C . LYS A 1 338 ? -10.670 8.040 28.737 1.00 86.00 338 LYS A C 1
ATOM 2741 O O . LYS A 1 338 ? -10.712 7.955 27.519 1.00 86.00 338 LYS A O 1
ATOM 2746 N N . SER A 1 339 ? -10.952 7.018 29.544 1.00 89.12 339 SER A N 1
ATOM 2747 C CA . SER A 1 339 ? -11.270 5.658 29.072 1.00 89.12 339 SER A CA 1
ATOM 2748 C C . SER A 1 339 ? -12.567 5.086 29.656 1.00 89.12 339 SER A C 1
ATOM 2750 O O . SER A 1 339 ? -12.777 3.872 29.653 1.00 89.12 339 SER A O 1
ATOM 2752 N N . LYS A 1 340 ? -13.436 5.953 30.191 1.00 93.06 340 LYS A N 1
ATOM 2753 C CA . LYS A 1 340 ? -14.708 5.562 30.808 1.00 93.06 340 LYS A CA 1
ATOM 2754 C C . LYS A 1 340 ? -15.900 6.200 30.106 1.00 93.06 340 LYS A C 1
ATOM 2756 O O . LYS A 1 340 ? -15.841 7.386 29.766 1.00 93.06 340 LYS A O 1
ATOM 2761 N N . THR A 1 341 ? -16.965 5.421 29.945 1.00 92.62 341 THR A N 1
ATOM 2762 C CA . THR A 1 341 ? -18.276 5.883 29.469 1.00 92.62 341 THR A CA 1
ATOM 2763 C C . THR A 1 341 ? -18.918 6.846 30.468 1.00 92.62 341 THR A C 1
ATOM 2765 O O . THR A 1 341 ? -18.441 7.024 31.594 1.00 92.62 341 THR A O 1
ATOM 2768 N N . ILE A 1 342 ? -20.025 7.471 30.073 1.00 88.75 342 ILE A N 1
ATOM 2769 C CA . ILE A 1 342 ? -20.848 8.327 30.932 1.00 88.75 342 ILE A CA 1
ATOM 2770 C C . ILE A 1 342 ? -21.395 7.576 32.153 1.00 88.75 342 ILE A C 1
ATOM 2772 O O . ILE A 1 342 ? -21.577 8.179 33.208 1.00 88.75 342 ILE A O 1
ATOM 2776 N N . LEU A 1 343 ? -21.596 6.260 32.028 1.00 90.94 343 LEU A N 1
ATOM 2777 C CA . LEU A 1 343 ? -22.022 5.376 33.116 1.00 90.94 343 LEU A CA 1
ATOM 2778 C C . LEU A 1 343 ? -20.859 4.950 34.030 1.00 90.94 343 LEU A C 1
ATOM 2780 O O . LEU A 1 343 ? -21.087 4.358 35.080 1.00 90.94 343 LEU A O 1
ATOM 2784 N N . GLY A 1 344 ? -19.618 5.293 33.672 1.00 91.69 344 GLY A N 1
ATOM 2785 C CA . GLY A 1 344 ? -18.419 5.017 34.465 1.00 91.69 344 GLY A CA 1
ATOM 2786 C C . GLY A 1 344 ? -17.707 3.707 34.120 1.00 91.69 344 GLY A C 1
ATOM 2787 O O . GLY A 1 344 ? -16.660 3.424 34.714 1.00 91.69 344 GLY A O 1
ATOM 2788 N N . ASP A 1 345 ? -18.212 2.949 33.146 1.00 93.06 345 ASP A N 1
ATOM 2789 C CA . ASP A 1 345 ? -17.625 1.684 32.706 1.00 93.06 345 ASP A CA 1
ATOM 2790 C C . ASP A 1 345 ? -16.389 1.914 31.837 1.00 93.06 345 ASP A C 1
ATOM 2792 O O . ASP A 1 345 ? -16.353 2.817 31.000 1.00 93.06 345 ASP A O 1
ATOM 2796 N N . HIS A 1 346 ? -15.355 1.094 32.028 1.00 92.69 346 HIS A N 1
ATOM 2797 C CA . HIS A 1 346 ? -14.149 1.153 31.204 1.00 92.69 346 HIS A CA 1
ATOM 2798 C C . HIS A 1 346 ? -14.439 0.639 29.788 1.00 92.69 346 HIS A C 1
ATOM 2800 O O . HIS A 1 346 ? -15.101 -0.387 29.654 1.00 92.69 346 HIS A O 1
ATOM 2806 N N . LEU A 1 347 ? -13.901 1.279 28.741 1.00 91.88 347 LEU A N 1
ATOM 2807 C CA . LEU A 1 347 ? -14.241 0.928 27.348 1.00 91.88 347 LEU A CA 1
ATOM 2808 C C . LEU A 1 347 ? -13.971 -0.540 26.988 1.00 91.88 347 LEU A C 1
ATOM 2810 O O . LEU A 1 347 ? -14.724 -1.127 26.227 1.00 91.88 347 LEU A O 1
ATOM 2814 N N . THR A 1 348 ? -12.936 -1.155 27.562 1.00 89.44 348 THR A N 1
ATOM 2815 C CA . THR A 1 348 ? -12.622 -2.582 27.339 1.00 89.44 348 THR A CA 1
ATOM 2816 C C . THR A 1 348 ? -13.644 -3.544 27.943 1.00 89.44 348 THR A C 1
ATOM 2818 O O . THR A 1 348 ? -13.618 -4.729 27.630 1.00 89.44 348 THR A O 1
ATOM 2821 N N . ASN A 1 349 ? -14.493 -3.061 28.852 1.00 90.81 349 ASN A N 1
ATOM 2822 C CA . ASN A 1 349 ? -15.488 -3.863 29.561 1.00 90.81 349 ASN A CA 1
ATOM 2823 C C . ASN A 1 349 ? -16.894 -3.681 28.973 1.00 90.81 349 ASN A C 1
ATOM 2825 O O . ASN A 1 349 ? -17.818 -4.367 29.401 1.00 90.81 349 ASN A O 1
ATOM 2829 N N . VAL A 1 350 ? -17.061 -2.751 28.030 1.00 92.75 350 VAL A N 1
ATOM 2830 C CA . VAL A 1 350 ? -18.339 -2.452 27.385 1.00 92.75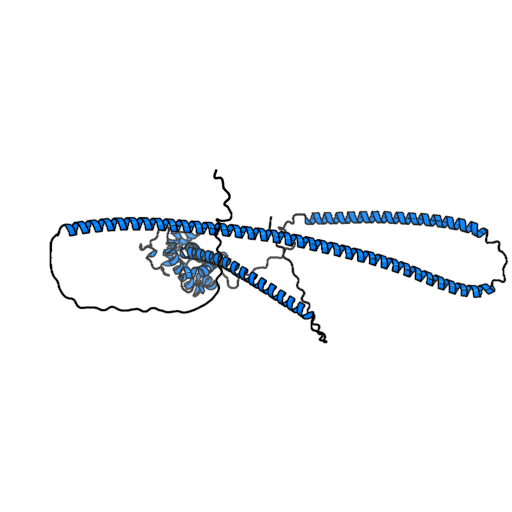 350 VAL A CA 1
ATOM 2831 C C . VAL A 1 350 ? -18.383 -3.160 26.039 1.00 92.75 350 VAL A C 1
ATOM 2833 O O . VAL A 1 350 ? -17.499 -2.981 25.204 1.00 92.75 350 VAL A O 1
ATOM 2836 N N . GLU A 1 351 ? -19.429 -3.949 25.813 1.00 94.06 351 GLU A N 1
ATOM 2837 C CA . GLU A 1 351 ? -19.696 -4.524 24.497 1.00 94.06 351 GLU A CA 1
ATOM 2838 C C . GLU A 1 351 ? -20.127 -3.412 23.535 1.00 94.06 351 GLU A C 1
ATOM 2840 O O . GLU A 1 351 ? -21.136 -2.737 23.757 1.00 94.06 351 GLU A O 1
ATOM 2845 N N . ILE A 1 352 ? -19.345 -3.196 22.478 1.00 95.25 352 ILE A N 1
ATOM 2846 C CA . ILE A 1 352 ? -19.632 -2.166 21.480 1.00 95.25 352 ILE A CA 1
ATOM 2847 C C . ILE A 1 352 ? -20.722 -2.678 20.541 1.00 95.25 352 ILE A C 1
ATOM 2849 O O . ILE A 1 352 ? -20.605 -3.749 19.953 1.00 95.25 352 ILE A O 1
ATOM 2853 N N . ASN A 1 353 ? -21.775 -1.889 20.371 1.00 94.44 353 ASN A N 1
ATOM 2854 C CA . ASN A 1 353 ? -22.894 -2.174 19.488 1.00 94.44 353 ASN A CA 1
ATOM 2855 C C . ASN A 1 353 ? -23.367 -0.893 18.784 1.00 94.44 353 ASN A C 1
ATOM 2857 O O . ASN A 1 353 ? -22.848 0.202 19.000 1.00 94.44 353 ASN A O 1
ATOM 2861 N N . ARG A 1 354 ? -24.379 -1.023 17.925 1.00 93.06 354 ARG A N 1
ATOM 2862 C CA . ARG A 1 354 ? -24.893 0.072 17.088 1.00 93.06 354 ARG A CA 1
ATOM 2863 C C . ARG A 1 354 ? -25.392 1.289 17.879 1.00 93.06 354 ARG A C 1
ATOM 2865 O O . ARG A 1 354 ? -25.331 2.396 17.341 1.00 93.06 354 ARG A O 1
ATOM 2872 N N . ASP A 1 355 ? -25.840 1.090 19.117 1.00 93.19 355 ASP A N 1
ATOM 2873 C CA . ASP A 1 355 ? -26.446 2.131 19.950 1.00 93.19 355 ASP A CA 1
ATOM 2874 C C . ASP A 1 355 ? -25.394 2.918 20.744 1.00 93.19 355 ASP A C 1
ATOM 2876 O O . ASP A 1 355 ? -25.511 4.136 20.887 1.00 93.19 355 ASP A O 1
ATOM 2880 N N . ASN A 1 356 ? -24.328 2.257 21.213 1.00 94.88 356 ASN A N 1
ATOM 2881 C CA . ASN A 1 356 ? -23.278 2.892 22.020 1.00 94.88 356 ASN A CA 1
ATOM 2882 C C . ASN A 1 356 ? -22.011 3.280 21.229 1.00 94.88 356 ASN A C 1
ATOM 2884 O O . ASN A 1 356 ? -21.197 4.063 21.725 1.00 94.88 356 ASN A O 1
ATOM 2888 N N . VAL A 1 357 ? -21.855 2.815 19.981 1.00 95.88 357 VAL A N 1
ATOM 2889 C CA . VAL A 1 357 ? -20.646 3.041 19.164 1.00 95.88 357 VAL A CA 1
ATOM 2890 C C . VAL A 1 357 ? -20.278 4.517 19.021 1.00 95.88 357 VAL A C 1
ATOM 2892 O O . VAL A 1 357 ? -19.099 4.844 18.974 1.00 95.88 357 VAL A O 1
ATOM 2895 N N . SER A 1 358 ? -21.257 5.430 18.991 1.00 96.25 358 SER A N 1
ATOM 2896 C CA . SER A 1 358 ? -20.984 6.868 18.821 1.00 96.25 358 SER A CA 1
ATOM 2897 C C . SER A 1 358 ? -20.312 7.490 20.051 1.00 96.25 358 SER A C 1
ATOM 2899 O O . SER A 1 358 ? -19.409 8.307 19.892 1.00 96.25 358 SER A O 1
ATOM 2901 N N . GLU A 1 359 ? -20.705 7.081 21.262 1.00 95.56 359 GLU A N 1
ATOM 2902 C CA . GLU A 1 359 ? -20.075 7.536 22.510 1.00 95.56 359 GLU A CA 1
ATOM 2903 C C . GLU A 1 359 ? -18.658 6.966 22.638 1.00 95.56 359 GLU A C 1
ATOM 2905 O O . GLU A 1 359 ? -17.704 7.684 22.936 1.00 95.56 359 GLU A O 1
ATOM 2910 N N . ILE A 1 360 ? -18.505 5.669 22.372 1.00 96.38 360 ILE A N 1
ATOM 2911 C CA . ILE A 1 360 ? -17.210 4.994 22.485 1.00 96.38 360 ILE A CA 1
ATOM 2912 C C . ILE A 1 360 ? -16.234 5.557 21.445 1.00 96.38 360 ILE A C 1
ATOM 2914 O O . ILE A 1 360 ? -15.084 5.852 21.774 1.00 96.38 360 ILE A O 1
ATOM 2918 N N . LEU A 1 361 ? -16.710 5.800 20.219 1.00 96.69 361 LEU A N 1
ATOM 2919 C CA . LEU A 1 361 ? -15.935 6.434 19.157 1.00 96.69 361 LEU A CA 1
ATOM 2920 C C . LEU A 1 361 ? -15.498 7.844 19.557 1.00 96.69 361 LEU A C 1
ATOM 2922 O O . LEU A 1 361 ? -14.347 8.207 19.338 1.00 96.69 361 LEU A O 1
ATOM 2926 N N . GLN A 1 362 ? -16.393 8.628 20.160 1.00 95.81 362 GLN A N 1
ATOM 2927 C CA . GLN A 1 362 ? -16.080 9.969 20.648 1.00 95.81 362 GLN A CA 1
ATOM 2928 C C . GLN A 1 362 ? -14.924 9.938 21.657 1.00 95.81 362 GLN A C 1
ATOM 2930 O O . GLN A 1 362 ? -13.957 10.679 21.492 1.00 95.81 362 GLN A O 1
ATOM 2935 N N . ILE A 1 363 ? -14.993 9.062 22.666 1.00 94.69 363 ILE A N 1
ATOM 2936 C CA . ILE A 1 363 ? -13.945 8.921 23.692 1.00 94.69 363 ILE A CA 1
ATOM 2937 C C . ILE A 1 363 ? -12.622 8.458 23.059 1.00 94.69 363 ILE A C 1
ATOM 2939 O O . ILE A 1 363 ? -11.550 8.975 23.383 1.00 94.69 363 ILE A O 1
ATOM 2943 N N . TYR A 1 364 ? -12.690 7.505 22.129 1.00 95.50 364 TYR A N 1
ATOM 2944 C CA . TYR A 1 364 ? -11.512 6.996 21.434 1.00 95.50 364 TYR A CA 1
ATOM 2945 C C . TYR A 1 364 ? -10.854 8.078 20.558 1.00 95.50 364 TYR A C 1
ATOM 2947 O O . TYR A 1 364 ? -9.649 8.292 20.640 1.00 95.50 364 TYR A O 1
ATOM 2955 N N . MET A 1 365 ? -11.626 8.842 19.783 1.00 95.38 365 MET A N 1
ATOM 2956 C CA . MET A 1 365 ? -11.087 9.924 18.949 1.00 95.38 365 MET A CA 1
ATOM 2957 C C . MET A 1 365 ? -10.489 11.066 19.783 1.00 95.38 365 MET A C 1
ATOM 2959 O O . MET A 1 365 ? -9.418 11.565 19.442 1.00 95.38 365 MET A O 1
ATOM 2963 N N . GLU A 1 366 ? -11.131 11.448 20.895 1.00 92.75 366 GLU A N 1
ATOM 2964 C CA . GLU A 1 366 ? -10.618 12.473 21.823 1.00 92.75 366 GLU A CA 1
ATOM 2965 C C . GLU A 1 366 ? -9.274 12.086 22.466 1.00 92.75 366 GLU A C 1
ATOM 2967 O O . GLU A 1 366 ? -8.553 12.966 22.930 1.00 92.75 366 GLU A O 1
ATOM 2972 N N . SER A 1 367 ? -8.933 10.794 22.504 1.00 90.88 367 SER A N 1
ATOM 2973 C CA . SER A 1 367 ? -7.685 10.303 23.103 1.00 90.88 367 SER A CA 1
ATOM 2974 C C . SER A 1 367 ? -6.527 10.113 22.119 1.00 90.88 367 SER A C 1
ATOM 2976 O O . SER A 1 367 ? -5.398 9.955 22.571 1.00 90.88 367 SER A O 1
ATOM 2978 N N . HIS A 1 368 ? -6.780 10.166 20.807 1.00 87.62 368 HIS A N 1
ATOM 2979 C CA . HIS A 1 368 ? -5.786 9.837 19.770 1.00 87.62 368 HIS A CA 1
ATOM 2980 C C . HIS A 1 368 ? -5.598 10.919 18.698 1.00 87.62 368 HIS A C 1
ATOM 2982 O O . HIS A 1 368 ? -4.630 10.878 17.945 1.00 87.62 368 HIS A O 1
ATOM 2988 N N . SER A 1 369 ? -6.526 11.872 18.568 1.00 76.38 369 SER A N 1
ATOM 2989 C CA . SER A 1 369 ? -6.496 12.841 17.466 1.00 76.38 369 SER A CA 1
ATOM 2990 C C . SER A 1 369 ? -5.860 14.174 17.865 1.00 76.38 369 SER A C 1
ATOM 2992 O O . SER A 1 369 ? -6.500 14.979 18.539 1.00 76.38 369 SER A O 1
ATOM 2994 N N . ASP A 1 370 ? -4.668 14.462 17.336 1.00 79.00 370 ASP A N 1
ATOM 2995 C CA . ASP A 1 370 ? -4.081 15.817 17.335 1.00 79.00 370 ASP A CA 1
ATOM 2996 C C . ASP A 1 370 ? -4.602 16.689 16.170 1.00 79.00 370 ASP A C 1
ATOM 2998 O O . ASP A 1 370 ? -4.390 17.903 16.142 1.00 79.00 370 ASP A O 1
ATOM 3002 N N . ASP A 1 371 ? -5.293 16.090 15.189 1.00 87.50 371 ASP A N 1
ATOM 3003 C CA . ASP A 1 371 ? -5.858 16.807 14.041 1.00 87.50 371 ASP A CA 1
ATOM 3004 C C . ASP A 1 371 ? -7.065 17.676 14.463 1.00 87.50 371 ASP A C 1
ATOM 3006 O O . ASP A 1 371 ? -8.097 17.141 14.894 1.00 87.50 371 ASP A O 1
ATOM 3010 N N . PRO A 1 372 ? -7.014 19.010 14.259 1.00 89.31 372 PRO A N 1
ATOM 3011 C CA . PRO A 1 372 ? -8.120 19.916 14.568 1.00 89.31 372 PRO A CA 1
ATOM 3012 C C . PRO A 1 372 ? -9.446 19.575 13.869 1.00 89.31 372 PRO A C 1
ATOM 3014 O O . PRO A 1 372 ? -10.520 19.950 14.352 1.00 89.31 372 PRO A O 1
ATOM 3017 N N . ALA A 1 373 ? -9.416 18.925 12.701 1.00 88.88 373 ALA A N 1
ATOM 3018 C CA . ALA A 1 373 ? -10.627 18.513 11.995 1.00 88.88 373 ALA A CA 1
ATOM 3019 C C . ALA A 1 373 ? -11.289 17.295 12.658 1.00 88.88 373 ALA A C 1
ATOM 3021 O O . ALA A 1 373 ? -12.496 17.333 12.918 1.00 88.88 373 ALA A O 1
ATOM 3022 N N . LEU A 1 374 ? -10.505 16.264 12.984 1.00 91.25 374 LEU A N 1
ATOM 3023 C CA . LEU A 1 374 ? -10.962 15.081 13.722 1.00 91.25 374 LEU A CA 1
ATOM 3024 C C . LEU A 1 374 ? -11.391 15.435 15.152 1.00 91.25 374 LEU A C 1
ATOM 3026 O O . LEU A 1 374 ? -12.432 14.960 15.597 1.00 91.25 374 LEU A O 1
ATOM 3030 N N . ALA A 1 375 ? -10.691 16.346 15.833 1.00 92.50 375 ALA A N 1
ATOM 3031 C CA . ALA A 1 375 ? -11.069 16.814 17.168 1.00 92.50 375 ALA A CA 1
ATOM 3032 C C . ALA A 1 375 ? -12.453 17.492 17.183 1.00 92.50 375 ALA A C 1
ATOM 3034 O O . ALA A 1 375 ? -13.293 17.202 18.037 1.00 92.50 375 ALA A O 1
ATOM 3035 N N . ARG A 1 376 ? -12.754 18.352 16.195 1.00 93.56 376 ARG A N 1
ATOM 3036 C CA . ARG A 1 376 ? -14.100 18.944 16.046 1.00 93.56 376 ARG A CA 1
ATOM 3037 C C . ARG A 1 376 ? -15.167 17.888 15.770 1.00 93.56 376 ARG A C 1
ATOM 3039 O O . ARG A 1 376 ? -16.297 18.023 16.241 1.00 93.56 376 ARG A O 1
ATOM 3046 N N . LEU A 1 377 ? -14.822 16.855 15.007 1.00 94.94 377 LEU A N 1
ATOM 3047 C CA . LEU A 1 377 ? -15.724 15.744 14.726 1.00 94.94 377 LEU A CA 1
ATOM 3048 C C . LEU A 1 377 ? -15.991 14.903 15.982 1.00 94.94 377 LEU A C 1
ATOM 3050 O O . LEU A 1 377 ? -17.146 14.589 16.259 1.00 94.94 377 LEU A O 1
ATOM 3054 N N . ALA A 1 378 ? -14.963 14.641 16.789 1.00 95.19 378 ALA A N 1
ATOM 3055 C CA . ALA A 1 378 ? -15.099 13.977 18.079 1.00 95.19 378 ALA A CA 1
ATOM 3056 C C . ALA A 1 378 ? -16.044 14.754 19.011 1.00 95.19 378 ALA A C 1
ATOM 3058 O O . ALA A 1 378 ? -16.967 14.180 19.575 1.00 95.19 378 ALA A O 1
ATOM 3059 N N . VAL A 1 379 ? -15.917 16.084 19.088 1.00 93.81 379 VAL A N 1
ATOM 3060 C CA . VAL A 1 379 ? -16.856 16.917 19.863 1.00 93.81 379 VAL A CA 1
ATOM 3061 C C . VAL A 1 379 ? -18.290 16.828 19.322 1.00 93.81 379 VAL A C 1
ATOM 3063 O O . VAL A 1 379 ? -19.232 16.767 20.110 1.00 93.81 379 VAL A O 1
ATOM 3066 N N . SER A 1 380 ? -18.478 16.783 17.998 1.00 96.19 380 SER A N 1
ATOM 3067 C CA . SER A 1 380 ? -19.805 16.643 17.372 1.00 96.19 380 SER A CA 1
ATOM 3068 C C . SER A 1 380 ? -20.510 15.338 17.772 1.00 96.19 380 SER A C 1
ATOM 3070 O O . SER A 1 380 ? -21.721 15.352 18.016 1.00 96.19 380 SER A O 1
ATOM 3072 N N . LEU A 1 381 ? -19.758 14.240 17.927 1.00 95.81 381 LEU A N 1
ATOM 3073 C CA . LEU A 1 381 ? -20.290 12.930 18.325 1.00 95.81 381 LEU A CA 1
ATOM 3074 C C . LEU A 1 381 ? -20.964 12.927 19.711 1.00 95.81 381 LEU A C 1
ATOM 3076 O O . LEU A 1 381 ? -21.823 12.087 19.956 1.00 95.81 381 LEU A O 1
ATOM 3080 N N . LYS A 1 382 ? -20.681 13.915 20.578 1.00 93.06 382 LYS A N 1
ATOM 3081 C CA . LYS A 1 382 ? -21.391 14.099 21.866 1.00 93.06 382 LYS A CA 1
ATOM 3082 C C . LYS A 1 382 ? -22.889 14.346 21.705 1.00 93.06 382 LYS A C 1
ATOM 3084 O O . LYS A 1 382 ? -23.661 14.086 22.618 1.00 93.06 382 LYS A O 1
ATOM 3089 N N . THR A 1 383 ? -23.288 14.935 20.579 1.00 93.50 383 THR A N 1
ATOM 3090 C CA . THR A 1 383 ? -24.667 15.406 20.349 1.00 93.50 383 THR A CA 1
ATOM 3091 C C . THR A 1 383 ? -25.319 14.772 19.128 1.00 93.50 383 THR A C 1
ATOM 3093 O O . THR A 1 383 ? -26.529 14.883 18.948 1.00 93.50 383 THR A O 1
ATOM 3096 N N . LYS A 1 384 ? -24.529 14.117 18.273 1.00 95.19 384 LYS A N 1
ATOM 3097 C CA . LYS A 1 384 ? -24.978 13.514 17.021 1.00 95.19 384 LYS A CA 1
ATOM 3098 C C . LYS A 1 384 ? -24.448 12.094 16.930 1.00 95.19 384 LYS A C 1
ATOM 3100 O O . LYS A 1 384 ? -23.249 11.877 17.060 1.00 95.19 384 LYS A O 1
ATOM 3105 N N . ALA A 1 385 ? -25.318 11.140 16.620 1.00 95.25 385 ALA A N 1
ATOM 3106 C CA . ALA A 1 385 ? -24.874 9.794 16.279 1.00 95.25 385 ALA A CA 1
ATOM 3107 C C . ALA A 1 385 ? -24.001 9.817 15.011 1.00 95.25 385 ALA A C 1
ATOM 3109 O O . ALA A 1 385 ? -24.170 10.682 14.145 1.00 95.25 385 ALA A O 1
ATOM 3110 N N . PHE A 1 386 ? -23.112 8.834 14.855 1.00 95.81 386 PHE A N 1
ATOM 3111 C CA . PHE A 1 386 ? -22.273 8.668 13.661 1.00 95.81 386 PHE A CA 1
ATOM 3112 C C . PHE A 1 386 ? -23.075 8.810 12.353 1.00 95.81 386 PHE A C 1
ATOM 3114 O O . PHE A 1 386 ? -22.672 9.541 11.448 1.00 95.81 386 PHE A O 1
ATOM 3121 N N . GLN A 1 387 ? -24.275 8.222 12.293 1.00 94.31 387 GLN A N 1
ATOM 3122 C CA . GLN A 1 387 ? -25.119 8.240 11.094 1.00 94.31 387 GLN A CA 1
ATOM 3123 C C . GLN A 1 387 ? -25.611 9.630 10.672 1.00 94.31 387 GLN A C 1
ATOM 3125 O O . GLN A 1 387 ? -25.885 9.840 9.490 1.00 94.31 387 GLN A O 1
ATOM 3130 N N . ALA A 1 388 ? -25.687 10.583 11.603 1.00 95.75 388 ALA A N 1
ATOM 3131 C CA . ALA A 1 388 ? -26.136 11.950 11.338 1.00 95.75 388 ALA A CA 1
ATOM 3132 C C . ALA A 1 388 ? -25.030 12.859 10.766 1.00 95.75 388 ALA A C 1
ATOM 3134 O O . ALA A 1 388 ? -25.281 14.030 10.474 1.00 95.75 388 ALA A O 1
ATOM 3135 N N . HIS A 1 389 ? -23.803 12.351 10.626 1.00 96.50 389 HIS A N 1
ATOM 3136 C CA . HIS A 1 389 ? -22.679 13.101 10.073 1.00 96.50 389 HIS A CA 1
ATOM 3137 C C . HIS A 1 389 ? -22.681 13.097 8.540 1.00 96.50 389 HIS A C 1
ATOM 3139 O O . HIS A 1 389 ? -23.338 12.277 7.896 1.00 96.50 389 HIS A O 1
ATOM 3145 N N . SER A 1 390 ? -21.938 14.024 7.931 1.00 96.12 390 SER A N 1
ATOM 3146 C CA . SER A 1 390 ? -21.813 14.063 6.472 1.00 96.12 390 SER A CA 1
ATOM 3147 C C . SER A 1 390 ? -21.058 12.831 5.942 1.00 96.12 390 SER A C 1
ATOM 3149 O O . SER A 1 390 ? -20.224 12.268 6.658 1.00 96.12 390 SER A O 1
ATOM 3151 N N . PRO A 1 391 ? -21.251 12.440 4.667 1.00 96.81 391 PRO A N 1
ATOM 3152 C CA . PRO A 1 391 ? -20.483 11.356 4.045 1.00 96.81 391 PRO A CA 1
ATOM 3153 C C . PRO A 1 391 ? -18.965 11.546 4.170 1.00 96.81 391 PRO A C 1
ATOM 3155 O O . PRO A 1 391 ? -18.230 10.587 4.386 1.00 96.81 391 PRO A O 1
ATOM 3158 N N . SER A 1 392 ? -18.494 12.796 4.095 1.00 96.12 392 SER A N 1
ATOM 3159 C CA . SER A 1 392 ? -17.077 13.137 4.261 1.00 96.12 392 SER A CA 1
ATOM 3160 C C . SER A 1 392 ? -16.573 12.889 5.680 1.00 96.12 392 SER A C 1
ATOM 3162 O O . SER A 1 392 ? -15.483 12.360 5.853 1.00 96.12 392 SER A O 1
ATOM 3164 N N . GLN A 1 393 ? -17.366 13.238 6.693 1.00 96.62 393 GLN A N 1
ATOM 3165 C CA . GLN A 1 393 ? -17.027 13.016 8.097 1.00 96.62 393 GLN A CA 1
ATOM 3166 C C . GLN A 1 393 ? -17.034 11.526 8.441 1.00 96.62 393 GLN A C 1
ATOM 3168 O O . GLN A 1 393 ? -16.110 11.047 9.089 1.00 96.62 393 GLN A O 1
ATOM 3173 N N . LYS A 1 394 ? -18.035 10.778 7.964 1.00 97.50 394 LYS A N 1
ATOM 3174 C CA . LYS A 1 394 ? -18.099 9.324 8.159 1.00 97.50 394 LYS A CA 1
ATOM 3175 C C . LYS A 1 394 ? -16.901 8.611 7.534 1.00 97.50 394 LYS A C 1
ATOM 3177 O O . LYS A 1 394 ? -16.284 7.777 8.188 1.00 97.50 394 LYS A O 1
ATOM 3182 N N . ALA A 1 395 ? -16.539 8.965 6.300 1.00 97.50 395 ALA A N 1
ATOM 3183 C CA . ALA A 1 395 ? -15.366 8.397 5.641 1.00 97.50 395 ALA A CA 1
ATOM 3184 C C . ALA A 1 395 ? -14.069 8.750 6.382 1.00 97.50 395 ALA A C 1
ATOM 3186 O O . ALA A 1 395 ? -13.235 7.874 6.581 1.00 97.50 395 ALA A O 1
ATOM 3187 N N . ALA A 1 396 ? -13.937 9.992 6.863 1.00 96.56 396 ALA A N 1
ATOM 3188 C CA . ALA A 1 396 ? -12.789 10.419 7.660 1.00 96.56 396 ALA A CA 1
ATOM 3189 C C . ALA A 1 396 ? -12.663 9.644 8.984 1.00 96.56 396 ALA A C 1
ATOM 3191 O O . ALA A 1 396 ? -11.553 9.315 9.386 1.00 96.56 396 ALA A O 1
ATOM 3192 N N . VAL A 1 397 ? -13.779 9.307 9.640 1.00 97.38 397 VAL A N 1
ATOM 3193 C CA . VAL A 1 397 ? -13.792 8.447 10.839 1.00 97.38 397 VAL A CA 1
ATOM 3194 C C . VAL A 1 397 ? -13.296 7.040 10.519 1.00 97.38 397 VAL A C 1
ATOM 3196 O O . VAL A 1 397 ? -12.433 6.526 11.224 1.00 97.38 397 VAL A O 1
ATOM 3199 N N . LEU A 1 398 ? -13.816 6.415 9.457 1.00 97.25 398 LEU A N 1
ATOM 3200 C CA . LEU A 1 398 ? -13.372 5.076 9.056 1.00 97.25 398 LEU A CA 1
ATOM 3201 C C . LEU A 1 398 ? -11.885 5.084 8.682 1.00 97.25 398 LEU A C 1
ATOM 3203 O O . LEU A 1 398 ? -11.138 4.198 9.087 1.00 97.25 398 LEU A O 1
ATOM 3207 N N . ALA A 1 399 ? -11.446 6.114 7.959 1.00 97.00 399 ALA A N 1
ATOM 3208 C CA . ALA A 1 399 ? -10.051 6.329 7.605 1.00 97.00 399 ALA A CA 1
ATOM 3209 C C . ALA A 1 399 ? -9.152 6.503 8.838 1.00 97.00 399 ALA A C 1
ATOM 3211 O O . ALA A 1 399 ? -8.08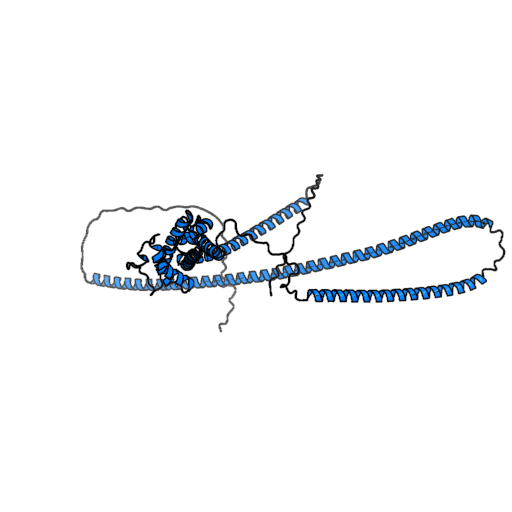1 5.905 8.914 1.00 97.00 399 ALA A O 1
ATOM 3212 N N . PHE A 1 400 ? -9.599 7.283 9.820 1.00 97.12 400 PHE A N 1
ATOM 3213 C CA . PHE A 1 400 ? -8.910 7.439 11.095 1.00 97.12 400 PHE A CA 1
ATOM 3214 C C . PHE A 1 400 ? -8.747 6.088 11.807 1.00 97.12 400 PHE A C 1
ATOM 3216 O O . PHE A 1 400 ? -7.628 5.724 12.150 1.00 97.12 400 PHE A O 1
ATOM 3223 N N . LEU A 1 401 ? -9.814 5.292 11.931 1.00 96.94 401 LEU A N 1
ATOM 3224 C CA . LEU A 1 401 ? -9.729 3.971 12.566 1.00 96.94 401 LEU A CA 1
ATOM 3225 C C . LEU A 1 401 ? -8.793 3.010 11.821 1.00 96.94 401 LEU A C 1
ATOM 3227 O O . LEU A 1 401 ? -8.093 2.233 12.459 1.00 96.94 401 LEU A O 1
ATOM 3231 N N . VAL A 1 402 ? -8.740 3.061 10.485 1.00 96.94 402 VAL A N 1
ATOM 3232 C CA . VAL A 1 402 ? -7.752 2.292 9.705 1.00 96.94 402 VAL A CA 1
ATOM 3233 C C . VAL A 1 402 ? -6.325 2.677 10.086 1.00 96.94 402 VAL A C 1
ATOM 3235 O O . VAL A 1 402 ? -5.495 1.793 10.281 1.00 96.94 402 VAL A O 1
ATOM 3238 N N . ASN A 1 403 ? -6.028 3.973 10.194 1.00 95.50 403 ASN A N 1
ATOM 3239 C CA . ASN A 1 403 ? -4.689 4.436 10.564 1.00 95.50 403 ASN A CA 1
ATOM 3240 C C . ASN A 1 403 ? -4.297 3.959 11.967 1.00 95.50 403 ASN A C 1
ATOM 3242 O O . ASN A 1 403 ? -3.168 3.522 12.169 1.00 95.50 403 ASN A O 1
ATOM 3246 N N . GLU A 1 404 ? -5.244 3.967 12.899 1.00 95.62 404 GLU A N 1
ATOM 3247 C CA . GLU A 1 404 ? -5.044 3.450 14.254 1.00 95.62 404 GLU A CA 1
ATOM 3248 C C . GLU A 1 404 ? -4.792 1.937 14.257 1.00 95.62 404 GLU A C 1
ATOM 3250 O O . GLU A 1 404 ? -3.831 1.453 14.854 1.00 95.62 404 GLU A O 1
ATOM 3255 N N . LEU A 1 405 ? -5.599 1.178 13.512 1.00 96.44 405 LEU A N 1
ATOM 3256 C CA . LEU A 1 405 ? -5.459 -0.274 13.397 1.00 96.44 405 LEU A CA 1
ATOM 3257 C C . LEU A 1 405 ? -4.195 -0.708 12.637 1.00 96.44 405 LEU A C 1
ATOM 3259 O O . LEU A 1 405 ? -3.702 -1.818 12.841 1.00 96.44 405 LEU A O 1
ATOM 3263 N N . CYS A 1 406 ? -3.619 0.146 11.786 1.00 96.12 406 CYS A N 1
ATOM 3264 C CA . CYS A 1 406 ? -2.302 -0.110 11.194 1.00 96.12 406 CYS A CA 1
ATOM 3265 C C . CYS A 1 406 ? -1.202 -0.245 12.262 1.00 96.12 406 CYS A C 1
ATOM 3267 O O . CYS A 1 406 ? -0.201 -0.923 12.027 1.00 96.12 406 CYS A O 1
ATOM 3269 N N . CYS A 1 407 ? -1.399 0.361 13.435 1.00 94.56 407 CYS A N 1
ATOM 3270 C CA . CYS A 1 407 ? -0.487 0.285 14.572 1.00 94.56 407 CYS A CA 1
ATOM 3271 C C . CYS A 1 407 ? -0.767 -0.913 15.498 1.00 94.56 407 CYS A C 1
ATOM 3273 O O . CYS A 1 407 ? -0.026 -1.119 16.462 1.00 94.56 407 CYS A O 1
ATOM 3275 N N . SER A 1 408 ? -1.796 -1.726 15.229 1.00 96.81 408 SER A N 1
ATOM 3276 C CA . SER A 1 408 ? -2.073 -2.931 16.013 1.00 96.81 408 SER A CA 1
ATOM 3277 C C . SER A 1 408 ? -0.925 -3.935 15.884 1.00 96.81 408 SER A C 1
ATOM 3279 O O . SER A 1 408 ? -0.407 -4.203 14.795 1.00 96.81 408 SER A O 1
ATOM 3281 N N . ARG A 1 409 ? -0.568 -4.594 16.988 1.00 97.00 409 ARG A N 1
ATOM 3282 C CA . ARG A 1 409 ? 0.504 -5.602 17.036 1.00 97.00 409 ARG A CA 1
ATOM 3283 C C . ARG A 1 409 ? 0.250 -6.761 16.082 1.00 97.00 409 ARG A C 1
ATOM 3285 O O . ARG A 1 409 ? 1.195 -7.303 15.516 1.00 97.00 409 ARG A O 1
ATOM 3292 N N . ALA A 1 410 ? -1.014 -7.140 15.896 1.00 96.56 410 ALA A N 1
ATOM 3293 C CA . ALA A 1 410 ? -1.397 -8.183 14.950 1.00 96.56 410 ALA A CA 1
ATOM 3294 C C . ALA A 1 410 ? -1.068 -7.789 13.498 1.00 96.56 410 ALA A C 1
ATOM 3296 O O . ALA A 1 410 ? -0.521 -8.606 12.758 1.00 96.56 410 ALA A O 1
ATOM 3297 N N . VAL A 1 411 ? -1.337 -6.534 13.120 1.00 97.38 411 VAL A N 1
ATOM 3298 C CA . VAL A 1 411 ? -1.031 -5.993 11.788 1.00 97.38 411 VAL A CA 1
ATOM 3299 C C . VAL A 1 411 ? 0.475 -5.867 11.592 1.00 97.38 411 VAL A C 1
ATOM 3301 O O . VAL A 1 411 ? 0.997 -6.399 10.616 1.00 97.38 411 VAL A O 1
ATOM 3304 N N . ILE A 1 412 ? 1.185 -5.262 12.550 1.00 97.25 412 ILE A N 1
ATOM 3305 C CA . ILE A 1 412 ? 2.652 -5.142 12.520 1.00 97.25 412 ILE A CA 1
ATOM 3306 C C . ILE A 1 412 ? 3.297 -6.526 12.370 1.00 97.25 412 ILE A C 1
ATOM 3308 O O . ILE A 1 412 ? 4.119 -6.741 11.482 1.00 97.25 412 ILE A O 1
ATOM 3312 N N . SER A 1 413 ? 2.863 -7.499 13.176 1.00 97.50 413 SER A N 1
ATOM 3313 C CA . SER A 1 413 ? 3.381 -8.866 13.107 1.00 97.50 413 SER A CA 1
ATOM 3314 C C . SER A 1 413 ? 3.106 -9.532 11.759 1.00 97.50 413 SER A C 1
ATOM 3316 O O . SER A 1 413 ? 3.945 -10.294 11.280 1.00 97.50 413 SER A O 1
ATOM 3318 N N . GLU A 1 414 ? 1.955 -9.279 11.136 1.00 96.88 414 GLU A N 1
ATOM 3319 C CA . GLU A 1 414 ? 1.662 -9.829 9.813 1.00 96.88 414 GLU A CA 1
ATOM 3320 C C . GLU A 1 414 ? 2.515 -9.185 8.714 1.00 96.88 414 GLU A C 1
ATOM 3322 O O . GLU A 1 414 ? 2.996 -9.883 7.818 1.00 96.88 414 GLU A O 1
ATOM 3327 N N . ILE A 1 415 ? 2.766 -7.877 8.808 1.00 96.62 415 ILE A N 1
ATOM 3328 C CA . ILE A 1 415 ? 3.677 -7.167 7.904 1.00 96.62 415 ILE A CA 1
ATOM 3329 C C . ILE A 1 415 ? 5.087 -7.760 8.008 1.00 96.62 415 ILE A C 1
ATOM 3331 O O . ILE A 1 415 ? 5.664 -8.127 6.982 1.00 96.62 415 ILE A O 1
ATOM 3335 N N . ASP A 1 416 ? 5.605 -7.944 9.225 1.00 97.62 416 ASP A N 1
ATOM 3336 C CA . ASP A 1 416 ? 6.924 -8.543 9.456 1.00 97.62 416 ASP A CA 1
ATOM 3337 C C . ASP A 1 416 ? 7.010 -9.966 8.878 1.00 97.62 416 ASP A C 1
ATOM 3339 O O . ASP A 1 416 ? 7.944 -10.292 8.136 1.00 97.62 416 ASP A O 1
ATOM 3343 N N . LYS A 1 417 ? 5.989 -10.805 9.116 1.00 97.00 417 LYS A N 1
ATOM 3344 C CA . LYS A 1 417 ? 5.908 -12.152 8.523 1.00 97.00 417 LYS A CA 1
ATOM 3345 C C . LYS A 1 417 ? 5.917 -12.114 6.995 1.00 97.00 417 LYS A C 1
ATOM 3347 O O . LYS A 1 417 ? 6.562 -12.960 6.369 1.00 97.00 417 LYS A O 1
ATOM 3352 N N . ASN A 1 418 ? 5.207 -11.171 6.377 1.00 96.25 418 ASN A N 1
ATOM 3353 C CA . ASN A 1 418 ? 5.156 -11.052 4.922 1.00 96.25 418 ASN A CA 1
ATOM 3354 C C . ASN A 1 418 ? 6.507 -10.597 4.340 1.00 96.25 418 ASN A C 1
ATOM 3356 O O . ASN A 1 418 ? 6.960 -11.130 3.325 1.00 96.25 418 ASN A O 1
ATOM 3360 N N . ILE A 1 419 ? 7.202 -9.674 5.011 1.00 97.19 419 ILE A N 1
ATOM 3361 C CA . ILE A 1 419 ? 8.558 -9.242 4.635 1.00 97.19 419 ILE A CA 1
ATOM 3362 C C . ILE A 1 419 ? 9.539 -10.427 4.684 1.00 97.19 419 ILE A C 1
ATOM 3364 O O . ILE A 1 419 ? 10.315 -10.644 3.739 1.00 97.19 419 ILE A O 1
ATOM 3368 N N . ASP A 1 420 ? 9.469 -11.246 5.733 1.00 97.44 420 ASP A N 1
ATOM 3369 C CA . ASP A 1 420 ? 10.273 -12.464 5.861 1.00 97.44 420 ASP A CA 1
ATOM 3370 C C . ASP A 1 420 ? 9.920 -13.507 4.791 1.00 97.44 420 ASP A C 1
ATOM 3372 O O . ASP A 1 420 ? 10.810 -14.106 4.170 1.00 97.44 420 ASP A O 1
ATOM 3376 N N . CYS A 1 421 ? 8.627 -13.697 4.513 1.00 97.06 421 CYS A N 1
ATOM 3377 C CA . CYS A 1 421 ? 8.141 -14.569 3.446 1.00 97.06 421 CYS A CA 1
ATOM 3378 C C . CYS A 1 421 ? 8.704 -14.144 2.082 1.00 97.06 421 CYS A C 1
ATOM 3380 O O . CYS A 1 421 ? 9.309 -14.958 1.379 1.00 97.06 421 CYS A O 1
ATOM 3382 N N . MET A 1 422 ? 8.609 -12.857 1.741 1.00 97.19 422 MET A N 1
ATOM 3383 C CA . MET A 1 422 ? 9.160 -12.296 0.505 1.00 97.19 422 MET A CA 1
ATOM 3384 C C . MET A 1 422 ? 10.675 -12.491 0.402 1.00 97.19 422 MET A C 1
ATOM 3386 O O . MET A 1 422 ? 11.196 -12.845 -0.661 1.00 97.19 422 MET A O 1
ATOM 3390 N N . THR A 1 423 ? 11.398 -12.329 1.509 1.00 97.06 423 THR A N 1
ATOM 3391 C CA . THR A 1 423 ? 12.842 -12.590 1.565 1.00 97.06 423 THR A CA 1
ATOM 3392 C C . THR A 1 423 ? 13.160 -14.063 1.291 1.00 97.06 423 THR A C 1
ATOM 3394 O O . THR A 1 423 ? 14.086 -14.374 0.534 1.00 97.06 423 THR A O 1
ATOM 3397 N N . ASN A 1 424 ? 12.371 -14.987 1.841 1.00 97.44 424 ASN A N 1
ATOM 3398 C CA . ASN A 1 424 ? 12.509 -16.420 1.581 1.00 97.44 424 ASN A CA 1
ATOM 3399 C C . ASN A 1 424 ? 12.141 -16.792 0.137 1.00 97.44 424 ASN A C 1
ATOM 3401 O O . ASN A 1 424 ? 12.859 -17.574 -0.488 1.00 97.44 424 ASN A O 1
ATOM 3405 N N . LEU A 1 425 ? 11.096 -16.190 -0.437 1.00 97.62 425 LEU A N 1
ATOM 3406 C CA . LEU A 1 425 ? 10.722 -16.384 -1.840 1.00 97.62 425 LEU A CA 1
ATOM 3407 C C . LEU A 1 425 ? 11.821 -15.908 -2.794 1.00 97.62 425 LEU A C 1
ATOM 3409 O O . LEU A 1 425 ? 12.141 -16.619 -3.744 1.00 97.62 425 LEU A O 1
ATOM 3413 N N . ARG A 1 426 ? 12.478 -14.773 -2.519 1.00 97.50 426 ARG A N 1
ATOM 3414 C CA . ARG A 1 426 ? 13.639 -14.308 -3.304 1.00 97.50 426 ARG A CA 1
ATOM 3415 C C . ARG A 1 426 ? 14.809 -15.294 -3.241 1.00 97.50 426 ARG A C 1
ATOM 3417 O O . ARG A 1 426 ? 15.394 -15.605 -4.279 1.00 97.50 426 ARG A O 1
ATOM 3424 N N . LYS A 1 427 ? 15.120 -15.840 -2.057 1.00 97.50 427 LYS A N 1
ATOM 3425 C CA . LYS A 1 427 ? 16.147 -16.892 -1.900 1.00 97.50 427 LYS A CA 1
ATOM 3426 C C . LYS A 1 427 ? 15.783 -18.150 -2.693 1.00 97.50 427 LYS A C 1
ATOM 3428 O O . LYS A 1 427 ? 16.615 -18.681 -3.425 1.00 97.50 427 LYS A O 1
ATOM 3433 N N . ASN A 1 428 ? 14.534 -18.600 -2.589 1.00 97.50 428 ASN A N 1
ATOM 3434 C CA . ASN A 1 428 ? 14.041 -19.770 -3.310 1.00 97.50 428 ASN A CA 1
ATOM 3435 C C . ASN A 1 428 ? 14.055 -19.553 -4.827 1.00 97.50 428 ASN A C 1
ATOM 3437 O O . ASN A 1 428 ? 14.507 -20.440 -5.547 1.00 97.50 428 ASN A O 1
ATOM 3441 N N . LYS A 1 429 ? 13.657 -18.369 -5.311 1.00 97.69 429 LYS A N 1
ATOM 3442 C CA . LYS A 1 429 ? 13.760 -17.976 -6.724 1.00 97.69 429 LYS A CA 1
ATOM 3443 C C . LYS A 1 429 ? 15.195 -18.133 -7.224 1.00 97.69 429 LYS A C 1
ATOM 3445 O O . LYS A 1 429 ? 15.412 -18.834 -8.205 1.00 97.69 429 LYS A O 1
ATOM 3450 N N . TRP A 1 430 ? 16.177 -17.588 -6.504 1.00 96.88 430 TRP A N 1
ATOM 3451 C CA . TRP A 1 430 ? 17.598 -17.733 -6.849 1.00 96.88 430 TRP A CA 1
ATOM 3452 C C . TRP A 1 430 ? 18.058 -19.196 -6.917 1.00 96.88 430 TRP A C 1
ATOM 3454 O O . TRP A 1 430 ? 18.801 -19.575 -7.825 1.00 96.88 430 TRP A O 1
ATOM 3464 N N . ILE A 1 431 ? 17.612 -20.035 -5.976 1.00 97.12 431 ILE A N 1
ATOM 3465 C CA . ILE A 1 431 ? 17.922 -21.473 -5.965 1.00 97.12 431 ILE A CA 1
ATOM 3466 C C . ILE A 1 431 ? 17.298 -22.174 -7.179 1.00 97.12 431 ILE A C 1
ATOM 3468 O O . ILE A 1 431 ? 17.972 -22.960 -7.849 1.00 97.12 431 ILE A O 1
ATOM 3472 N N . VAL A 1 432 ? 16.025 -21.896 -7.472 1.00 97.75 432 VAL A N 1
ATOM 3473 C CA . VAL A 1 432 ? 15.295 -22.476 -8.609 1.00 97.75 432 VAL A CA 1
ATOM 3474 C C . VAL A 1 432 ? 15.921 -22.040 -9.931 1.00 97.75 432 VAL A C 1
ATOM 3476 O O . VAL A 1 432 ? 16.192 -22.888 -10.778 1.00 97.75 432 VAL A O 1
ATOM 3479 N N . GLU A 1 433 ? 16.248 -20.760 -10.091 1.00 97.06 433 GLU A N 1
ATOM 3480 C CA . GLU A 1 433 ? 16.960 -20.246 -11.264 1.00 97.06 433 GLU A CA 1
ATOM 3481 C C . GLU A 1 433 ? 18.358 -20.859 -11.412 1.00 97.06 433 GLU A C 1
ATOM 3483 O O . GLU A 1 433 ? 18.793 -21.163 -12.523 1.00 97.06 433 GLU A O 1
ATOM 3488 N N . GLY A 1 434 ? 19.063 -21.090 -10.300 1.00 97.19 434 GLY A N 1
ATOM 3489 C CA . GLY A 1 434 ? 20.339 -21.803 -10.290 1.00 97.19 434 GLY A CA 1
ATOM 3490 C C . GLY A 1 434 ? 20.216 -23.221 -10.846 1.00 97.19 434 GLY A C 1
ATOM 3491 O O . GLY A 1 434 ? 20.955 -23.584 -11.764 1.00 97.19 434 GLY A O 1
ATOM 3492 N N . LYS A 1 435 ? 19.237 -23.990 -10.354 1.00 97.25 435 LYS A N 1
ATOM 3493 C CA . LYS A 1 435 ? 18.923 -25.334 -10.869 1.00 97.25 435 LYS A CA 1
ATOM 3494 C C . LYS A 1 435 ? 18.490 -25.292 -12.335 1.00 97.25 435 LYS A C 1
ATOM 3496 O O . LYS A 1 435 ? 18.910 -26.136 -13.121 1.00 97.25 435 LYS A O 1
ATOM 3501 N N . LEU A 1 436 ? 17.700 -24.291 -12.729 1.00 96.50 436 LEU A N 1
ATOM 3502 C CA . LEU A 1 436 ? 17.260 -24.113 -14.112 1.00 96.50 436 LEU A CA 1
ATOM 3503 C C . LEU A 1 436 ? 18.448 -23.875 -15.053 1.00 96.50 436 LEU A C 1
ATOM 3505 O O . LEU A 1 436 ? 18.506 -24.479 -16.122 1.00 96.50 436 LEU A O 1
ATOM 3509 N N . ARG A 1 437 ? 19.427 -23.050 -14.658 1.00 96.69 437 ARG A N 1
ATOM 3510 C CA . ARG A 1 437 ? 20.667 -22.851 -15.429 1.00 96.69 437 ARG A CA 1
ATOM 3511 C C . ARG A 1 437 ? 21.480 -24.138 -15.551 1.00 96.69 437 ARG A C 1
ATOM 3513 O O . ARG A 1 437 ? 22.004 -24.424 -16.624 1.00 96.69 437 ARG A O 1
ATOM 3520 N N . GLU A 1 438 ? 21.576 -24.926 -14.484 1.00 96.00 438 GLU A N 1
ATOM 3521 C CA . GLU A 1 438 ? 22.261 -26.221 -14.520 1.00 96.00 438 GLU A CA 1
ATOM 3522 C C . GLU A 1 438 ? 21.577 -27.201 -15.483 1.00 96.00 438 GLU A C 1
ATOM 3524 O O . GLU A 1 438 ? 22.244 -27.774 -16.346 1.00 96.00 438 GLU A O 1
ATOM 3529 N N . LEU A 1 439 ? 20.248 -27.319 -15.418 1.00 94.88 439 LEU A N 1
ATOM 3530 C CA . LEU A 1 439 ? 19.470 -28.148 -16.341 1.00 94.88 439 LEU A CA 1
ATOM 3531 C C . LEU A 1 439 ? 19.597 -27.672 -17.793 1.00 94.88 439 LEU A C 1
ATOM 3533 O O . LEU A 1 439 ? 19.807 -28.498 -18.681 1.00 94.88 439 LEU A O 1
ATOM 3537 N N . LYS A 1 440 ? 19.556 -26.356 -18.042 1.00 95.31 440 LYS A N 1
ATOM 3538 C CA . LYS A 1 440 ? 19.807 -25.776 -19.373 1.00 95.31 440 LYS A CA 1
ATOM 3539 C C . LYS A 1 440 ? 21.211 -26.120 -19.882 1.00 95.31 440 LYS A C 1
ATOM 3541 O O . LYS A 1 440 ? 21.354 -26.525 -21.031 1.00 95.31 440 LYS A O 1
ATOM 3546 N N . ASN A 1 441 ? 22.235 -26.052 -19.027 1.00 93.38 441 ASN A N 1
ATOM 3547 C CA . ASN A 1 441 ? 23.605 -26.434 -19.384 1.00 93.38 441 ASN A CA 1
ATOM 3548 C C . ASN A 1 441 ? 23.738 -27.935 -19.689 1.00 93.38 441 ASN A C 1
ATOM 3550 O O . ASN A 1 441 ? 24.436 -28.311 -20.631 1.00 93.38 441 ASN A O 1
ATOM 3554 N N . ILE A 1 442 ? 23.086 -28.803 -18.909 1.00 93.62 442 ILE A N 1
ATOM 3555 C CA . ILE A 1 442 ? 23.054 -30.252 -19.167 1.00 93.62 442 ILE A CA 1
ATOM 3556 C C . ILE A 1 442 ? 22.345 -30.535 -20.492 1.00 93.62 442 ILE A C 1
ATOM 3558 O O . ILE A 1 442 ? 22.832 -31.342 -21.288 1.00 93.62 442 ILE A O 1
ATOM 3562 N N . HIS A 1 443 ? 21.226 -29.857 -20.749 1.00 90.31 443 HIS A N 1
ATOM 3563 C CA . HIS A 1 443 ? 20.482 -29.990 -21.992 1.00 90.31 443 HIS A CA 1
ATOM 3564 C C . HIS A 1 443 ? 21.321 -29.545 -23.195 1.00 90.31 443 HIS A C 1
ATOM 3566 O O . HIS A 1 443 ? 21.489 -30.331 -24.122 1.00 90.31 443 HIS A O 1
ATOM 3572 N N . ALA A 1 444 ? 21.946 -28.365 -23.141 1.00 89.69 444 ALA A N 1
ATOM 3573 C CA . ALA A 1 444 ? 22.825 -27.860 -24.197 1.00 89.69 444 ALA A CA 1
ATOM 3574 C C . ALA A 1 444 ? 23.979 -28.832 -24.503 1.00 89.69 444 ALA A C 1
ATOM 3576 O O . ALA A 1 444 ? 24.175 -29.216 -25.653 1.00 89.69 444 ALA A O 1
ATOM 3577 N N . LYS A 1 445 ? 24.670 -29.334 -23.468 1.00 88.44 445 LYS A N 1
ATOM 3578 C CA . LYS A 1 445 ? 25.733 -30.345 -23.626 1.00 88.44 445 LYS A CA 1
ATOM 3579 C C . LYS A 1 445 ? 25.218 -31.662 -24.210 1.00 88.44 445 LYS A C 1
ATOM 3581 O O . LYS A 1 445 ? 25.935 -32.338 -24.941 1.00 88.44 445 LYS A O 1
ATOM 3586 N N . SER A 1 446 ? 23.997 -32.066 -23.867 1.00 78.12 446 SER A N 1
ATOM 3587 C CA . SER A 1 446 ? 23.392 -33.300 -24.384 1.00 78.12 446 SER A CA 1
ATOM 3588 C C . SER A 1 446 ? 22.953 -33.152 -25.842 1.00 78.12 446 SER A C 1
ATOM 3590 O O . SER A 1 446 ? 23.112 -34.089 -26.622 1.00 78.12 446 SER A O 1
ATOM 3592 N N . VAL A 1 447 ? 22.450 -31.977 -26.228 1.00 75.88 447 VAL A N 1
ATOM 3593 C CA . VAL A 1 447 ? 22.122 -31.633 -27.618 1.00 75.88 447 VAL A CA 1
ATOM 3594 C C . VAL A 1 447 ? 23.391 -31.562 -28.466 1.00 75.88 447 VAL A C 1
ATOM 3596 O O . VAL A 1 447 ? 23.436 -32.169 -29.531 1.00 75.88 447 VAL A O 1
ATOM 3599 N N . GLU A 1 448 ? 24.456 -30.934 -27.966 1.00 64.00 448 GLU A N 1
ATOM 3600 C CA . GLU A 1 448 ? 25.758 -30.880 -28.642 1.00 64.00 448 GLU A CA 1
ATOM 3601 C C . GLU A 1 448 ? 26.370 -32.281 -28.825 1.00 64.00 448 GLU A C 1
ATOM 3603 O O . GLU A 1 448 ? 26.846 -32.617 -29.909 1.00 64.00 448 GLU A O 1
ATOM 3608 N N . LYS A 1 449 ? 26.266 -33.158 -27.815 1.00 67.38 449 LYS A N 1
ATOM 3609 C CA . LYS A 1 449 ? 26.680 -34.569 -27.929 1.00 67.38 449 LYS A CA 1
ATOM 3610 C C . LYS A 1 449 ? 25.867 -35.351 -28.964 1.00 67.38 449 LYS A C 1
ATOM 3612 O O . LYS A 1 449 ? 26.442 -36.153 -29.697 1.00 67.38 449 LYS A O 1
ATOM 3617 N N . ARG A 1 450 ? 24.552 -35.123 -29.068 1.00 62.78 450 ARG A N 1
ATOM 3618 C CA . ARG A 1 450 ? 23.726 -35.750 -30.119 1.00 62.78 450 ARG A CA 1
ATOM 3619 C C . ARG A 1 450 ? 24.060 -35.202 -31.506 1.00 62.78 450 ARG A C 1
ATOM 3621 O O . ARG A 1 450 ? 24.179 -35.990 -32.436 1.00 62.78 450 ARG A O 1
ATOM 3628 N N . ALA A 1 451 ? 24.293 -33.898 -31.643 1.00 57.25 451 ALA A N 1
ATOM 3629 C CA . ALA A 1 451 ? 24.724 -33.288 -32.901 1.00 57.25 451 ALA A CA 1
ATOM 3630 C C . ALA A 1 451 ? 26.115 -33.787 -33.347 1.00 57.25 451 ALA A C 1
ATOM 3632 O O . ALA A 1 451 ? 26.339 -34.026 -34.533 1.00 57.25 451 ALA A O 1
ATOM 3633 N N . SER A 1 452 ? 27.033 -34.012 -32.401 1.00 55.28 452 SER A N 1
ATOM 3634 C CA . SER A 1 452 ? 28.335 -34.648 -32.641 1.00 55.28 452 SER A CA 1
ATOM 3635 C C . SER A 1 452 ? 28.198 -36.113 -33.080 1.00 55.28 452 SER A C 1
ATOM 3637 O O . SER A 1 452 ? 28.881 -36.529 -34.015 1.00 55.28 452 SER A O 1
ATOM 3639 N N . CYS A 1 453 ? 27.285 -36.878 -32.475 1.00 53.69 453 CYS A N 1
ATOM 3640 C CA . CYS A 1 453 ? 27.030 -38.271 -32.852 1.00 53.69 453 CYS A CA 1
ATOM 3641 C C . CYS A 1 453 ? 26.400 -38.389 -34.254 1.00 53.69 453 CYS A C 1
ATOM 3643 O O . CYS A 1 453 ? 26.834 -39.216 -35.053 1.00 53.69 453 CYS A O 1
ATOM 3645 N N . VAL A 1 454 ? 25.466 -37.496 -34.604 1.00 53.59 454 VAL A N 1
ATOM 3646 C CA . VAL A 1 454 ? 24.887 -37.423 -35.959 1.00 53.59 454 VAL A CA 1
ATOM 3647 C C . VAL A 1 454 ? 25.939 -36.999 -36.993 1.00 53.59 454 VAL A C 1
ATOM 3649 O O . VAL A 1 454 ? 25.967 -37.549 -38.088 1.00 53.59 454 VAL A O 1
ATOM 3652 N N . ARG A 1 455 ? 26.876 -36.101 -36.654 1.00 48.31 455 ARG A N 1
ATOM 3653 C CA . ARG A 1 455 ? 27.978 -35.718 -37.559 1.00 48.31 455 ARG A CA 1
ATOM 3654 C C . ARG A 1 455 ? 29.020 -36.831 -37.748 1.00 48.31 455 ARG A C 1
ATOM 3656 O O . ARG A 1 455 ? 29.618 -36.911 -38.814 1.00 48.31 455 ARG A O 1
ATOM 3663 N N . GLY A 1 456 ? 29.212 -37.703 -36.755 1.00 46.44 456 GLY A N 1
ATOM 3664 C CA . GLY A 1 456 ? 30.059 -38.897 -36.874 1.00 46.44 456 GLY A CA 1
ATOM 3665 C C . GLY A 1 456 ? 29.449 -39.983 -37.767 1.00 46.44 456 GLY A C 1
ATOM 3666 O O . GLY A 1 456 ? 30.165 -40.601 -38.552 1.00 46.44 456 GLY A O 1
ATOM 3667 N N . ALA A 1 457 ? 28.126 -40.158 -37.711 1.00 43.72 457 ALA A N 1
ATOM 3668 C CA . ALA A 1 457 ? 27.408 -41.171 -38.485 1.00 43.72 457 ALA A CA 1
ATOM 3669 C C . ALA A 1 457 ? 27.243 -40.835 -39.982 1.00 43.72 457 ALA A C 1
ATOM 3671 O O . ALA A 1 457 ? 26.998 -41.734 -40.774 1.00 43.72 457 ALA A O 1
ATOM 3672 N N . ILE A 1 458 ? 27.430 -39.579 -40.405 1.00 45.19 458 ILE A N 1
ATOM 3673 C CA . ILE A 1 458 ? 27.331 -39.194 -41.831 1.00 45.19 458 ILE A CA 1
ATOM 3674 C C . ILE A 1 458 ? 28.633 -39.505 -42.608 1.00 45.19 458 ILE A C 1
ATOM 3676 O O . ILE A 1 458 ? 28.657 -39.461 -43.834 1.00 45.19 458 ILE A O 1
ATOM 3680 N N . SER A 1 459 ? 29.720 -39.891 -41.927 1.00 43.34 459 SER A N 1
ATOM 3681 C CA . SER A 1 459 ? 31.005 -40.216 -42.584 1.00 43.34 459 SER A CA 1
ATOM 3682 C C . SER A 1 459 ? 31.061 -41.642 -43.140 1.00 43.34 459 SER A C 1
ATOM 3684 O O . SER A 1 459 ? 31.880 -41.946 -44.003 1.00 43.34 459 SER A O 1
ATOM 3686 N N . HIS A 1 460 ? 30.188 -42.526 -42.661 1.00 44.06 460 HIS A N 1
ATOM 3687 C CA . HIS A 1 460 ? 30.081 -43.898 -43.132 1.00 44.06 460 HIS A CA 1
ATOM 3688 C C . HIS A 1 460 ? 28.605 -44.264 -43.142 1.00 44.06 460 HIS A C 1
ATOM 3690 O O . HIS A 1 460 ? 27.995 -44.299 -42.084 1.00 44.06 460 HIS A O 1
ATOM 3696 N N . THR A 1 461 ? 28.073 -44.577 -44.323 1.00 43.78 461 THR A N 1
ATOM 3697 C CA . THR A 1 461 ? 26.669 -44.925 -44.624 1.00 43.78 461 THR A CA 1
ATOM 3698 C C . THR A 1 461 ? 25.748 -43.744 -44.946 1.00 43.78 461 THR A C 1
ATOM 3700 O O . THR A 1 461 ? 24.980 -43.312 -44.105 1.00 43.78 461 THR A O 1
ATOM 3703 N N . PHE A 1 462 ? 25.774 -43.269 -46.201 1.00 35.00 462 PHE A N 1
ATOM 3704 C CA . PHE A 1 462 ? 24.549 -43.087 -47.004 1.00 35.00 462 PHE A CA 1
ATOM 3705 C C . PHE A 1 462 ? 24.880 -42.744 -48.474 1.00 35.00 462 PHE A C 1
ATOM 3707 O O . PHE A 1 462 ? 24.916 -41.585 -48.877 1.00 35.00 462 PHE A O 1
ATOM 3714 N N . ASN A 1 463 ? 25.111 -43.773 -49.295 1.00 37.19 463 ASN A N 1
ATOM 3715 C CA . ASN A 1 463 ? 24.845 -43.694 -50.732 1.00 37.19 463 ASN A CA 1
ATOM 3716 C C . ASN A 1 463 ? 23.389 -44.129 -50.923 1.00 37.19 463 ASN A C 1
ATOM 3718 O O . ASN A 1 463 ? 23.084 -45.295 -50.680 1.00 37.19 463 ASN A O 1
ATOM 3722 N N . GLY A 1 464 ? 22.503 -43.226 -51.344 1.00 31.92 464 GLY A N 1
ATOM 3723 C CA . GLY A 1 464 ? 21.137 -43.617 -51.695 1.00 31.92 464 GLY A CA 1
ATOM 3724 C C . GLY A 1 464 ? 20.102 -42.499 -51.667 1.00 31.92 464 GLY A C 1
ATOM 3725 O O . GLY A 1 464 ? 19.374 -42.365 -50.703 1.00 31.92 464 GLY A O 1
ATOM 3726 N N . SER A 1 465 ? 20.009 -41.762 -52.773 1.00 31.06 465 SER A N 1
ATOM 3727 C CA . SER A 1 465 ? 18.758 -41.305 -53.399 1.00 31.06 465 SER A CA 1
ATOM 3728 C C . SER A 1 465 ? 17.686 -40.574 -52.562 1.00 31.06 465 SER A C 1
ATOM 3730 O O . SER A 1 465 ? 16.933 -41.165 -51.801 1.00 31.06 465 SER A O 1
ATOM 3732 N N . THR A 1 466 ? 17.517 -39.294 -52.919 1.00 34.19 466 THR A N 1
ATOM 3733 C CA . THR A 1 466 ? 16.235 -38.587 -53.133 1.00 34.19 466 THR A CA 1
ATOM 3734 C C . THR A 1 466 ? 15.197 -38.582 -52.007 1.00 34.19 466 THR A C 1
ATOM 3736 O O . THR A 1 466 ? 14.441 -39.532 -51.869 1.00 34.19 466 THR A O 1
ATOM 3739 N N . PHE A 1 467 ? 14.992 -37.422 -51.378 1.00 30.84 467 PHE A N 1
ATOM 3740 C CA . PHE A 1 467 ? 13.678 -36.772 -51.423 1.00 30.84 467 PHE A CA 1
ATOM 3741 C C . PHE A 1 467 ? 13.824 -35.266 -51.179 1.00 30.84 467 PHE A C 1
ATOM 3743 O O . PHE A 1 467 ? 14.513 -34.809 -50.270 1.00 30.84 467 PHE A O 1
ATOM 3750 N N . ARG A 1 468 ? 13.215 -34.520 -52.092 1.00 34.78 468 ARG A N 1
ATOM 3751 C CA . ARG A 1 468 ? 13.095 -33.070 -52.167 1.00 34.78 468 ARG A CA 1
ATOM 3752 C C . ARG A 1 468 ? 11.805 -32.712 -51.425 1.00 34.78 468 ARG A C 1
ATOM 3754 O O . ARG A 1 468 ? 10.788 -33.303 -51.757 1.00 34.78 468 ARG A O 1
ATOM 3761 N N . ASP A 1 469 ? 11.841 -31.762 -50.494 1.00 33.31 469 ASP A N 1
ATOM 3762 C CA . ASP A 1 469 ? 10.749 -30.791 -50.382 1.00 33.31 469 ASP A CA 1
ATOM 3763 C C . ASP A 1 469 ? 11.177 -29.530 -49.623 1.00 33.31 469 ASP A C 1
ATOM 3765 O O . ASP A 1 469 ? 11.653 -29.567 -48.488 1.00 33.31 469 ASP A O 1
ATOM 3769 N N . GLU A 1 470 ? 11.044 -28.405 -50.319 1.00 35.72 470 GLU A N 1
ATOM 3770 C CA . GLU A 1 470 ? 11.265 -27.056 -49.822 1.00 35.72 470 GLU A CA 1
ATOM 3771 C C . GLU A 1 470 ? 10.028 -26.603 -49.045 1.00 35.72 470 GLU A C 1
ATOM 3773 O O . GLU A 1 470 ? 8.929 -26.543 -49.588 1.00 35.72 470 GLU A O 1
ATOM 3778 N N . CYS A 1 471 ? 10.204 -26.184 -47.793 1.00 31.12 471 CYS A N 1
ATOM 3779 C CA . CYS A 1 471 ? 9.203 -25.383 -47.099 1.00 31.12 471 CYS A CA 1
ATOM 3780 C C . CYS A 1 471 ? 9.892 -24.144 -46.521 1.00 31.12 471 CYS A C 1
ATOM 3782 O O . CYS A 1 471 ? 10.405 -24.141 -45.403 1.00 31.12 471 CYS A O 1
ATOM 3784 N N . GLN A 1 472 ? 9.952 -23.092 -47.339 1.00 35.09 472 GLN A N 1
ATOM 3785 C CA . GLN A 1 472 ? 10.382 -21.761 -46.928 1.00 35.09 472 GLN A CA 1
ATOM 3786 C C . GLN A 1 472 ? 9.332 -21.170 -45.977 1.00 35.09 472 GLN A C 1
ATOM 3788 O O . GLN A 1 472 ? 8.258 -20.755 -46.409 1.00 35.09 472 GLN A O 1
ATOM 3793 N N . ARG A 1 473 ? 9.648 -21.087 -44.682 1.00 38.25 473 ARG A N 1
ATOM 3794 C CA . ARG A 1 473 ? 8.979 -20.160 -43.761 1.00 38.25 473 ARG A CA 1
ATOM 3795 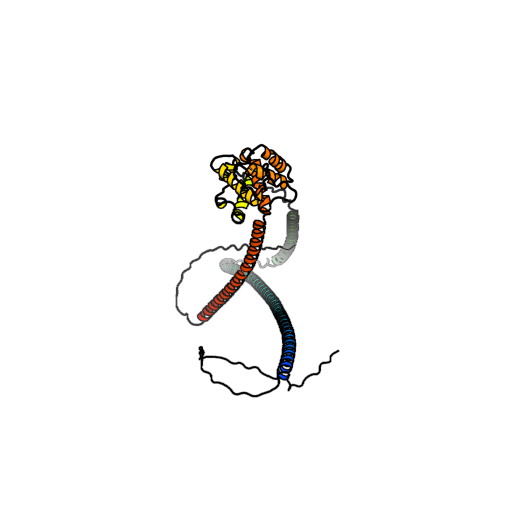C C . ARG A 1 473 ? 9.937 -19.017 -43.455 1.00 38.25 473 ARG A C 1
ATOM 3797 O O . ARG A 1 473 ? 11.000 -19.218 -42.880 1.00 38.25 473 ARG A O 1
ATOM 3804 N N . LYS A 1 474 ? 9.555 -17.822 -43.909 1.00 37.69 474 LYS A N 1
ATOM 3805 C CA . LYS A 1 474 ? 10.127 -16.548 -43.476 1.00 37.69 474 LYS A CA 1
ATOM 3806 C C . LYS A 1 474 ? 9.624 -16.282 -42.061 1.00 37.69 474 LYS A C 1
ATOM 3808 O O . LYS A 1 474 ? 8.451 -15.961 -41.899 1.00 37.69 474 LYS A O 1
ATOM 3813 N N . GLU A 1 475 ? 10.501 -16.385 -41.077 1.00 33.94 475 GLU A N 1
ATOM 3814 C CA . GLU A 1 475 ? 10.276 -15.829 -39.746 1.00 33.94 475 GLU A CA 1
ATOM 3815 C C . GLU A 1 475 ? 11.343 -14.755 -39.539 1.00 33.94 475 GLU A C 1
ATOM 3817 O O . GLU A 1 475 ? 12.546 -15.003 -39.612 1.00 33.94 475 GLU A O 1
ATOM 3822 N N . LYS A 1 476 ? 10.860 -13.517 -39.490 1.00 35.75 476 LYS A N 1
ATOM 3823 C CA . LYS A 1 476 ? 11.629 -12.288 -39.359 1.00 35.75 476 LYS A CA 1
ATOM 3824 C C . LYS A 1 476 ? 11.681 -12.003 -37.864 1.00 35.75 476 LYS A C 1
ATOM 3826 O O . LYS A 1 476 ? 10.758 -11.379 -37.354 1.00 35.75 476 LYS A O 1
ATOM 3831 N N . ASP A 1 477 ? 12.702 -12.522 -37.194 1.00 31.17 477 ASP A N 1
ATOM 3832 C CA . ASP A 1 477 ? 12.946 -12.229 -35.785 1.00 31.17 477 ASP A CA 1
ATOM 3833 C C . ASP A 1 477 ? 13.835 -10.982 -35.708 1.00 31.17 477 ASP A C 1
ATOM 3835 O O . ASP A 1 477 ? 14.996 -10.987 -36.127 1.00 31.17 477 ASP A O 1
ATOM 3839 N N . SER A 1 478 ? 13.214 -9.872 -35.317 1.00 37.03 478 SER A N 1
ATOM 3840 C CA . SER A 1 478 ? 13.885 -8.619 -34.992 1.00 37.03 478 SER A CA 1
ATOM 3841 C C . SER A 1 478 ? 14.310 -8.707 -33.529 1.00 37.03 478 SER A C 1
ATOM 3843 O O . SER A 1 478 ? 13.515 -8.412 -32.643 1.00 37.03 478 SER A O 1
ATOM 3845 N N . GLU A 1 479 ? 15.551 -9.113 -33.282 1.00 37.19 479 GLU A N 1
ATOM 3846 C CA . GLU A 1 479 ? 16.194 -8.927 -31.982 1.00 37.19 479 GLU A CA 1
ATOM 3847 C C . GLU A 1 479 ? 16.613 -7.449 -31.878 1.00 37.19 479 GLU A C 1
ATOM 3849 O O . GLU A 1 479 ? 17.608 -7.019 -32.467 1.00 37.19 479 GLU A O 1
ATOM 3854 N N . GLU A 1 480 ? 15.787 -6.647 -31.203 1.00 38.47 480 GLU A N 1
ATOM 3855 C CA . GLU A 1 480 ? 16.193 -5.361 -30.638 1.00 38.47 480 GLU A CA 1
ATOM 3856 C C . GLU A 1 480 ? 16.952 -5.661 -29.338 1.00 38.47 480 GLU A C 1
ATOM 3858 O O . GLU A 1 480 ? 16.383 -6.131 -28.356 1.00 38.47 480 GLU A O 1
ATOM 3863 N N . GLU A 1 481 ? 18.268 -5.465 -29.385 1.00 44.59 481 GLU A N 1
ATOM 3864 C CA . GLU A 1 481 ? 19.161 -5.480 -28.227 1.00 44.59 481 GLU A CA 1
ATOM 3865 C C . GLU A 1 481 ? 18.871 -4.223 -27.387 1.00 44.59 481 GLU A C 1
ATOM 3867 O O . GLU A 1 481 ? 19.205 -3.103 -27.783 1.00 44.59 481 GLU A O 1
ATOM 3872 N N . GLU A 1 482 ? 18.207 -4.406 -26.245 1.00 40.75 482 GLU A N 1
ATOM 3873 C CA . GLU A 1 482 ? 18.186 -3.438 -25.148 1.00 40.75 482 GLU A CA 1
ATOM 3874 C C . GLU A 1 482 ? 19.548 -3.494 -24.435 1.00 40.75 482 GLU A C 1
ATOM 3876 O O . GLU A 1 482 ? 19.788 -4.339 -23.572 1.00 40.75 482 GLU A O 1
ATOM 3881 N N . ASP A 1 483 ? 20.457 -2.597 -24.822 1.00 43.53 483 ASP A N 1
ATOM 3882 C CA . ASP A 1 483 ? 21.653 -2.279 -24.040 1.00 43.53 483 ASP A CA 1
ATOM 3883 C C . ASP A 1 483 ? 21.229 -1.445 -22.810 1.00 43.53 483 ASP A C 1
ATOM 3885 O O . ASP A 1 483 ? 21.052 -0.226 -22.878 1.00 43.53 483 ASP A O 1
ATOM 3889 N N . GLU A 1 484 ? 21.044 -2.122 -21.675 1.00 45.97 484 GLU A N 1
ATOM 3890 C CA . GLU A 1 484 ? 21.063 -1.518 -20.339 1.00 45.97 484 GLU A CA 1
ATOM 3891 C C . GLU A 1 484 ? 22.510 -1.125 -19.984 1.00 45.97 484 GLU A C 1
ATOM 3893 O O . GLU A 1 484 ? 23.292 -1.957 -19.521 1.00 45.97 484 GLU A O 1
ATOM 3898 N N . ASP A 1 485 ? 22.866 0.147 -20.172 1.00 47.75 485 ASP A N 1
ATOM 3899 C CA . ASP A 1 485 ? 24.033 0.763 -19.533 1.00 47.75 485 ASP A CA 1
ATOM 3900 C C . ASP A 1 485 ? 23.552 1.694 -18.406 1.00 47.75 485 ASP A C 1
ATOM 3902 O O . ASP A 1 485 ? 23.219 2.862 -18.617 1.00 47.75 485 ASP A O 1
ATOM 3906 N N . GLU A 1 486 ? 23.529 1.151 -17.189 1.00 49.47 486 GLU A N 1
ATOM 3907 C CA . GLU A 1 486 ? 23.429 1.884 -15.927 1.00 49.47 486 GLU A CA 1
ATOM 3908 C C . GLU A 1 486 ? 24.812 1.824 -15.248 1.00 49.47 486 GLU A C 1
ATOM 3910 O O . GLU A 1 486 ? 25.231 0.760 -14.798 1.00 49.47 486 GLU A O 1
ATOM 3915 N N . ASP A 1 487 ? 25.557 2.938 -15.267 1.00 43.97 487 ASP A N 1
ATOM 3916 C CA . ASP A 1 487 ? 26.498 3.352 -14.206 1.00 43.97 487 ASP A CA 1
ATOM 3917 C C . ASP A 1 487 ? 27.182 4.695 -14.560 1.00 43.97 487 ASP A C 1
ATOM 3919 O O . ASP A 1 487 ? 28.213 4.758 -15.243 1.00 43.97 487 ASP A O 1
ATOM 3923 N N . SER A 1 488 ? 26.618 5.792 -14.046 1.00 37.69 488 SER A N 1
ATOM 3924 C CA . SER A 1 488 ? 27.343 6.942 -13.467 1.00 37.69 488 SER A CA 1
ATOM 3925 C C . SER A 1 488 ? 26.417 7.775 -12.595 1.00 37.69 488 SER A C 1
ATOM 3927 O O . SER A 1 488 ? 25.357 8.193 -13.109 1.00 37.69 488 SER A O 1
#

Radius of gyration: 54.7 Å; Cα contacts (8 Å, |Δi|>4): 181; chains: 1; bounding box: 96×95×184 Å

Solvent-accessible surface area (backbone atoms only — not comparable to full-atom values): 29277 Å² total; per-residue (Å²): 140,85,85,88,79,89,78,68,90,84,78,69,87,84,84,87,81,89,84,83,87,84,90,85,92,86,82,89,85,79,90,84,81,87,88,87,91,84,89,86,82,87,90,90,87,80,92,66,88,59,62,61,53,54,58,48,51,52,53,50,52,51,52,49,50,51,51,52,50,51,51,51,51,52,51,50,54,51,52,50,54,49,49,54,54,49,52,54,53,50,52,54,49,52,54,51,51,54,56,50,51,54,53,49,52,54,52,52,52,50,51,52,50,53,51,52,50,50,52,51,51,52,52,50,53,50,51,51,52,51,51,54,52,50,52,54,53,50,51,52,48,54,53,52,50,50,55,50,52,51,51,51,52,52,51,48,52,54,47,53,52,50,46,54,50,44,58,58,45,46,68,56,43,71,74,55,73,82,65,92,72,72,100,71,58,77,64,62,50,53,58,51,48,52,53,51,51,50,52,51,50,49,52,53,51,51,51,53,49,51,53,50,50,52,52,53,51,54,50,50,54,52,52,51,54,53,49,51,51,51,50,54,52,49,52,52,50,50,57,74,62,48,84,77,64,84,91,61,68,89,76,74,70,76,75,80,85,79,73,78,63,87,92,67,83,67,56,70,69,42,46,50,31,46,50,53,41,51,54,47,33,68,76,41,21,76,77,67,63,40,60,95,54,49,85,73,63,44,73,66,39,50,53,27,19,44,70,66,35,78,70,18,30,56,54,48,48,51,49,51,32,40,51,49,51,43,30,54,71,36,67,36,82,56,91,92,49,76,54,54,50,98,89,64,48,45,58,89,76,52,86,70,38,92,86,52,37,31,58,54,47,22,43,54,40,67,51,70,48,88,47,71,68,58,38,54,50,23,61,46,29,78,82,36,55,63,85,77,45,53,45,58,54,46,29,50,51,51,36,50,52,47,61,49,37,60,64,10,67,66,46,47,51,48,52,53,51,49,54,52,48,53,52,49,49,54,53,48,49,53,53,51,52,50,52,49,52,50,52,49,51,52,48,53,54,50,50,51,51,50,54,52,51,55,61,59,47,66,78,61,79,81,92,77,81,87,85,87,84,88,80,90,76,90,77,87,82,81,81,77,83,82,82,84,84,87,88,131

Foldseek 3Di:
DDDDDDDDPPPDDDDDDDDDDDDDDDDDDDDDDDDDDDDDDDDDDDDDPPVVVVVVVVVVVVVVVVVVVVVVVVVVVVVVVVVVVVVVVVVVVVVVVVVVVVVVVVVVVVVVVVVVVVVVVVVVVVVVVVVVVVVVVVVVVVVVVVVVVVVVVVVVVVVVVVVVVVVVVVVVCVVVVVDPDDPPVVPVVVVVVVVVVVVVVVVVVVVVVVVVVVVVVVVVVVVVVVVVVVVVVVVVVVVVPDPDPPVDDVDDDDDPDDDDDPPDPDDPLLLVLVVLLLVLLVQCVVLLVLDDCSVVDDPVLLRCCLVVHDPSVVVLLSSLQSLLLSLCVPPRFDPPADQAFPVGDGVPVDRGDSVCSLRSLLSRQCRPDPDPVSPVLSVVSVPDPLSPDHSSSNSVSSSVSSVSCCRGPSNVVVVVVVVVVVVVVVVVVVVVVVVVVVVVVVVVVVVVVVVVVVVVPVVDDDDDDDDDDDDDDDDDDDPDDPPDDDDD

Secondary structure (DSSP, 8-state):
-----PPPTTS-------------------------------------TTHHHHHHHHHHHHHHHHHHHHHHHHHHHHHHHHHHHHHHHHHHHHHHHHHHHHHHHHHHHHHHHHHHHHHHHHHHHHHHHHHHHHHHHHHHHHHHHHHHHHHHHHHHHHHHHHHHHHHHHHHHHTTTTT----TTSTTHHHHHHHHHHHHHHHHHHHHHHHHHHHHHHHHHHHHHHHHHHHHHHHHHHHHHTSPP-TT--SS-PPPP--PPPTT--S-HHHHHHHHHHHHHHHHHHHHHT--TTTTT--HHHHHHHHTT-TTHHHHHHHHHHHHHHHHHHTT-PPTTS--B-TTS-BGGGSPP-TTTHHHHHHHHHHHH---HHHHHHHHHHTTS-GGGS-HHHHHHHHHHHHHHHTTSHHHHHHHHHHHHHHHHHHHHHHHHHHHHHHHHHHHHHHHHHHHHHHHHHTTSS---------------------------

Organism: NCBI:txid451742

pLDDT: mean 76.51, std 20.66, range [28.88, 97.75]